Protein AF-A0A8S1N642-F1 (afdb_monomer_lite)

Organism: NCBI:txid65129

Foldseek 3Di:
DVPVVVVVVVVVVVVVVVVVVVVVVVVVVVVLVVVLVVLQVVLVVVLVVVVVVLCVVAQPPPAWDWDADPLRKIKTGHADPVRFGAQWIWIQDSQRKIKTGGDDRNFQAAFIKTAHPSSKIKGGGDDRNFQAQWIKTQDSQRKIKGAGDDRNAGAQWIKIARPVLRKIKGAGDDRNEGAQWIKIQGSLGKIKTAGDDRNFGAQWIKIQDNLRKIKTAGDDRNEGAQWIWIQDSQRKIKTGGDDRNFDAQWIKIAGPLRKIKTAGDDRNFGAAWIKIQDSQRKIKTGGDDRNFDAQWIWIAGPQGKIKTAGDDRNAGAQWIKIQDPQRKIKTAGDDRNDGAAWIWIADNVGFIDTDGDHPPDPPDDPPGDDDDDDDDDDDDDDDDDDDDDDDDDDDDDDDDDDDDDDDDDDDDDDDDDDDDDDDDDDDDDDDPVVVVVVVVVVVVVVVVVVVVVVVVPDDDDDCPVVVVVVVVVVVVVVVVVDPDPVVVVVVVVVVVVVVVVVPVVDDDDPVVVVVVVVVVVD

Radius of gyration: 41.99 Å; chains: 1; bounding box: 112×60×121 Å

InterPro domains:
  IPR003409 MORN repeat [PF02493] (84-98)
  IPR003409 MORN repeat [PF02493] (99-121)
  IPR003409 MORN repeat [PF02493] (122-144)
  IPR003409 MORN repeat [PF02493] (145-162)
  IPR003409 MORN repeat [PF02493] (169-187)
  IPR003409 MORN repeat [PF02493] (192-214)
  IPR003409 MORN repeat [PF02493] (215-236)
  IPR003409 MORN repeat [PF02493] (238-260)
  IPR003409 MORN repeat [PF02493] (261-282)
  IPR003409 MORN repeat [PF02493] (284-306)
  IPR003409 MORN repeat [PF02493] (307-328)
  IPR003409 MORN repeat [PF02493] (330-351)
  IPR003409 MORN repeat [SM00698] (97-118)
  IPR003409 MORN repeat [SM00698] (120-141)
  IPR003409 MORN repeat [SM00698] (143-164)
  IPR003409 MORN repeat [SM00698] (167-188)
  IPR003409 MORN repeat [SM00698] (190-211)
  IPR003409 MORN repeat [SM00698] (213-234)
  IPR003409 MORN repeat [SM00698] (236-257)
  IPR003409 MORN repeat [SM00698] (259-280)

Secondary structure (DSSP, 8-state):
-HHHHHHHHHHHHHHHHHHHHHHHHHHHHHHHHHHHHHHHHHHHHHHHHHHHHHHHHH--TTTPEEEE-TTS-EEEEEE-TTS-EEEEEEEE-TTS-EEEEEEETTEEEEEEEEE-TTS-EEEEEEETTEEEEEEEEE-TTS-EEEEEEETTEEEEEEEEEETTTTEEEEEEEETTEEEEEEEEE-TTS-EEEEEEETTEEEEEEEEE-TTS-EEEEEEETTEEEEEEEEE-TTS-EEEEEEETTEEEEEEEEE-TTS-EEEEEEETTEEEEEEEEE-TTS-EEEEEEETTEEEEEEEEE-TTS-EEEEEEETTEEEEEEEEE-TTS-EEEEEEETTEEEEEEEEE-TTS-EEEEEEETTEE-------------------------S-------------------------------------------THHHHHHHHHHHHHHHHHHHHHHHTT---S--HHHHHHHHHHHHHHHHTT--STHHHHHHHHHHHHHHHHHHHH----HHHHHHHHHHHH-

pLDDT: mean 73.4, std 28.85, range [20.52, 98.88]

Structure (mmCIF, N/CA/C/O backbone):
data_AF-A0A8S1N642-F1
#
_entry.id   AF-A0A8S1N642-F1
#
loop_
_atom_site.group_PDB
_atom_site.id
_atom_site.type_symbol
_atom_site.label_atom_id
_atom_site.label_alt_id
_atom_site.label_comp_id
_atom_site.label_asym_id
_atom_site.label_entity_id
_atom_site.label_seq_id
_atom_site.pdbx_PDB_ins_code
_atom_site.Cartn_x
_atom_site.Cartn_y
_atom_site.Cartn_z
_atom_site.occupancy
_atom_site.B_iso_or_equiv
_atom_site.auth_seq_id
_atom_site.auth_comp_id
_atom_site.auth_asym_id
_atom_site.auth_atom_id
_atom_site.pdbx_PDB_model_num
ATOM 1 N N . MET A 1 1 ? 51.069 19.720 12.796 1.00 43.00 1 MET A N 1
ATOM 2 C CA . MET A 1 1 ? 50.108 20.471 13.642 1.00 43.00 1 MET A CA 1
ATOM 3 C C . MET A 1 1 ? 48.700 20.606 13.035 1.00 43.00 1 MET A C 1
ATOM 5 O O . MET A 1 1 ? 47.765 20.709 13.813 1.00 43.00 1 MET A O 1
ATOM 9 N N . ASN A 1 2 ? 48.490 20.515 11.710 1.00 52.91 2 ASN A N 1
ATOM 10 C CA . ASN A 1 2 ? 47.153 20.692 11.097 1.00 52.91 2 ASN A CA 1
ATOM 11 C C . ASN A 1 2 ? 46.179 19.495 11.175 1.00 52.91 2 ASN A C 1
ATOM 13 O O . ASN A 1 2 ? 44.982 19.683 11.003 1.00 52.91 2 ASN A O 1
ATOM 17 N N . THR A 1 3 ? 46.633 18.277 11.472 1.00 45.97 3 THR A N 1
ATOM 18 C CA . THR A 1 3 ? 45.761 17.083 11.538 1.00 45.97 3 THR A CA 1
ATOM 19 C C . THR A 1 3 ? 44.972 16.969 12.847 1.00 45.97 3 THR A C 1
ATOM 21 O O . THR A 1 3 ? 43.819 16.549 12.836 1.00 45.97 3 THR A O 1
ATOM 24 N N . ILE A 1 4 ? 45.539 17.415 13.973 1.00 52.78 4 ILE A N 1
ATOM 25 C CA . ILE A 1 4 ? 44.882 17.372 15.294 1.00 52.78 4 ILE A CA 1
ATOM 26 C C . ILE A 1 4 ? 43.700 18.355 15.360 1.00 52.78 4 ILE A C 1
ATOM 28 O O . ILE A 1 4 ? 42.659 18.035 15.933 1.00 52.78 4 ILE A O 1
ATOM 32 N N . GLY A 1 5 ? 43.825 19.528 14.727 1.00 48.44 5 GLY A N 1
ATOM 33 C CA . GLY A 1 5 ? 42.748 20.523 14.658 1.00 48.44 5 GLY A CA 1
ATOM 34 C C . GLY A 1 5 ? 41.523 20.024 13.886 1.00 48.44 5 GLY A C 1
ATOM 35 O O . GLY A 1 5 ? 40.398 20.205 14.345 1.00 48.44 5 GLY A O 1
ATOM 36 N N . VAL A 1 6 ? 41.738 19.324 12.765 1.00 54.66 6 VAL A N 1
ATOM 37 C CA . VAL A 1 6 ? 40.661 18.751 11.936 1.00 54.66 6 VAL A CA 1
ATOM 38 C C . VAL A 1 6 ? 39.928 17.625 12.672 1.00 54.66 6 VAL A C 1
ATOM 40 O O . VAL A 1 6 ? 38.698 17.599 12.677 1.00 54.66 6 VAL A O 1
ATOM 43 N N . VAL A 1 7 ? 40.659 16.746 13.367 1.00 52.53 7 VAL A N 1
ATOM 44 C CA . VAL A 1 7 ? 40.064 15.668 14.179 1.00 52.53 7 VAL A CA 1
ATOM 45 C C . VAL A 1 7 ? 39.251 16.234 15.347 1.00 52.53 7 VAL A C 1
ATOM 47 O O . VAL A 1 7 ? 38.135 15.780 15.592 1.00 52.53 7 VAL A O 1
ATOM 50 N N . LYS A 1 8 ? 39.747 17.275 16.029 1.00 52.84 8 LYS A N 1
ATOM 51 C CA . LYS A 1 8 ? 39.020 17.942 17.122 1.00 52.84 8 LYS A CA 1
ATOM 52 C C . LYS A 1 8 ? 37.733 18.621 16.633 1.00 52.84 8 LYS A C 1
ATOM 54 O O . LYS A 1 8 ? 36.711 18.558 17.311 1.00 52.84 8 LYS A O 1
ATOM 59 N N . LEU A 1 9 ? 37.755 19.213 15.436 1.00 56.12 9 LEU A N 1
ATOM 60 C CA . LEU A 1 9 ? 36.568 19.806 14.813 1.00 56.12 9 LEU A CA 1
ATOM 61 C C . LEU A 1 9 ? 35.526 18.743 14.424 1.00 56.12 9 LEU A C 1
ATOM 63 O O . LEU A 1 9 ? 34.329 18.959 14.612 1.00 56.12 9 LEU A O 1
ATOM 67 N N . ALA A 1 10 ? 35.976 17.595 13.908 1.00 53.03 10 ALA A N 1
ATOM 68 C CA . ALA A 1 10 ? 35.110 16.469 13.560 1.00 53.03 10 ALA A CA 1
ATOM 69 C C . ALA A 1 10 ? 34.467 15.830 14.804 1.00 53.03 10 ALA A C 1
ATOM 71 O O . ALA A 1 10 ? 33.260 15.603 14.811 1.00 53.03 10 ALA A O 1
ATOM 72 N N . LEU A 1 11 ? 35.239 15.624 15.879 1.00 49.59 11 LEU A N 1
ATOM 73 C CA . LEU A 1 11 ? 34.739 15.118 17.164 1.00 49.59 11 LEU A CA 1
ATOM 74 C C . LEU A 1 11 ? 33.693 16.050 17.778 1.00 49.59 11 LEU A C 1
ATOM 76 O O . LEU A 1 11 ? 32.636 15.585 18.199 1.00 49.59 11 LEU A O 1
ATOM 80 N N . ASN A 1 12 ? 33.945 17.362 17.758 1.00 58.12 12 ASN A N 1
ATOM 81 C CA . ASN A 1 12 ? 32.969 18.341 18.226 1.00 58.12 12 ASN A CA 1
ATOM 82 C C . ASN A 1 12 ? 31.677 18.264 17.404 1.00 58.12 12 ASN A C 1
ATOM 84 O O . ASN A 1 12 ? 30.600 18.212 17.988 1.00 58.12 12 ASN A O 1
ATOM 88 N N . LYS A 1 13 ? 31.756 18.189 16.067 1.00 59.25 13 LYS A N 1
ATOM 89 C CA . LYS A 1 13 ? 30.560 18.051 15.217 1.00 59.25 13 LYS A CA 1
ATOM 90 C C . LYS A 1 13 ? 29.758 16.793 15.549 1.00 59.25 13 LYS A C 1
ATOM 92 O O . LYS A 1 13 ? 28.550 16.894 15.726 1.00 59.25 13 LYS A O 1
ATOM 97 N N . VAL A 1 14 ? 30.406 15.634 15.672 1.00 60.41 14 VAL A N 1
ATOM 98 C CA . VAL A 1 14 ? 29.729 14.368 16.017 1.00 60.41 14 VAL A CA 1
ATOM 99 C C . VAL A 1 14 ? 29.065 14.453 17.394 1.00 60.41 14 VAL A C 1
ATOM 101 O O . VAL A 1 14 ? 27.908 14.064 17.535 1.00 60.41 14 VAL A O 1
ATOM 104 N N . PHE A 1 15 ? 29.752 15.029 18.383 1.00 63.28 15 PHE A N 1
ATOM 105 C CA . PHE A 1 15 ? 29.207 15.239 19.723 1.00 63.28 15 PHE A CA 1
ATOM 106 C C . PHE A 1 15 ? 27.975 16.161 19.704 1.00 63.28 15 PHE A C 1
ATOM 108 O O . PHE A 1 15 ? 26.934 15.813 20.265 1.00 63.28 15 PHE A O 1
ATOM 115 N N . PHE A 1 16 ? 28.036 17.278 18.971 1.00 65.50 16 PHE A N 1
ATOM 116 C CA . PHE A 1 16 ? 26.890 18.174 18.782 1.00 65.50 16 PHE A CA 1
ATOM 117 C C . PHE A 1 16 ? 25.713 17.475 18.090 1.00 65.50 16 PHE A C 1
ATOM 119 O O . PHE A 1 16 ? 24.582 17.612 18.550 1.00 65.50 16 PHE A O 1
ATOM 126 N N . TYR A 1 17 ? 25.958 16.674 17.048 1.00 64.12 17 TYR A N 1
ATOM 127 C CA . TYR A 1 17 ? 24.898 15.900 16.394 1.00 64.12 17 TYR A CA 1
ATOM 128 C C . TYR A 1 17 ? 24.273 14.859 17.330 1.00 64.12 17 TYR A C 1
ATOM 130 O O . TYR A 1 17 ? 23.052 14.718 17.341 1.00 64.12 17 TYR A O 1
ATOM 138 N N . SER A 1 18 ? 25.069 14.171 18.156 1.00 55.38 18 SER A N 1
ATOM 139 C CA . SER A 1 18 ? 24.534 13.209 19.131 1.00 55.38 18 SER A CA 1
ATOM 140 C C . SER A 1 18 ? 23.690 13.870 20.223 1.00 55.38 18 SER A C 1
ATOM 142 O O . SER A 1 18 ? 22.646 13.334 20.598 1.00 55.38 18 SER A O 1
ATOM 144 N N . ILE A 1 19 ? 24.086 15.061 20.687 1.00 69.62 19 ILE A N 1
ATOM 145 C CA . ILE A 1 19 ? 23.302 15.845 21.647 1.00 69.62 19 ILE A CA 1
ATOM 146 C C . ILE A 1 19 ? 22.002 16.310 20.994 1.00 69.62 19 ILE A C 1
ATOM 148 O O . ILE A 1 19 ? 20.937 16.129 21.576 1.00 69.62 19 ILE A O 1
ATOM 152 N N . GLN A 1 20 ? 22.065 16.839 19.770 1.00 57.81 20 GLN A N 1
ATOM 153 C CA . GLN A 1 20 ? 20.881 17.302 19.050 1.00 57.81 20 GLN A CA 1
ATOM 154 C C . GLN A 1 20 ? 19.878 16.166 18.813 1.00 57.81 20 GLN A C 1
ATOM 156 O O . GLN A 1 20 ? 18.681 16.351 19.020 1.00 57.81 20 GLN A O 1
ATOM 161 N N . LEU A 1 21 ? 20.355 14.978 18.429 1.00 62.12 21 LEU A N 1
ATOM 162 C CA . LEU A 1 21 ? 19.510 13.799 18.248 1.00 62.12 21 LEU A CA 1
ATOM 163 C C . LEU A 1 21 ? 18.854 13.367 19.568 1.00 62.12 21 LEU A C 1
ATOM 165 O O . LEU A 1 21 ? 17.663 13.067 19.589 1.00 62.12 21 LEU A O 1
ATOM 169 N N . SER A 1 22 ? 19.607 13.391 20.670 1.00 64.19 22 SER A N 1
ATOM 170 C CA . SER A 1 22 ? 19.104 13.034 22.003 1.00 64.19 22 SER A CA 1
ATOM 171 C C . SER A 1 22 ? 18.058 14.030 22.511 1.00 64.19 22 SER A C 1
ATOM 173 O O . SER A 1 22 ? 17.034 13.620 23.052 1.00 64.19 22 SER A O 1
ATOM 175 N N . ILE A 1 23 ? 18.275 15.332 22.293 1.00 66.44 23 ILE A N 1
ATOM 176 C CA . ILE A 1 23 ? 17.308 16.387 22.624 1.00 66.44 23 ILE A CA 1
ATOM 177 C C . ILE A 1 23 ? 16.043 16.225 21.780 1.00 66.44 23 ILE A C 1
ATOM 179 O O . ILE A 1 23 ? 14.948 16.232 22.332 1.00 66.44 23 ILE A O 1
ATOM 183 N N . ASN A 1 24 ? 16.172 16.023 20.465 1.00 63.22 24 ASN A N 1
ATOM 184 C CA . ASN A 1 24 ? 15.020 15.803 19.588 1.00 63.22 24 ASN A CA 1
ATOM 185 C C . ASN A 1 24 ? 14.204 14.578 20.032 1.00 63.22 24 ASN A C 1
ATOM 187 O O . ASN A 1 24 ? 12.978 14.643 20.082 1.00 63.22 24 ASN A O 1
ATOM 191 N N . LEU A 1 25 ? 14.872 13.484 20.409 1.00 61.34 25 LEU A N 1
ATOM 192 C CA . LEU A 1 25 ? 14.210 12.278 20.900 1.00 61.34 25 LEU A CA 1
ATOM 193 C C . LEU A 1 25 ? 13.493 12.521 22.239 1.00 61.34 25 LEU A C 1
ATOM 195 O O . LEU A 1 25 ? 12.353 12.093 22.398 1.00 61.34 25 LEU A O 1
ATOM 199 N N . LEU A 1 26 ? 14.111 13.255 23.169 1.00 63.94 26 LEU A N 1
ATOM 200 C CA . LEU A 1 26 ? 13.493 13.647 24.442 1.00 63.94 26 LEU A CA 1
ATOM 201 C C . LEU A 1 26 ? 12.277 14.570 24.245 1.00 63.94 26 LEU A C 1
ATOM 203 O O . LEU A 1 26 ? 11.270 14.452 24.941 1.00 63.94 26 LEU A O 1
ATOM 207 N N . MET A 1 27 ? 12.341 15.481 23.274 1.00 52.56 27 MET A N 1
ATOM 208 C CA . MET A 1 27 ? 11.215 16.348 22.913 1.00 52.56 27 MET A CA 1
ATOM 209 C C . MET A 1 27 ? 10.053 15.539 22.310 1.00 52.56 27 MET A C 1
ATOM 211 O O . MET A 1 27 ? 8.894 15.802 22.619 1.00 52.56 27 MET A O 1
ATOM 215 N N . ILE A 1 28 ? 10.342 14.510 21.503 1.00 64.19 28 ILE A N 1
ATOM 216 C CA . ILE A 1 28 ? 9.316 13.608 20.952 1.00 64.19 28 ILE A CA 1
ATOM 217 C C . ILE A 1 28 ? 8.666 12.769 22.061 1.00 64.19 28 ILE A C 1
ATOM 219 O O . ILE A 1 28 ? 7.441 12.638 22.095 1.00 64.19 28 ILE A O 1
ATOM 223 N N . THR A 1 29 ? 9.451 12.214 22.991 1.00 59.78 29 THR A N 1
ATOM 224 C CA . THR A 1 29 ? 8.902 11.388 24.080 1.00 59.78 29 THR A CA 1
ATOM 225 C C . THR A 1 29 ? 8.048 12.204 25.045 1.00 59.78 29 THR A C 1
ATOM 227 O O . THR A 1 29 ? 6.959 11.765 25.410 1.00 59.78 29 THR A O 1
ATOM 230 N N . THR A 1 30 ? 8.482 13.412 25.405 1.00 58.00 30 THR A N 1
ATOM 231 C CA . THR A 1 30 ? 7.689 14.327 26.244 1.00 58.00 30 THR A CA 1
ATOM 232 C C . THR A 1 30 ? 6.398 14.768 25.549 1.00 58.00 30 THR A C 1
ATOM 234 O O . THR A 1 30 ? 5.337 14.751 26.172 1.00 58.00 30 THR A O 1
ATOM 237 N N . ALA A 1 31 ? 6.436 15.068 24.245 1.00 59.66 31 ALA A N 1
ATOM 238 C CA . ALA A 1 31 ? 5.228 15.356 23.469 1.00 59.66 31 ALA A CA 1
ATOM 239 C C . ALA A 1 31 ? 4.252 14.163 23.454 1.00 59.66 31 ALA A C 1
ATOM 241 O O . ALA A 1 31 ? 3.056 14.341 23.684 1.00 59.66 31 ALA A O 1
ATOM 242 N N . SER A 1 32 ? 4.755 12.939 23.265 1.00 66.06 32 SER A N 1
ATOM 243 C CA . SER A 1 32 ? 3.941 11.716 23.309 1.00 66.06 32 SER A CA 1
ATOM 244 C C . SER A 1 32 ? 3.306 11.478 24.685 1.00 66.06 32 SER A C 1
ATOM 246 O O . SER A 1 32 ? 2.154 11.045 24.765 1.00 66.06 32 SER A O 1
ATOM 248 N N . GLN A 1 33 ? 4.030 11.759 25.772 1.00 66.06 33 GLN A N 1
ATOM 249 C CA . GLN A 1 33 ? 3.505 11.640 27.135 1.00 66.06 33 GLN A CA 1
ATOM 250 C C . GLN A 1 33 ? 2.389 12.655 27.400 1.00 66.06 33 GLN A C 1
ATOM 252 O O . GLN A 1 33 ? 1.339 12.271 27.910 1.00 66.06 33 GLN A O 1
ATOM 257 N N . ASN A 1 34 ? 2.569 13.906 26.970 1.00 71.38 34 ASN A N 1
ATOM 258 C CA . ASN A 1 34 ? 1.553 14.954 27.105 1.00 71.38 34 ASN A CA 1
ATOM 259 C C . ASN A 1 34 ? 0.273 14.645 26.306 1.00 71.38 34 ASN A C 1
ATOM 261 O O . ASN A 1 34 ? -0.833 14.935 26.757 1.00 71.38 34 ASN A O 1
ATOM 265 N N . ILE A 1 35 ? 0.400 14.034 25.122 1.00 75.00 35 ILE A N 1
ATOM 266 C CA . ILE A 1 35 ? -0.763 13.579 24.342 1.00 75.00 35 ILE A CA 1
ATOM 267 C C . ILE A 1 35 ? -1.502 12.468 25.095 1.00 75.00 35 ILE A C 1
ATOM 269 O O . ILE A 1 35 ? -2.728 12.500 25.196 1.00 75.00 35 ILE A O 1
ATOM 273 N N . THR A 1 36 ? -0.763 11.510 25.657 1.00 74.44 36 THR A N 1
ATOM 274 C CA . THR A 1 36 ? -1.346 10.371 26.380 1.00 74.44 36 THR A CA 1
ATOM 275 C C . THR A 1 36 ? -2.098 10.827 27.633 1.00 74.44 36 THR A C 1
ATOM 277 O O . THR A 1 36 ? -3.226 10.387 27.854 1.00 74.44 36 THR A O 1
ATOM 280 N N . SER A 1 37 ? -1.531 11.753 28.417 1.00 77.38 37 SER A N 1
ATOM 281 C CA . SER A 1 37 ? -2.211 12.301 29.598 1.00 77.38 37 SER A CA 1
ATOM 282 C C . SER A 1 37 ? -3.488 13.059 29.226 1.00 77.38 37 SER A C 1
ATOM 284 O O . SER A 1 37 ? -4.524 12.849 29.852 1.00 77.38 37 SER A O 1
ATOM 286 N N . SER A 1 38 ? -3.460 13.853 28.150 1.00 85.69 38 SER A N 1
ATOM 287 C CA . SER A 1 38 ? -4.646 14.571 27.664 1.00 85.69 38 SER A CA 1
ATOM 288 C C . SER A 1 38 ? -5.768 13.635 27.190 1.00 85.69 38 SER A C 1
ATOM 290 O O . SER A 1 38 ? -6.945 13.910 27.427 1.00 85.69 38 SER A O 1
ATOM 292 N N . ILE A 1 39 ? -5.435 12.517 26.531 1.00 86.81 39 ILE A N 1
ATOM 293 C CA . ILE A 1 39 ? -6.428 11.505 26.128 1.00 86.81 39 ILE A CA 1
ATOM 294 C C . ILE A 1 39 ? -7.059 10.867 27.367 1.00 86.81 39 ILE A C 1
ATOM 296 O O . ILE A 1 39 ? -8.282 10.748 27.442 1.00 86.81 39 ILE A O 1
ATOM 300 N N . GLN A 1 40 ? -6.237 10.489 28.346 1.00 87.81 40 GLN A N 1
ATOM 301 C CA . GLN A 1 40 ? -6.709 9.843 29.564 1.00 87.81 40 GLN A CA 1
ATOM 302 C C . GLN A 1 40 ? -7.653 10.751 30.365 1.00 87.81 40 GLN A C 1
ATOM 304 O O . GLN A 1 40 ? -8.693 10.285 30.826 1.00 87.81 40 GLN A O 1
ATOM 309 N N . GLU A 1 41 ? -7.352 12.047 30.482 1.00 90.88 41 GLU A N 1
ATOM 310 C CA . GLU A 1 41 ? -8.247 13.022 31.121 1.00 90.88 41 GLU A CA 1
ATOM 311 C C . GLU A 1 41 ? -9.623 13.057 30.443 1.00 90.88 41 GLU A C 1
ATOM 313 O O . GLU A 1 41 ? -10.640 12.867 31.113 1.00 90.88 41 GLU A O 1
ATOM 318 N N . LYS A 1 42 ? -9.663 13.183 29.109 1.00 91.69 42 LYS A N 1
ATOM 319 C CA . LYS A 1 42 ? -10.918 13.195 28.335 1.00 91.69 42 LYS A CA 1
ATOM 320 C C . LYS A 1 42 ? -11.721 11.905 28.494 1.00 91.69 42 LYS A C 1
ATOM 322 O O . LYS A 1 42 ? -12.942 11.948 28.634 1.00 91.69 42 LYS A O 1
ATOM 327 N N . LEU A 1 43 ? -11.049 10.752 28.481 1.00 92.44 43 LEU A N 1
ATOM 328 C CA . LEU A 1 43 ? -11.694 9.455 28.691 1.00 92.44 43 LEU A CA 1
ATOM 329 C C . LEU A 1 43 ? -12.324 9.359 30.088 1.00 92.44 43 LEU A C 1
ATOM 331 O O . LEU A 1 43 ? -13.458 8.899 30.228 1.00 92.44 43 LEU A O 1
ATOM 335 N N . MET A 1 44 ? -11.625 9.840 31.119 1.00 93.94 44 MET A N 1
ATOM 336 C CA . MET A 1 44 ? -12.123 9.818 32.497 1.00 93.94 44 MET A CA 1
ATOM 337 C C . MET A 1 44 ? -13.254 10.824 32.742 1.00 93.94 44 MET A C 1
ATOM 339 O O . MET A 1 44 ? -14.163 10.538 33.527 1.00 93.94 44 MET A O 1
ATOM 343 N N . GLU A 1 45 ? -13.232 11.981 32.078 1.00 95.06 45 GLU A N 1
ATOM 344 C CA . GLU A 1 45 ? -14.346 12.935 32.079 1.00 95.06 45 GLU A CA 1
ATOM 345 C C . GLU A 1 45 ? -15.600 12.330 31.442 1.00 95.06 45 GLU A C 1
ATOM 347 O O . GLU A 1 45 ? -16.669 12.342 32.061 1.00 95.06 45 GLU A O 1
ATOM 352 N N . GLU A 1 46 ? -15.468 11.721 30.261 1.00 95.94 46 GLU A N 1
ATOM 353 C CA . GLU A 1 46 ? -16.600 11.094 29.575 1.00 95.94 46 GLU A CA 1
ATOM 354 C C . GLU A 1 46 ? -17.135 9.888 30.363 1.00 95.94 46 GLU A C 1
ATOM 356 O O . GLU A 1 46 ? -18.348 9.724 30.496 1.00 95.94 46 GLU A O 1
ATOM 361 N N . ARG A 1 47 ? -16.257 9.103 31.007 1.00 96.19 47 ARG A N 1
ATOM 362 C CA . ARG A 1 47 ? -16.659 8.039 31.944 1.00 96.19 47 ARG A CA 1
ATOM 363 C C . ARG A 1 47 ? -17.563 8.575 33.054 1.00 96.19 47 ARG A C 1
ATOM 365 O O . ARG A 1 47 ? -18.616 7.995 33.313 1.00 96.19 47 ARG A O 1
ATOM 372 N N . LYS A 1 48 ? -17.177 9.670 33.721 1.00 95.94 48 LYS A N 1
ATOM 373 C CA . LYS A 1 48 ? -18.004 10.290 34.777 1.00 95.94 48 LYS A CA 1
ATOM 374 C C . LYS A 1 48 ? -19.339 10.767 34.213 1.00 95.94 48 LYS A C 1
ATOM 376 O O . LYS A 1 48 ? -20.378 10.508 34.813 1.00 95.94 48 LYS A O 1
ATOM 381 N N . ARG A 1 49 ? -19.313 11.423 33.052 1.00 96.88 49 ARG A N 1
ATOM 382 C CA . ARG A 1 49 ? -20.506 11.950 32.384 1.00 96.88 49 ARG A CA 1
ATOM 383 C C . ARG A 1 49 ? -21.520 10.854 32.054 1.00 96.88 49 ARG A C 1
ATOM 385 O O . ARG A 1 49 ? -22.699 11.022 32.360 1.00 96.88 49 ARG A O 1
ATOM 392 N N . LEU A 1 50 ? -21.070 9.744 31.467 1.00 96.62 50 LEU A N 1
ATOM 393 C CA . LEU A 1 50 ? -21.927 8.616 31.091 1.00 96.62 50 LEU A CA 1
ATOM 394 C C . LEU A 1 50 ? -22.570 7.957 32.316 1.00 96.62 50 LEU A C 1
ATOM 396 O O . LEU A 1 50 ? -23.769 7.687 32.298 1.00 96.62 50 LEU A O 1
ATOM 400 N N . ILE A 1 51 ? -21.805 7.767 33.398 1.00 95.44 51 ILE A N 1
ATOM 401 C CA . ILE A 1 51 ? -22.333 7.233 34.663 1.00 95.44 51 ILE A CA 1
ATOM 402 C C . ILE A 1 51 ? -23.421 8.158 35.207 1.00 95.44 51 ILE A C 1
ATOM 404 O O . ILE A 1 51 ? -24.548 7.710 35.400 1.00 95.44 51 ILE A O 1
ATOM 408 N N . THR A 1 52 ? -23.118 9.446 35.391 1.00 94.94 52 THR A N 1
ATOM 409 C CA . THR A 1 52 ? -24.075 10.415 35.943 1.00 94.94 52 THR A CA 1
ATOM 410 C C . THR A 1 52 ? -25.338 10.512 35.086 1.00 94.94 52 THR A C 1
ATOM 412 O O . THR A 1 52 ? -26.448 10.503 35.615 1.00 94.94 52 THR A O 1
ATOM 415 N N . SER A 1 53 ? -25.189 10.559 33.757 1.00 94.75 53 SER A N 1
ATOM 416 C CA . SER A 1 53 ? -26.320 10.617 32.825 1.00 94.75 53 SER A CA 1
ATOM 417 C C . SER A 1 53 ? -27.211 9.379 32.916 1.00 94.75 53 SER A C 1
ATOM 419 O O . SER A 1 53 ? -28.435 9.500 32.859 1.00 94.75 53 SER A O 1
ATOM 421 N N . PHE A 1 54 ? -26.618 8.195 33.063 1.00 94.50 54 PHE A N 1
ATOM 422 C CA . PHE A 1 54 ? -27.368 6.956 33.208 1.00 94.50 54 PHE A CA 1
ATOM 423 C C . PHE A 1 54 ? -28.117 6.896 34.540 1.00 94.50 54 PHE A C 1
ATOM 425 O O . PHE A 1 54 ? -29.303 6.570 34.555 1.00 94.50 54 PHE A O 1
ATOM 432 N N . GLU A 1 55 ? -27.456 7.249 35.644 1.00 91.88 55 GLU A N 1
ATOM 433 C CA . GLU A 1 55 ? -28.069 7.259 36.977 1.00 91.88 55 GLU A CA 1
ATOM 434 C C . GLU A 1 55 ? -29.277 8.196 37.029 1.00 91.88 55 GLU A C 1
ATOM 436 O O . GLU A 1 55 ? -30.352 7.779 37.456 1.00 91.88 55 GLU A O 1
ATOM 441 N N . GLN A 1 56 ? -29.136 9.417 36.501 1.00 90.38 56 GLN A N 1
ATOM 442 C CA . GLN A 1 56 ? -30.228 10.392 36.415 1.00 90.38 56 GLN A CA 1
ATOM 443 C C . GLN A 1 56 ? -31.409 9.893 35.576 1.00 90.38 56 GLN A C 1
ATOM 445 O O . GLN A 1 56 ? -32.556 10.222 35.869 1.00 90.38 56 GLN A O 1
ATOM 450 N N . LYS A 1 57 ? -31.138 9.122 34.518 1.00 90.38 57 LYS A N 1
ATOM 451 C CA . LYS A 1 57 ? -32.167 8.657 33.584 1.00 90.38 57 LYS A CA 1
ATOM 452 C C . LYS A 1 57 ? -32.905 7.409 34.068 1.00 90.38 57 LYS A C 1
ATOM 454 O O . LYS A 1 57 ? -34.092 7.276 33.788 1.00 90.38 57 LYS A O 1
ATOM 459 N N . PHE A 1 58 ? -32.212 6.480 34.727 1.00 86.19 58 PHE A N 1
ATOM 460 C CA . PHE A 1 58 ? -32.731 5.126 34.955 1.00 86.19 58 PHE A CA 1
ATOM 461 C C . PHE A 1 58 ? -32.808 4.700 36.421 1.00 86.19 58 PHE A C 1
ATOM 463 O O . PHE A 1 58 ? -33.538 3.759 36.718 1.00 86.19 58 PHE A O 1
ATOM 470 N N . LEU A 1 59 ? -32.082 5.349 37.334 1.00 80.12 59 LEU A N 1
ATOM 471 C CA . LEU A 1 59 ? -31.977 4.915 38.734 1.00 80.12 59 LEU A CA 1
ATOM 472 C C . LEU A 1 59 ? -32.684 5.873 39.708 1.00 80.12 59 LEU A C 1
ATOM 474 O O . LEU A 1 59 ? -32.227 6.059 40.833 1.00 80.12 59 LEU A O 1
ATOM 478 N N . GLY A 1 60 ? -33.807 6.463 39.285 1.00 67.19 60 GLY A N 1
ATOM 479 C CA . GLY A 1 60 ? -34.717 7.182 40.184 1.00 67.19 60 GLY A CA 1
ATOM 480 C C . GLY A 1 60 ? -35.261 6.276 41.301 1.00 67.19 60 GLY A C 1
ATOM 481 O O . GLY A 1 60 ? -35.415 5.069 41.109 1.00 67.19 60 GLY A O 1
ATOM 482 N N . GLU A 1 61 ? -35.537 6.867 42.467 1.00 58.25 61 GLU A N 1
ATOM 483 C CA . GLU A 1 61 ? -35.640 6.193 43.778 1.00 58.25 61 GLU A CA 1
ATOM 484 C C . GLU A 1 61 ? -36.663 5.038 43.889 1.00 58.25 61 GLU A C 1
ATOM 486 O O . GLU A 1 61 ? -36.516 4.194 44.768 1.00 58.25 61 GLU A O 1
ATOM 491 N N . GLU A 1 62 ? -37.674 4.936 43.018 1.00 59.34 62 GLU A N 1
ATOM 492 C CA . GLU A 1 62 ? -38.810 4.018 43.233 1.00 59.34 62 GLU A CA 1
ATOM 493 C C . GLU A 1 62 ? -38.646 2.579 42.699 1.00 59.34 62 GLU A C 1
ATOM 495 O O . GLU A 1 62 ? -39.410 1.704 43.104 1.00 59.34 62 GLU A O 1
ATOM 500 N N . GLN A 1 63 ? -37.687 2.281 41.808 1.00 59.09 63 GLN A N 1
ATOM 501 C CA . GLN A 1 63 ? -37.604 0.949 41.161 1.00 59.09 63 GLN A CA 1
ATOM 502 C C . GLN A 1 63 ? -36.235 0.260 41.225 1.00 59.09 63 GLN A C 1
ATOM 504 O O . GLN A 1 63 ? -36.120 -0.913 40.856 1.00 59.09 63 GLN A O 1
ATOM 509 N N . ALA A 1 64 ? -35.195 0.954 41.685 1.00 72.12 64 ALA A N 1
ATOM 510 C CA . ALA A 1 64 ? -33.840 0.421 41.704 1.00 72.12 64 ALA A CA 1
ATOM 511 C C . ALA A 1 64 ? -33.507 -0.204 43.068 1.00 72.12 64 ALA A C 1
ATOM 513 O O . ALA A 1 64 ? -33.647 0.427 44.114 1.00 72.12 64 ALA A O 1
ATOM 514 N N . ARG A 1 65 ? -33.057 -1.463 43.067 1.00 83.06 65 ARG A N 1
ATOM 515 C CA . ARG A 1 65 ? -32.546 -2.139 44.264 1.00 83.06 65 ARG A CA 1
ATOM 516 C C . ARG A 1 65 ? -31.041 -1.962 44.346 1.00 83.06 65 ARG A C 1
ATOM 518 O O . ARG A 1 65 ? -30.341 -2.153 43.353 1.00 83.06 65 ARG A O 1
ATOM 525 N N . GLN A 1 66 ? -30.554 -1.675 45.548 1.00 85.50 66 GLN A N 1
ATOM 526 C CA . GLN A 1 66 ? -29.128 -1.623 45.841 1.00 85.50 66 GLN A CA 1
ATOM 527 C C . GLN A 1 66 ? -28.676 -2.925 46.502 1.00 85.50 66 GLN A C 1
ATOM 529 O O . GLN A 1 66 ? -29.301 -3.400 47.449 1.00 85.50 66 GLN A O 1
ATOM 534 N N . ALA A 1 67 ? -27.583 -3.495 46.006 1.00 86.25 67 ALA A N 1
ATOM 535 C CA . ALA A 1 67 ? -26.906 -4.631 46.613 1.00 86.25 67 ALA A CA 1
ATOM 536 C C . ALA A 1 67 ? -25.413 -4.328 46.739 1.00 86.25 67 ALA A C 1
ATOM 538 O O . ALA A 1 67 ? -24.798 -3.800 45.812 1.00 86.25 67 ALA A O 1
ATOM 539 N N . GLN A 1 68 ? -24.839 -4.686 47.882 1.00 89.12 68 GLN A N 1
ATOM 540 C CA . GLN A 1 68 ? -23.412 -4.587 48.152 1.00 89.12 68 GLN A CA 1
ATOM 541 C C . GLN A 1 68 ? -22.879 -5.981 48.464 1.00 89.12 68 GLN A C 1
ATOM 543 O O . GLN A 1 68 ? -23.458 -6.710 49.270 1.00 89.12 68 GLN A O 1
ATOM 548 N N . TYR A 1 69 ? -21.788 -6.348 47.805 1.00 88.25 69 TYR A N 1
ATOM 549 C CA . TYR A 1 69 ? -21.195 -7.674 47.896 1.00 88.25 69 TYR A CA 1
ATOM 550 C C . TYR A 1 69 ? -19.939 -7.646 48.777 1.00 88.25 69 TYR A C 1
ATOM 552 O O . TYR A 1 69 ? -19.350 -6.592 49.032 1.00 88.25 69 TYR A O 1
ATOM 560 N N . ALA A 1 70 ? -19.531 -8.817 49.273 1.00 86.00 70 ALA A N 1
ATOM 561 C CA . ALA A 1 70 ? -18.390 -8.952 50.184 1.00 86.00 70 ALA A CA 1
ATOM 562 C C . ALA A 1 70 ? -17.054 -8.503 49.560 1.00 86.00 70 ALA A C 1
ATOM 564 O O . ALA A 1 70 ? -16.145 -8.089 50.273 1.00 86.00 70 ALA A O 1
ATOM 565 N N . ASP A 1 71 ? -16.953 -8.553 48.234 1.00 88.00 71 ASP A N 1
ATOM 566 C CA . ASP A 1 71 ? -15.811 -8.096 47.441 1.00 88.00 71 ASP A CA 1
ATOM 567 C C . ASP A 1 71 ? -15.830 -6.581 47.164 1.00 88.00 71 ASP A C 1
ATOM 569 O O . ASP A 1 71 ? -15.028 -6.098 46.373 1.00 88.00 71 ASP A O 1
ATOM 573 N N . GLN A 1 72 ? -16.719 -5.828 47.823 1.00 91.12 72 GLN A N 1
ATOM 574 C CA . GLN A 1 72 ? -16.952 -4.393 47.623 1.00 91.12 72 GLN A CA 1
ATOM 575 C C . GLN A 1 72 ? -17.616 -4.030 46.290 1.00 91.12 72 GLN A C 1
ATOM 577 O O . GLN A 1 72 ? -17.830 -2.842 46.032 1.00 91.12 72 GLN A O 1
ATOM 582 N N . ALA A 1 73 ? -18.002 -5.010 45.465 1.00 94.31 73 ALA A N 1
ATOM 583 C CA . ALA A 1 73 ? -18.821 -4.723 44.301 1.00 94.31 73 ALA A CA 1
ATOM 584 C C . ALA A 1 73 ? -20.174 -4.151 44.741 1.00 94.31 73 ALA A C 1
ATOM 586 O O . ALA A 1 73 ? -20.720 -4.513 45.791 1.00 94.31 73 ALA A O 1
ATOM 587 N N . THR A 1 74 ? -20.743 -3.271 43.922 1.00 95.44 74 THR A N 1
ATOM 588 C CA . THR A 1 74 ? -22.090 -2.747 44.159 1.00 95.44 74 THR A CA 1
ATOM 589 C C . THR A 1 74 ? -22.937 -2.863 42.909 1.00 95.44 74 THR A C 1
ATOM 591 O O . THR A 1 74 ? -22.461 -2.693 41.789 1.00 95.44 74 THR A O 1
ATOM 594 N N . TYR A 1 75 ? -24.213 -3.169 43.102 1.00 94.69 75 TYR A N 1
ATOM 595 C CA . TYR A 1 75 ? -25.220 -3.158 42.056 1.00 94.69 75 TYR A CA 1
ATOM 596 C C . TYR A 1 75 ? -26.335 -2.199 42.443 1.00 94.69 75 TYR A C 1
ATOM 598 O O . TYR A 1 75 ? -26.796 -2.220 43.580 1.00 94.69 75 TYR A O 1
ATOM 606 N N . ASN A 1 76 ? -26.781 -1.392 41.489 1.00 94.00 76 ASN A N 1
ATOM 607 C CA . ASN A 1 76 ? -27.960 -0.553 41.616 1.00 94.00 76 ASN A CA 1
ATOM 608 C C . ASN A 1 76 ? -28.818 -0.716 40.356 1.00 94.00 76 ASN A C 1
ATOM 610 O O . ASN A 1 76 ? -28.402 -0.299 39.273 1.00 94.00 76 ASN A O 1
ATOM 614 N N . GLY A 1 77 ? -29.984 -1.350 40.470 1.00 94.00 77 GLY A N 1
ATOM 615 C CA . GLY A 1 77 ? -30.846 -1.596 39.316 1.00 94.00 77 GLY A CA 1
ATOM 616 C C . GLY A 1 77 ? -32.006 -2.548 39.571 1.00 94.00 77 GLY A C 1
ATOM 617 O O . GLY A 1 77 ? -32.331 -2.892 40.709 1.00 94.00 77 GLY A O 1
ATOM 618 N N . GLN A 1 78 ? -32.653 -2.953 38.486 1.00 93.19 78 GLN A N 1
ATOM 619 C CA . GLN A 1 78 ? -33.812 -3.836 38.506 1.00 93.19 78 GLN A CA 1
ATOM 620 C C . GLN A 1 78 ? -33.413 -5.301 38.797 1.00 93.19 78 GLN A C 1
ATOM 622 O O . GLN A 1 78 ? -32.374 -5.808 38.376 1.00 93.19 78 GLN A O 1
ATOM 627 N N . MET A 1 79 ? -34.255 -6.018 39.541 1.00 91.81 79 MET A N 1
ATOM 628 C CA . MET A 1 79 ? -34.071 -7.445 39.830 1.00 91.81 79 MET A CA 1
ATOM 629 C C . MET A 1 79 ? -35.383 -8.191 39.630 1.00 91.81 79 MET A C 1
ATOM 631 O O . MET A 1 79 ? -36.458 -7.634 39.856 1.00 91.81 79 MET A O 1
ATOM 635 N N . ASN A 1 80 ? -35.300 -9.465 39.253 1.00 90.62 80 ASN A N 1
ATOM 636 C CA . ASN A 1 80 ? -36.473 -10.330 39.183 1.00 90.62 80 ASN A CA 1
ATOM 637 C C . ASN A 1 80 ? -36.882 -10.858 40.578 1.00 90.62 80 ASN A C 1
ATOM 639 O O . ASN A 1 80 ? -36.235 -10.590 41.594 1.00 90.62 80 ASN A O 1
ATOM 643 N N . GLU A 1 81 ? -37.968 -11.634 40.633 1.00 89.69 81 GLU A N 1
ATOM 644 C CA . GLU A 1 81 ? -38.492 -12.234 41.874 1.00 89.69 81 GLU A CA 1
ATOM 645 C C . GLU A 1 81 ? -37.480 -13.142 42.588 1.00 89.69 81 GLU A C 1
ATOM 647 O O . GLU A 1 81 ? -37.495 -13.245 43.812 1.00 89.69 81 GLU A O 1
ATOM 652 N N . LYS A 1 82 ? -36.561 -13.755 41.833 1.00 90.81 82 LYS A N 1
ATOM 653 C CA . LYS A 1 82 ? -35.488 -14.617 42.347 1.00 90.81 82 LYS A CA 1
ATOM 654 C C . LYS A 1 82 ? -34.251 -13.836 42.804 1.00 90.81 82 LYS A C 1
ATOM 656 O O . LYS A 1 82 ? -33.264 -14.457 43.168 1.00 90.81 82 LYS A O 1
ATOM 661 N N . GLN A 1 83 ? -34.315 -12.501 42.800 1.00 88.06 83 GLN A N 1
ATOM 662 C CA . GLN A 1 83 ? -33.208 -11.589 43.112 1.00 88.06 83 GLN A CA 1
ATOM 663 C C . GLN A 1 83 ? -32.043 -11.619 42.108 1.00 88.06 83 GLN A C 1
ATOM 665 O O . GLN A 1 83 ? -30.986 -11.060 42.387 1.00 88.06 83 GLN A O 1
ATOM 670 N N . ASN A 1 84 ? -32.246 -12.183 40.914 1.00 92.12 84 ASN A N 1
ATOM 671 C CA . ASN A 1 84 ? -31.267 -12.077 39.834 1.00 92.12 84 ASN A CA 1
ATOM 672 C C . ASN A 1 84 ? -31.383 -10.697 39.176 1.00 92.12 84 ASN A C 1
ATOM 674 O O . ASN A 1 84 ? -32.491 -10.177 38.989 1.00 92.12 84 ASN A O 1
ATOM 678 N N . LYS A 1 85 ? -30.251 -10.126 38.759 1.00 94.06 85 LYS A N 1
ATOM 679 C CA . LYS A 1 85 ? -30.183 -8.857 38.020 1.00 94.06 85 LYS A CA 1
ATOM 680 C C . LYS A 1 85 ? -30.911 -9.004 36.682 1.00 94.06 85 LYS A C 1
ATOM 682 O O . LYS A 1 85 ? -30.647 -9.939 35.921 1.00 94.06 85 LYS A O 1
ATOM 687 N N . GLN A 1 86 ? -31.841 -8.093 36.409 1.00 94.69 86 GLN A N 1
ATOM 688 C CA . GLN A 1 86 ? -32.763 -8.166 35.273 1.00 94.69 86 GLN A CA 1
ATOM 689 C C . GLN A 1 86 ? -33.173 -6.756 34.851 1.00 94.69 86 GLN A C 1
ATOM 691 O O . GLN A 1 86 ? -33.391 -5.923 35.713 1.00 94.69 86 GLN A O 1
ATOM 696 N N . GLY A 1 87 ? -33.361 -6.487 33.560 1.00 93.69 87 GLY A N 1
ATOM 697 C CA . GLY A 1 87 ? -33.788 -5.160 33.109 1.00 93.69 87 GLY A CA 1
ATOM 698 C C . GLY A 1 87 ? -32.606 -4.199 33.062 1.00 93.69 87 GLY A C 1
ATOM 699 O O . GLY A 1 87 ? -31.614 -4.528 32.433 1.00 93.69 87 GLY A O 1
ATOM 700 N N . VAL A 1 88 ? -32.677 -3.022 33.677 1.00 94.88 88 VAL A N 1
ATOM 701 C CA . VAL A 1 88 ? -31.608 -2.007 33.590 1.00 94.88 88 VAL A CA 1
ATOM 702 C C . VAL A 1 88 ? -30.903 -1.825 34.936 1.00 94.88 88 VAL A C 1
ATOM 704 O O . VAL A 1 88 ? -31.550 -1.787 35.983 1.00 94.88 88 VAL A O 1
ATOM 707 N N . GLY A 1 89 ? -29.572 -1.698 34.926 1.00 95.62 89 GLY A N 1
ATOM 708 C CA . GLY A 1 89 ? -28.809 -1.460 36.151 1.00 95.62 89 GLY A CA 1
ATOM 709 C C . GLY A 1 89 ? -27.353 -1.051 35.949 1.00 95.62 89 GLY A C 1
ATOM 710 O O . GLY A 1 89 ? -26.762 -1.277 34.891 1.00 95.62 89 GLY A O 1
ATOM 711 N N . LYS A 1 90 ? -26.784 -0.475 37.010 1.00 96.56 90 LYS A N 1
ATOM 712 C CA . LYS A 1 90 ? -25.374 -0.119 37.173 1.00 96.56 90 LYS A CA 1
ATOM 713 C C . LYS A 1 90 ? -24.680 -1.141 38.073 1.00 96.56 90 LYS A C 1
ATOM 715 O O . LYS A 1 90 ? -25.190 -1.461 39.143 1.00 96.56 90 LYS A O 1
ATOM 720 N N . TYR A 1 91 ? -23.500 -1.603 37.680 1.00 96.62 91 TYR A N 1
ATOM 721 C CA . TYR A 1 91 ? -22.639 -2.466 38.485 1.00 96.62 91 TYR A CA 1
ATOM 722 C C . TYR A 1 91 ? -21.238 -1.870 38.574 1.00 96.62 91 TYR A C 1
ATOM 724 O O . TYR A 1 91 ? -20.617 -1.617 37.546 1.00 96.62 91 TYR A O 1
ATOM 732 N N . LEU A 1 92 ? -20.755 -1.637 39.791 1.00 97.06 92 LEU A N 1
ATOM 733 C CA . LEU A 1 92 ? -19.380 -1.250 40.088 1.00 97.06 92 LEU A CA 1
ATOM 734 C C . LEU A 1 92 ? -18.613 -2.503 40.501 1.00 97.06 92 LEU A C 1
ATOM 736 O O . LEU A 1 92 ? -18.967 -3.158 41.481 1.00 97.06 92 LEU A O 1
ATOM 740 N N . PHE A 1 93 ? -17.567 -2.819 39.753 1.00 96.44 93 PHE A N 1
ATOM 741 C CA . PHE A 1 93 ? -16.694 -3.947 40.030 1.00 96.44 93 PHE A CA 1
ATOM 742 C C . PHE A 1 93 ? -15.621 -3.584 41.071 1.00 96.44 93 PHE A C 1
ATOM 744 O O . PHE A 1 93 ? -15.238 -2.415 41.175 1.00 96.44 93 PHE A O 1
ATOM 751 N N . PRO A 1 94 ? -15.048 -4.577 41.781 1.00 96.31 94 PRO A N 1
ATOM 752 C CA . PRO A 1 94 ? -13.978 -4.341 42.757 1.00 96.31 94 PRO A CA 1
ATOM 753 C C . PRO A 1 94 ? -12.711 -3.714 42.154 1.00 96.31 94 PRO A C 1
ATOM 755 O O . PRO A 1 94 ? -11.979 -3.001 42.832 1.00 96.31 94 PRO A O 1
ATOM 758 N N . ASN A 1 95 ? -12.448 -3.952 40.865 1.00 95.12 95 ASN A N 1
ATOM 759 C CA . ASN A 1 95 ? -11.312 -3.374 40.137 1.00 95.12 95 ASN A CA 1
ATOM 760 C C . ASN A 1 95 ? -11.540 -1.910 39.695 1.00 95.12 95 ASN A C 1
ATOM 762 O O . ASN A 1 95 ? -10.646 -1.307 39.096 1.00 95.12 95 ASN A O 1
ATOM 766 N N . GLY A 1 96 ? -12.717 -1.342 39.982 1.00 95.75 96 GLY A N 1
ATOM 767 C CA . GLY A 1 96 ? -13.118 0.010 39.594 1.00 95.75 96 GLY A CA 1
ATOM 768 C C . GLY A 1 96 ? -13.806 0.108 38.229 1.00 95.75 96 GLY A C 1
ATOM 769 O O . GLY A 1 96 ? -14.237 1.203 37.853 1.00 95.75 96 GLY A O 1
ATOM 770 N N . ASP A 1 97 ? -13.943 -0.993 37.488 1.00 97.69 97 ASP A N 1
ATOM 771 C CA . ASP A 1 97 ? -14.740 -1.008 36.262 1.00 97.69 97 ASP A CA 1
ATOM 772 C C . ASP A 1 97 ? -16.213 -0.760 36.597 1.00 97.69 97 ASP A C 1
ATOM 774 O O . ASP A 1 97 ? -16.688 -1.027 37.705 1.00 97.69 97 ASP A O 1
ATOM 778 N N . VAL A 1 98 ? -16.960 -0.229 35.637 1.00 97.94 98 VAL A N 1
ATOM 779 C CA . VAL A 1 98 ? -18.390 0.029 35.779 1.00 97.94 98 VAL A CA 1
ATOM 780 C C . VAL A 1 98 ? -19.113 -0.481 34.547 1.00 97.94 98 VAL A C 1
ATOM 782 O O . VAL A 1 98 ? -18.758 -0.137 33.428 1.00 97.94 98 VAL A O 1
ATOM 785 N N . TYR A 1 99 ? -20.175 -1.248 34.748 1.00 98.00 99 TYR A N 1
ATOM 786 C CA . TYR A 1 99 ? -21.137 -1.558 33.698 1.00 98.00 99 TYR A CA 1
ATOM 787 C C . TYR A 1 99 ? -22.436 -0.794 33.943 1.00 98.00 99 TYR A C 1
ATOM 789 O O . TYR A 1 99 ? -22.943 -0.785 35.064 1.00 98.00 99 TYR A O 1
ATOM 797 N N . ILE A 1 100 ? -22.988 -0.183 32.899 1.00 97.69 100 ILE A N 1
ATOM 798 C CA . ILE A 1 100 ? -24.324 0.419 32.898 1.00 97.69 100 ILE A CA 1
ATOM 799 C C . ILE A 1 100 ? -25.090 -0.108 31.686 1.00 97.69 100 ILE A C 1
ATOM 801 O O . ILE A 1 100 ? -24.615 0.000 30.561 1.00 97.69 100 ILE A O 1
ATOM 805 N N . GLY A 1 101 ? -26.265 -0.701 31.878 1.00 97.06 101 GLY A N 1
ATOM 806 C CA . GLY A 1 101 ? -27.011 -1.236 30.739 1.00 97.06 101 GLY A CA 1
ATOM 807 C C . GLY A 1 101 ? -28.018 -2.309 31.093 1.00 97.06 101 GLY A C 1
ATOM 808 O O . GLY A 1 101 ? -28.502 -2.376 32.227 1.00 97.06 101 GLY A O 1
ATOM 809 N N . GLN A 1 102 ? -28.348 -3.110 30.083 1.00 97.25 102 GLN A N 1
ATOM 810 C CA . GLN A 1 102 ? -29.347 -4.164 30.143 1.00 97.25 102 GLN A CA 1
ATOM 811 C C . GLN A 1 102 ? -28.801 -5.482 30.720 1.00 97.25 102 GLN A C 1
ATOM 813 O O . GLN A 1 102 ? -27.687 -5.928 30.445 1.00 97.25 102 GLN A O 1
ATOM 818 N N . TRP A 1 103 ? -29.633 -6.128 31.529 1.00 96.81 103 TRP A N 1
ATOM 819 C CA . TRP A 1 103 ? -29.362 -7.357 32.253 1.00 96.81 103 TRP A CA 1
ATOM 820 C C . TRP A 1 103 ? -30.433 -8.397 31.956 1.00 96.81 103 TRP A C 1
ATOM 822 O O . TRP A 1 103 ? -31.633 -8.106 31.958 1.00 96.81 103 TRP A O 1
ATOM 832 N N . SER A 1 104 ? -30.004 -9.645 31.812 1.00 96.50 104 SER A N 1
ATOM 833 C CA . SER A 1 104 ? -30.897 -10.797 31.833 1.00 96.50 104 SER A CA 1
ATOM 834 C C . SER A 1 104 ? -30.262 -11.920 32.633 1.00 96.50 104 SER A C 1
ATOM 836 O O . SER A 1 104 ? -29.184 -12.391 32.277 1.00 96.50 104 SER A O 1
ATOM 838 N N . ASN A 1 105 ? -30.936 -12.347 33.704 1.00 94.50 105 ASN A N 1
ATOM 839 C CA . ASN A 1 105 ? -30.486 -13.430 34.585 1.00 94.50 105 ASN A CA 1
ATOM 840 C C . ASN A 1 105 ? -29.000 -13.310 34.980 1.00 94.50 105 ASN A C 1
ATOM 842 O O . ASN A 1 105 ? -28.211 -14.212 34.711 1.00 94.50 105 ASN A O 1
ATOM 846 N N . ASP A 1 106 ? -28.627 -12.179 35.586 1.00 95.19 106 ASP A N 1
ATOM 847 C CA . ASP A 1 106 ? -27.262 -11.875 36.054 1.00 95.19 106 ASP A CA 1
ATOM 848 C C . ASP A 1 106 ? -26.184 -11.694 34.977 1.00 95.19 106 ASP A C 1
ATOM 850 O O . ASP A 1 106 ? -25.029 -11.432 35.316 1.00 95.19 106 ASP A O 1
ATOM 854 N N . LEU A 1 107 ? -26.547 -11.746 33.695 1.00 95.62 107 LEU A N 1
ATOM 855 C CA . LEU A 1 107 ? -25.636 -11.520 32.576 1.00 95.62 107 LEU A CA 1
ATOM 856 C C . LEU A 1 107 ? -25.904 -10.173 31.903 1.00 95.62 107 LEU A C 1
ATOM 858 O O . LEU A 1 107 ? -27.059 -9.768 31.752 1.00 95.62 107 LEU A O 1
ATOM 862 N N . PHE A 1 108 ? -24.838 -9.519 31.428 1.00 96.81 108 PHE A N 1
ATOM 863 C CA . PHE A 1 108 ? -24.964 -8.388 30.505 1.00 96.81 108 PHE A CA 1
ATOM 864 C C . PHE A 1 108 ? -25.580 -8.893 29.203 1.00 96.81 108 PHE A C 1
ATOM 866 O O . PHE A 1 108 ? -25.008 -9.772 28.544 1.00 96.81 108 PHE A O 1
ATOM 873 N N . ASN A 1 109 ? -26.766 -8.393 28.869 1.00 97.00 109 ASN A N 1
ATOM 874 C CA . ASN A 1 109 ? -27.522 -8.880 27.726 1.00 97.00 109 ASN A CA 1
ATOM 875 C C . ASN A 1 109 ? -28.408 -7.765 27.164 1.00 97.00 109 ASN A C 1
ATOM 877 O O . ASN A 1 109 ? -29.288 -7.273 27.871 1.00 97.00 109 ASN A O 1
ATOM 881 N N . GLY A 1 110 ? -28.158 -7.385 25.913 1.00 96.38 110 GLY A N 1
ATOM 882 C CA . GLY A 1 110 ? -28.741 -6.222 25.257 1.00 96.38 110 GLY A CA 1
ATOM 883 C C . GLY A 1 110 ? -27.798 -5.015 25.239 1.00 96.38 110 GLY A C 1
ATOM 884 O O . GLY A 1 110 ? -26.580 -5.158 25.322 1.00 96.38 110 GLY A O 1
ATOM 885 N N . GLU A 1 111 ? -28.354 -3.814 25.115 1.00 97.94 111 GLU A N 1
ATOM 886 C CA . GLU A 1 111 ? -27.583 -2.569 25.021 1.00 97.94 111 GLU A CA 1
ATOM 887 C C . GLU A 1 111 ? -26.928 -2.194 26.357 1.00 97.94 111 GLU A C 1
ATOM 889 O O . GLU A 1 111 ? -27.568 -2.197 27.417 1.00 97.94 111 GLU A O 1
ATOM 894 N N . GLY A 1 112 ? -25.653 -1.810 26.317 1.00 97.56 112 GLY A N 1
ATOM 895 C CA . GLY A 1 112 ? -24.941 -1.344 27.497 1.00 97.56 112 GLY A CA 1
ATOM 896 C C . GLY A 1 112 ? -23.617 -0.655 27.204 1.00 97.56 112 GLY A C 1
ATOM 897 O O . GLY A 1 112 ? -23.087 -0.675 26.095 1.00 97.56 112 GLY A O 1
ATOM 898 N N . VAL A 1 113 ? -23.076 -0.043 28.251 1.00 98.25 113 VAL A N 1
ATOM 899 C CA . VAL A 1 113 ? -21.762 0.583 28.252 1.00 98.25 113 VAL A CA 1
ATOM 900 C C . VAL A 1 113 ? -20.906 -0.070 29.327 1.00 98.25 113 VAL A C 1
ATOM 902 O O . VAL A 1 113 ? -21.245 -0.048 30.513 1.00 98.25 113 VAL A O 1
ATOM 905 N N . TYR A 1 114 ? -19.785 -0.647 28.906 1.00 98.06 114 TYR A N 1
ATOM 906 C CA . TYR A 1 114 ? -18.745 -1.140 29.798 1.00 98.06 114 TYR A CA 1
ATOM 907 C C . TYR A 1 114 ? -17.644 -0.084 29.892 1.00 98.06 114 TYR A C 1
ATOM 909 O O . TYR A 1 114 ? -17.007 0.239 28.893 1.00 98.06 114 TYR A O 1
ATOM 917 N N . LEU A 1 115 ? -17.440 0.466 31.084 1.00 98.06 115 LEU A N 1
ATOM 918 C CA . LEU A 1 115 ? -16.511 1.548 31.391 1.00 98.06 115 LEU A CA 1
ATOM 919 C C . LEU A 1 115 ? -15.357 0.991 32.223 1.00 98.06 115 LEU A C 1
ATOM 921 O O . LEU A 1 115 ? -15.521 0.698 33.408 1.00 98.06 115 LEU A O 1
ATOM 925 N N . PHE A 1 116 ? -14.180 0.880 31.627 1.00 96.81 116 PHE A N 1
ATOM 926 C CA . PHE A 1 116 ? -13.000 0.384 32.318 1.00 96.81 116 PHE A CA 1
ATOM 927 C C . PHE A 1 116 ? -12.419 1.454 33.253 1.00 96.81 116 PHE A C 1
ATOM 929 O O . PHE A 1 116 ? -12.539 2.662 33.020 1.00 96.81 116 PHE A O 1
ATOM 936 N N . ASN A 1 117 ? -11.757 1.025 34.325 1.00 95.31 117 ASN A N 1
ATOM 937 C CA . ASN A 1 117 ? -11.129 1.910 35.304 1.00 95.31 117 ASN A CA 1
ATOM 938 C C . ASN A 1 117 ? -9.972 2.733 34.703 1.00 95.31 117 ASN A C 1
ATOM 940 O O . ASN A 1 117 ? -9.668 3.826 35.173 1.00 95.31 117 ASN A O 1
ATOM 944 N N . ASN A 1 118 ? -9.351 2.232 33.632 1.00 90.69 118 ASN A N 1
ATOM 945 C CA . ASN A 1 118 ? -8.316 2.939 32.873 1.00 90.69 118 ASN A CA 1
ATOM 946 C C . ASN A 1 118 ? -8.878 3.989 31.885 1.00 90.69 118 ASN A C 1
ATOM 948 O O . ASN A 1 118 ? -8.095 4.654 31.211 1.00 90.69 118 ASN A O 1
ATOM 952 N N . GLY A 1 119 ? -10.205 4.134 31.790 1.00 91.62 119 GLY A N 1
ATOM 953 C CA . GLY A 1 119 ? -10.882 5.073 30.894 1.00 91.62 119 GLY A CA 1
ATOM 954 C C . GLY A 1 119 ? -11.288 4.490 29.538 1.00 91.62 119 GLY A C 1
ATOM 955 O O . GLY A 1 119 ? -12.029 5.147 28.805 1.00 91.62 119 GLY A O 1
ATOM 956 N N . GLU A 1 120 ? -10.869 3.268 29.194 1.00 96.94 120 GLU A N 1
ATOM 957 C CA . GLU A 1 120 ? -11.417 2.584 28.019 1.00 96.94 120 GLU A CA 1
ATOM 958 C C . GLU A 1 120 ? -12.921 2.397 28.162 1.00 96.94 120 GLU A C 1
ATOM 960 O O . GLU A 1 120 ? -13.461 2.325 29.273 1.00 96.94 120 GLU A O 1
ATOM 965 N N . ARG A 1 121 ? -13.616 2.272 27.032 1.00 97.69 121 ARG A N 1
ATOM 966 C CA . ARG A 1 121 ? -15.023 1.889 27.079 1.00 97.69 121 ARG A CA 1
ATOM 967 C C . ARG A 1 121 ? -15.501 1.177 25.835 1.00 97.69 121 ARG A C 1
ATOM 969 O O . ARG A 1 121 ? -15.032 1.437 24.730 1.00 97.69 121 ARG A O 1
ATOM 976 N N . TYR A 1 122 ? -16.489 0.325 26.047 1.00 98.50 122 TYR A N 1
ATOM 977 C CA . TYR A 1 122 ? -17.310 -0.268 25.008 1.00 98.50 122 TYR A CA 1
ATOM 978 C C . TYR A 1 122 ? -18.738 0.246 25.142 1.00 98.50 122 TYR A C 1
ATOM 980 O O . TYR A 1 122 ? -19.292 0.197 26.234 1.00 98.50 122 TYR A O 1
ATOM 988 N N . GLU A 1 123 ? -19.327 0.691 24.042 1.00 98.38 123 GLU A N 1
ATOM 989 C CA . GLU A 1 123 ? -20.723 1.103 23.926 1.00 98.38 123 GLU A CA 1
ATOM 990 C C . GLU A 1 123 ? -21.392 0.246 22.852 1.00 98.38 123 GLU A C 1
ATOM 992 O O . GLU A 1 123 ? -20.978 0.286 21.694 1.00 98.38 123 GLU A O 1
ATOM 997 N N . GLY A 1 124 ? -22.412 -0.530 23.201 1.00 98.12 124 GLY A N 1
ATOM 998 C CA . GLY A 1 124 ? -23.172 -1.294 22.216 1.00 98.12 124 GLY A CA 1
ATOM 999 C C . GLY A 1 124 ? -23.833 -2.524 22.804 1.00 98.12 124 GLY A C 1
ATOM 1000 O O . GLY A 1 124 ? -24.080 -2.609 24.008 1.00 98.12 124 GLY A O 1
ATOM 1001 N N . HIS A 1 125 ? -24.097 -3.495 21.941 1.00 98.19 125 HIS A N 1
ATOM 1002 C CA . HIS A 1 125 ? -24.823 -4.692 22.322 1.00 98.19 125 HIS A CA 1
ATOM 1003 C C . HIS A 1 125 ? -23.905 -5.741 22.990 1.00 98.19 125 HIS A C 1
ATOM 1005 O O . HIS A 1 125 ? -22.790 -6.037 22.555 1.00 98.19 125 HIS A O 1
ATOM 1011 N N . LEU A 1 126 ? -24.371 -6.328 24.091 1.00 98.00 126 LEU A N 1
ATOM 1012 C CA . LEU A 1 126 ? -23.721 -7.437 24.781 1.00 98.00 126 LEU A CA 1
ATOM 1013 C C . LEU A 1 126 ? -24.616 -8.670 24.738 1.00 98.00 126 LEU A C 1
ATOM 1015 O O . LEU A 1 126 ? -25.834 -8.580 24.849 1.00 98.00 126 LEU A O 1
ATOM 1019 N N . LEU A 1 127 ? -24.005 -9.844 24.623 1.00 97.62 127 LEU A N 1
ATOM 1020 C CA . LEU A 1 127 ? -24.689 -11.127 24.720 1.00 97.62 127 LEU A CA 1
ATOM 1021 C C . LEU A 1 127 ? -23.924 -12.022 25.691 1.00 97.62 127 LEU A C 1
ATOM 1023 O O . LEU A 1 127 ? -22.757 -12.345 25.463 1.00 97.62 127 LEU A O 1
ATOM 1027 N N . ASN A 1 128 ? -24.586 -12.434 26.773 1.00 95.38 128 ASN A N 1
ATOM 1028 C CA . ASN A 1 128 ? -24.006 -13.280 27.822 1.00 95.38 128 ASN A CA 1
ATOM 1029 C C . ASN A 1 128 ? -22.676 -12.735 28.372 1.00 95.38 128 ASN A C 1
ATOM 1031 O O . ASN A 1 128 ? -21.713 -13.481 28.555 1.00 95.38 128 ASN A O 1
ATOM 1035 N N . GLY A 1 129 ? -22.605 -11.424 28.599 1.00 93.56 129 GLY A N 1
ATOM 1036 C CA . GLY A 1 129 ? -21.408 -10.771 29.129 1.00 93.56 129 GLY A CA 1
ATOM 1037 C C . GLY A 1 129 ? -20.351 -10.381 28.094 1.00 93.56 129 GLY A C 1
ATOM 1038 O O . GLY A 1 129 ? -19.394 -9.709 28.466 1.00 93.56 129 GLY A O 1
ATOM 1039 N N . LYS A 1 130 ? -20.507 -10.767 26.821 1.00 96.81 130 LYS A N 1
ATOM 1040 C CA . LYS A 1 130 ? -19.518 -10.524 25.759 1.00 96.81 130 LYS A CA 1
ATOM 1041 C C . LYS A 1 130 ? -20.004 -9.483 24.762 1.00 96.81 130 LYS A C 1
ATOM 1043 O O . LYS A 1 130 ? -21.192 -9.455 24.445 1.00 96.81 130 LYS A O 1
ATOM 1048 N N . LYS A 1 131 ? -19.091 -8.687 24.201 1.00 98.19 131 LYS A N 1
ATOM 1049 C CA . LYS A 1 131 ? -19.392 -7.748 23.106 1.00 98.19 131 LYS A CA 1
ATOM 1050 C C . LYS A 1 131 ? -19.917 -8.531 21.901 1.00 98.19 131 LYS A C 1
ATOM 1052 O O . LYS A 1 131 ? -19.272 -9.492 21.462 1.00 98.19 131 LYS A O 1
ATOM 1057 N N . HIS A 1 132 ? -21.086 -8.155 21.391 1.00 98.19 132 HIS A N 1
ATOM 1058 C CA . HIS A 1 132 ? -21.769 -8.895 20.332 1.00 98.19 132 HIS A CA 1
ATOM 1059 C C . HIS A 1 132 ? -22.719 -7.989 19.548 1.00 98.19 132 HIS A C 1
ATOM 1061 O O . HIS A 1 132 ? -23.470 -7.244 20.154 1.00 98.19 132 HIS A O 1
ATOM 1067 N N . GLY A 1 133 ? -22.781 -8.104 18.223 1.00 98.00 133 GLY A N 1
ATOM 1068 C CA . GLY A 1 133 ? -23.574 -7.191 17.396 1.00 98.00 133 GLY A CA 1
ATOM 1069 C C . GLY A 1 133 ? -22.844 -5.867 17.181 1.00 98.00 133 GLY A C 1
ATOM 1070 O O . GLY A 1 133 ? -21.618 -5.840 17.139 1.00 98.00 133 GLY A O 1
ATOM 1071 N N . VAL A 1 134 ? -23.567 -4.765 17.005 1.00 98.44 134 VAL A N 1
ATOM 1072 C CA . VAL A 1 134 ? -22.949 -3.465 16.702 1.00 98.44 134 VAL A CA 1
ATOM 1073 C C . VAL A 1 134 ? -22.472 -2.787 17.986 1.00 98.44 134 VAL A C 1
ATOM 1075 O O . VAL A 1 134 ? -23.176 -2.780 18.995 1.00 98.44 134 VAL A O 1
ATOM 1078 N N . GLY A 1 135 ? -21.275 -2.202 17.950 1.00 98.38 135 GLY A N 1
ATOM 1079 C CA . GLY A 1 135 ? -20.772 -1.395 19.054 1.00 98.38 135 GLY A CA 1
ATOM 1080 C C . GLY A 1 135 ? -19.490 -0.636 18.739 1.00 98.38 135 GLY A C 1
ATOM 1081 O O . GLY A 1 135 ? -18.767 -0.926 17.779 1.00 98.38 135 GLY A O 1
ATOM 1082 N N . ILE A 1 136 ? -19.191 0.330 19.597 1.00 98.69 136 ILE A N 1
ATOM 1083 C CA . ILE A 1 136 ? -18.029 1.203 19.515 1.00 98.69 136 ILE A CA 1
ATOM 1084 C C . ILE A 1 136 ? -17.117 0.925 20.705 1.00 98.69 136 ILE A C 1
ATOM 1086 O O . ILE A 1 136 ? -17.555 0.913 21.851 1.00 98.69 136 ILE A O 1
ATOM 1090 N N . TYR A 1 137 ? -15.833 0.709 20.442 1.00 98.50 137 TYR A N 1
ATOM 1091 C CA . TYR A 1 137 ? -14.804 0.589 21.468 1.00 98.50 137 TYR A CA 1
ATOM 1092 C C . TYR A 1 137 ? -13.828 1.751 21.366 1.00 98.50 137 TYR A C 1
ATOM 1094 O O . TYR A 1 137 ? -13.263 1.997 20.298 1.00 98.50 137 TYR A O 1
ATOM 1102 N N . TYR A 1 138 ? -13.600 2.416 22.492 1.00 97.38 138 TYR A N 1
ATOM 1103 C CA . TYR A 1 138 ? -12.641 3.499 22.662 1.00 97.38 138 TYR A CA 1
ATOM 1104 C C . TYR A 1 138 ? -11.478 2.989 23.513 1.00 97.38 138 TYR A C 1
ATOM 1106 O O . TYR A 1 138 ? -11.668 2.589 24.663 1.00 97.38 138 TYR A O 1
ATOM 1114 N N . TYR A 1 139 ? -10.284 2.981 22.926 1.00 96.00 139 TYR A N 1
ATOM 1115 C CA . TYR A 1 139 ? -9.064 2.463 23.541 1.00 96.00 139 TYR A CA 1
ATOM 1116 C C . TYR A 1 139 ? -8.323 3.561 24.315 1.00 96.00 139 TYR A C 1
ATOM 1118 O O . TYR A 1 139 ? -8.439 4.747 23.999 1.00 96.00 139 TYR A O 1
ATOM 1126 N N . ALA A 1 140 ? -7.492 3.171 25.286 1.00 92.44 140 ALA A N 1
ATOM 1127 C CA . ALA A 1 140 ? -6.756 4.111 26.135 1.00 92.44 140 ALA A CA 1
ATOM 1128 C C . ALA A 1 140 ? -5.719 4.921 25.342 1.00 92.44 140 ALA A C 1
ATOM 1130 O O . ALA A 1 140 ? -5.373 6.040 25.709 1.00 92.44 140 ALA A O 1
ATOM 1131 N N . ASN A 1 141 ? -5.250 4.370 24.220 1.00 89.81 141 ASN A N 1
ATOM 1132 C CA . ASN A 1 141 ? -4.342 5.042 23.291 1.00 89.81 141 ASN A CA 1
ATOM 1133 C C . ASN A 1 141 ? -5.052 6.022 22.331 1.00 89.81 141 ASN A C 1
ATOM 1135 O O . ASN A 1 141 ? -4.415 6.556 21.425 1.00 89.81 141 ASN A O 1
ATOM 1139 N N . GLY A 1 142 ? -6.361 6.236 22.498 1.00 91.94 142 GLY A N 1
ATOM 1140 C CA . GLY A 1 142 ? -7.183 7.113 21.665 1.00 91.94 142 GLY A CA 1
ATOM 1141 C C . GLY A 1 142 ? -7.745 6.450 20.409 1.00 91.94 142 GLY A C 1
ATOM 1142 O O . GLY A 1 142 ? -8.618 7.033 19.766 1.00 91.94 142 GLY A O 1
ATOM 1143 N N . ASN A 1 143 ? -7.299 5.239 20.055 1.00 96.25 143 ASN A N 1
ATOM 1144 C CA . ASN A 1 143 ? -7.872 4.519 18.924 1.00 96.25 143 ASN A CA 1
ATOM 1145 C C . ASN A 1 143 ? -9.363 4.256 19.153 1.00 96.25 143 ASN A C 1
ATOM 1147 O O . ASN A 1 143 ? -9.844 4.176 20.287 1.00 96.25 143 ASN A O 1
ATOM 1151 N N . MET A 1 144 ? -10.093 4.055 18.062 1.00 97.50 144 MET A N 1
ATOM 1152 C CA . MET A 1 144 ? -11.517 3.748 18.119 1.00 97.50 144 MET A CA 1
ATOM 1153 C C . MET A 1 144 ? -11.876 2.699 17.077 1.00 97.50 144 MET A C 1
ATOM 1155 O O . MET A 1 144 ? -11.513 2.843 15.912 1.00 97.50 144 MET A O 1
ATOM 1159 N N . TYR A 1 145 ? -12.642 1.688 17.474 1.00 98.69 145 TYR A N 1
ATOM 1160 C CA . TYR A 1 145 ? -13.304 0.772 16.548 1.00 98.69 145 TYR A CA 1
ATOM 1161 C C . TYR A 1 145 ? -14.811 0.974 16.616 1.00 98.69 145 TYR A C 1
ATOM 1163 O O . TYR A 1 145 ? -15.371 0.890 17.699 1.00 98.69 145 TYR A O 1
ATOM 1171 N N . ASN A 1 146 ? -15.458 1.193 15.479 1.00 98.69 146 ASN A N 1
ATOM 1172 C CA . ASN A 1 146 ? -16.909 1.239 15.345 1.00 98.69 146 ASN A CA 1
ATOM 1173 C C . ASN A 1 146 ? -17.331 0.171 14.334 1.00 98.69 146 ASN A C 1
ATOM 1175 O O . ASN A 1 146 ? -16.999 0.297 13.155 1.00 98.69 146 ASN A O 1
ATOM 1179 N N . GLY A 1 147 ? -18.013 -0.879 14.778 1.00 98.56 147 GLY A N 1
ATOM 1180 C CA . GLY A 1 147 ? -18.386 -1.973 13.889 1.00 98.56 147 GLY A CA 1
ATOM 1181 C C . GLY A 1 147 ? -19.072 -3.131 14.590 1.00 98.56 147 GLY A C 1
ATOM 1182 O O . GLY A 1 147 ? -19.557 -3.005 15.716 1.00 98.56 147 GLY A O 1
ATOM 1183 N N . GLU A 1 148 ? -19.118 -4.261 13.898 1.00 98.75 148 GLU A N 1
ATOM 1184 C CA . GLU A 1 148 ? -19.720 -5.488 14.398 1.00 98.75 148 GLU A CA 1
ATOM 1185 C C . GLU A 1 148 ? -18.748 -6.288 15.286 1.00 98.75 148 GLU A C 1
ATOM 1187 O O . GLU A 1 148 ? -17.524 -6.280 15.137 1.00 98.75 148 GLU A O 1
ATOM 1192 N N . TRP A 1 149 ? -19.314 -7.005 16.249 1.00 98.69 149 TRP A N 1
ATOM 1193 C CA . TRP A 1 149 ? -18.605 -7.800 17.240 1.00 98.69 149 TRP A CA 1
ATOM 1194 C C . TRP A 1 149 ? -19.219 -9.192 17.326 1.00 98.69 149 TRP A C 1
ATOM 1196 O O . TRP A 1 149 ? -20.438 -9.357 17.270 1.00 98.69 149 TRP A O 1
ATOM 1206 N N . ILE A 1 150 ? -18.382 -10.202 17.538 1.00 98.31 150 ILE A N 1
ATOM 1207 C CA . ILE A 1 150 ? -18.815 -11.549 17.894 1.00 98.31 150 ILE A CA 1
ATOM 1208 C C . ILE A 1 150 ? -17.932 -12.074 19.022 1.00 98.31 150 ILE A C 1
ATOM 1210 O O . ILE A 1 150 ? -16.727 -12.247 18.856 1.00 98.31 150 ILE A O 1
ATOM 1214 N N . ASN A 1 151 ? -18.531 -12.331 20.186 1.00 96.94 151 ASN A N 1
ATOM 1215 C CA . ASN A 1 151 ? -17.843 -12.917 21.340 1.00 96.94 151 ASN A CA 1
ATOM 1216 C C . ASN A 1 151 ? -16.528 -12.190 21.683 1.00 96.94 151 ASN A C 1
ATOM 1218 O O . ASN A 1 151 ? -15.475 -12.820 21.755 1.00 96.94 151 ASN A O 1
ATOM 1222 N N . ASP A 1 152 ? -16.601 -10.867 21.860 1.00 97.81 152 ASP A N 1
ATOM 1223 C CA . ASP A 1 152 ? -15.473 -9.967 22.158 1.00 97.81 152 ASP A CA 1
ATOM 1224 C C . ASP A 1 152 ? -14.477 -9.692 21.023 1.00 97.81 152 ASP A C 1
ATOM 1226 O O . ASP A 1 152 ? -13.585 -8.854 21.190 1.00 97.81 152 ASP A O 1
ATOM 1230 N N . LEU A 1 153 ? -14.657 -10.306 19.852 1.00 98.19 153 LEU A N 1
ATOM 1231 C CA . LEU A 1 153 ? -13.813 -10.095 18.678 1.00 98.19 153 LEU A CA 1
ATOM 1232 C C . LEU A 1 153 ? -14.497 -9.184 17.660 1.00 98.19 153 LEU A C 1
ATOM 1234 O O . LEU A 1 153 ? -15.684 -9.336 17.384 1.00 98.19 153 LEU A O 1
ATOM 1238 N N . LYS A 1 154 ? -13.724 -8.279 17.050 1.00 98.56 154 LYS A N 1
ATOM 1239 C CA . LYS A 1 154 ? -14.168 -7.500 15.882 1.00 98.56 154 LYS A CA 1
ATOM 1240 C C . LYS A 1 154 ? -14.529 -8.459 14.747 1.00 98.56 154 LYS A C 1
ATOM 1242 O O . LYS A 1 154 ? -13.769 -9.394 14.462 1.00 98.56 154 LYS A O 1
ATOM 1247 N N . HIS A 1 155 ? -15.665 -8.233 14.112 1.00 98.50 155 HIS A N 1
ATOM 1248 C CA . HIS A 1 155 ? -16.195 -9.087 13.055 1.00 98.50 155 HIS A CA 1
ATOM 1249 C C . HIS A 1 155 ? -17.011 -8.260 12.061 1.00 98.50 155 HIS A C 1
ATOM 1251 O O . HIS A 1 155 ? -17.220 -7.076 12.298 1.00 98.50 155 HIS A O 1
ATOM 1257 N N . GLY A 1 156 ? -17.459 -8.864 10.960 1.00 98.50 156 GLY A N 1
ATOM 1258 C CA . GLY A 1 156 ? -18.366 -8.214 10.012 1.00 98.50 156 GLY A CA 1
ATOM 1259 C C . GLY A 1 156 ? -17.789 -6.906 9.478 1.00 98.50 156 GLY A C 1
ATOM 1260 O O . GLY A 1 156 ? -16.601 -6.832 9.175 1.00 98.50 156 GLY A O 1
ATOM 1261 N N . LYS A 1 157 ? -18.606 -5.863 9.356 1.00 98.75 157 LYS A N 1
ATOM 1262 C CA . LYS A 1 157 ? -18.148 -4.544 8.906 1.00 98.75 157 LYS A CA 1
ATOM 1263 C C . LYS A 1 157 ? -17.730 -3.673 10.081 1.00 98.75 157 LYS A C 1
ATOM 1265 O O . LYS A 1 157 ? -18.380 -3.646 11.125 1.00 98.75 157 LYS A O 1
ATOM 1270 N N . GLY A 1 158 ? -16.668 -2.897 9.896 1.00 98.62 158 GLY A N 1
ATOM 1271 C CA . GLY A 1 158 ? -16.262 -1.923 10.895 1.00 98.62 158 GLY A CA 1
ATOM 1272 C C . GLY A 1 158 ? -15.171 -0.973 10.439 1.00 98.62 158 GLY A C 1
ATOM 1273 O O . GLY A 1 158 ? -14.339 -1.287 9.584 1.00 98.62 158 GLY A O 1
ATOM 1274 N N . LYS A 1 159 ? -15.146 0.183 11.093 1.00 98.75 159 LYS A N 1
ATOM 1275 C CA . LYS A 1 159 ? -14.155 1.228 10.905 1.00 98.75 159 LYS A CA 1
ATOM 1276 C C . LYS A 1 159 ? -13.256 1.346 12.128 1.00 98.75 159 LYS A C 1
ATOM 1278 O O . LYS A 1 159 ? -13.732 1.579 13.238 1.00 98.75 159 LYS A O 1
ATOM 1283 N N . TYR A 1 160 ? -11.952 1.219 11.921 1.00 98.56 160 TYR A N 1
ATOM 1284 C CA . TYR A 1 160 ? -10.926 1.442 12.933 1.00 98.56 160 TYR A CA 1
ATOM 1285 C C . TYR A 1 160 ? -10.188 2.747 12.639 1.00 98.56 160 TYR A C 1
ATOM 1287 O O . TYR A 1 160 ? -9.710 2.952 11.527 1.00 98.56 160 TYR A O 1
ATOM 1295 N N . ASN A 1 161 ? -10.086 3.616 13.638 1.00 97.88 161 ASN A N 1
ATOM 1296 C CA . ASN A 1 161 ? -9.368 4.882 13.569 1.00 97.88 161 ASN A CA 1
ATOM 1297 C C . ASN A 1 161 ? -8.155 4.794 14.498 1.00 97.88 161 ASN A C 1
ATOM 1299 O O . ASN A 1 161 ? -8.305 4.557 15.700 1.00 97.88 161 ASN A O 1
ATOM 1303 N N . TYR A 1 162 ? -6.967 4.970 13.932 1.00 95.56 162 TYR A N 1
ATOM 1304 C CA . TYR A 1 162 ? -5.693 4.994 14.639 1.00 95.56 162 TYR A CA 1
ATOM 1305 C C . TYR A 1 162 ? -5.365 6.447 14.984 1.00 95.56 162 TYR A C 1
ATOM 1307 O O . TYR A 1 162 ? -4.922 7.212 14.130 1.00 95.56 162 TYR A O 1
ATOM 1315 N N . TYR A 1 163 ? -5.628 6.851 16.226 1.00 88.88 163 TYR A N 1
ATOM 1316 C CA . TYR A 1 163 ? -5.661 8.267 16.603 1.00 88.88 163 TYR A CA 1
ATOM 1317 C C . TYR A 1 163 ? -4.298 8.955 16.482 1.00 88.88 163 TYR A C 1
ATOM 1319 O O . TYR A 1 163 ? -4.214 10.053 15.941 1.00 88.88 163 TYR A O 1
ATOM 1327 N N . LEU A 1 164 ? -3.227 8.302 16.944 1.00 84.88 164 LEU A N 1
ATOM 1328 C CA . LEU A 1 164 ? -1.884 8.892 16.939 1.00 84.88 164 LEU A CA 1
ATOM 1329 C C . LEU A 1 164 ? -1.321 9.070 15.525 1.00 84.88 164 LEU A C 1
ATOM 1331 O O . LEU A 1 164 ? -0.626 10.047 15.265 1.00 84.88 164 LEU A O 1
ATOM 1335 N N . GLN A 1 165 ? -1.605 8.127 14.626 1.00 86.81 165 GLN A N 1
ATOM 1336 C CA . GLN A 1 165 ? -1.110 8.146 13.249 1.00 86.81 165 GLN A CA 1
ATOM 1337 C C . GLN A 1 165 ? -2.069 8.860 12.282 1.00 86.81 165 GLN A C 1
ATOM 1339 O O . GLN A 1 165 ? -1.671 9.194 11.172 1.00 86.81 165 GLN A O 1
ATOM 1344 N N . GLY A 1 166 ? -3.329 9.081 12.672 1.00 90.94 166 GLY A N 1
ATOM 1345 C CA . GLY A 1 166 ? -4.371 9.577 11.768 1.00 90.94 166 GLY A CA 1
ATOM 1346 C C . GLY A 1 166 ? -4.775 8.564 10.691 1.00 90.94 166 GLY A C 1
ATOM 1347 O O . GLY A 1 166 ? -5.349 8.944 9.674 1.00 90.94 166 GLY A O 1
ATOM 1348 N N . GLU A 1 167 ? -4.471 7.281 10.893 1.00 97.19 167 GLU A N 1
ATOM 1349 C CA . GLU A 1 167 ? -4.778 6.221 9.930 1.00 97.19 167 GLU A CA 1
ATOM 1350 C C . GLU A 1 167 ? -6.198 5.712 10.123 1.00 97.19 167 GLU A C 1
ATOM 1352 O O . GLU A 1 167 ? -6.739 5.714 11.233 1.00 97.19 167 GLU A O 1
ATOM 1357 N N . THR A 1 168 ? -6.810 5.227 9.047 1.00 98.25 168 THR A N 1
ATOM 1358 C CA . THR A 1 168 ? -8.130 4.601 9.137 1.00 98.25 168 THR A CA 1
ATOM 1359 C C . THR A 1 168 ? -8.186 3.328 8.321 1.00 98.25 168 THR A C 1
ATOM 1361 O O . THR A 1 168 ? -7.648 3.263 7.222 1.00 98.25 168 THR A O 1
ATOM 1364 N N . TYR A 1 169 ? -8.864 2.320 8.857 1.00 98.62 169 TYR A N 1
ATOM 1365 C CA . TYR A 1 169 ? -9.315 1.164 8.098 1.00 98.62 169 TYR A CA 1
ATOM 1366 C C . TYR A 1 169 ? -10.834 1.129 8.120 1.00 98.62 169 TYR A C 1
ATOM 1368 O O . TYR A 1 169 ? -11.421 1.192 9.196 1.00 98.62 169 TYR A O 1
ATOM 1376 N N . ASP A 1 170 ? -11.456 1.000 6.960 1.00 98.75 170 ASP A N 1
ATOM 1377 C CA . ASP A 1 170 ? -12.901 0.885 6.793 1.00 98.75 170 ASP A CA 1
ATOM 1378 C C . ASP A 1 170 ? -13.183 -0.326 5.903 1.00 98.75 170 ASP A C 1
ATOM 1380 O O . ASP A 1 170 ? -12.844 -0.326 4.716 1.00 98.75 170 ASP A O 1
ATOM 1384 N N . GLY A 1 171 ? -13.699 -1.406 6.487 1.00 98.56 171 GLY A N 1
ATOM 1385 C CA . GLY A 1 171 ? -13.823 -2.668 5.772 1.00 98.56 171 GLY A CA 1
ATOM 1386 C C . GLY A 1 171 ? -14.326 -3.826 6.615 1.00 98.56 171 GLY A C 1
ATOM 1387 O O . GLY A 1 171 ? -14.923 -3.649 7.680 1.00 98.56 171 GLY A O 1
ATOM 1388 N N . GLU A 1 172 ? -14.098 -5.024 6.097 1.00 98.81 172 GLU A N 1
ATOM 1389 C CA . GLU A 1 172 ? -14.496 -6.275 6.723 1.00 98.81 172 GLU A CA 1
ATOM 1390 C C . GLU A 1 172 ? -13.469 -6.763 7.766 1.00 98.81 172 GLU A C 1
ATOM 1392 O O . GLU A 1 172 ? -12.260 -6.529 7.698 1.00 98.81 172 GLU A O 1
ATOM 1397 N N . TRP A 1 173 ? -13.969 -7.450 8.787 1.00 98.69 173 TRP A N 1
ATOM 1398 C CA . TRP A 1 173 ? -13.204 -7.971 9.908 1.00 98.69 173 TRP A CA 1
ATOM 1399 C C . TRP A 1 173 ? -13.572 -9.427 10.150 1.00 98.69 173 TRP A C 1
ATOM 1401 O O . TRP A 1 173 ? -14.742 -9.809 10.132 1.00 98.69 173 TRP A O 1
ATOM 1411 N N . GLN A 1 174 ? -12.571 -10.243 10.455 1.00 98.56 174 GLN A N 1
ATOM 1412 C CA . GLN A 1 174 ? -12.766 -11.631 10.837 1.00 98.56 174 GLN A CA 1
ATOM 1413 C C . GLN A 1 174 ? -11.862 -11.960 12.026 1.00 98.56 174 GLN A C 1
ATOM 1415 O O . GLN A 1 174 ? -10.652 -11.771 11.970 1.00 98.56 174 GLN A O 1
ATOM 1420 N N . PHE A 1 175 ? -12.469 -12.421 13.123 1.00 96.81 175 PHE A N 1
ATOM 1421 C CA . PHE A 1 175 ? -11.791 -12.811 14.366 1.00 96.81 175 PHE A CA 1
ATOM 1422 C C . PHE A 1 175 ? -10.755 -11.794 14.879 1.00 96.81 175 PHE A C 1
ATOM 1424 O O . PHE A 1 175 ? -9.693 -12.166 15.366 1.00 96.81 175 PHE A O 1
ATOM 1431 N N . GLY A 1 176 ? -11.073 -10.498 14.801 1.00 97.12 176 GLY A N 1
ATOM 1432 C CA . GLY A 1 176 ? -10.193 -9.426 15.276 1.00 97.12 176 GLY A CA 1
ATOM 1433 C C . GLY A 1 176 ? -9.219 -8.863 14.235 1.00 97.12 176 GLY A C 1
ATOM 1434 O O . GLY A 1 176 ? -8.637 -7.802 14.488 1.00 97.12 176 GLY A O 1
ATOM 1435 N N . GLU A 1 177 ? -9.089 -9.500 13.072 1.00 98.00 177 GLU A N 1
ATOM 1436 C CA . GLU A 1 177 ? -8.173 -9.118 11.994 1.00 98.00 177 GLU A CA 1
ATOM 1437 C C . GLU A 1 177 ? -8.917 -8.511 10.800 1.00 98.00 177 GLU A C 1
ATOM 1439 O O . GLU A 1 177 ? -10.089 -8.809 10.566 1.00 98.00 177 GLU A O 1
ATOM 1444 N N . ARG A 1 178 ? -8.229 -7.660 10.028 1.00 98.38 178 ARG A N 1
ATOM 1445 C CA . ARG A 1 178 ? -8.753 -7.156 8.748 1.00 98.38 178 ARG A CA 1
ATOM 1446 C C . ARG A 1 178 ? -8.898 -8.328 7.782 1.00 98.38 178 ARG A C 1
ATOM 1448 O O . ARG A 1 178 ? -7.967 -9.128 7.643 1.00 98.38 178 ARG A O 1
ATOM 1455 N N . HIS A 1 179 ? -10.039 -8.418 7.121 1.00 98.31 179 HIS A N 1
ATOM 1456 C CA . HIS A 1 179 ? -10.360 -9.499 6.196 1.00 98.31 179 HIS A CA 1
ATOM 1457 C C . HIS A 1 179 ? -11.268 -8.967 5.082 1.00 98.31 179 HIS A C 1
ATOM 1459 O O . HIS A 1 179 ? -11.746 -7.845 5.182 1.00 98.31 179 HIS A O 1
ATOM 1465 N N . GLY A 1 180 ? -11.507 -9.737 4.021 1.00 98.19 180 GLY A N 1
ATOM 1466 C CA . GLY A 1 180 ? -12.478 -9.374 2.985 1.00 98.19 180 GLY A CA 1
ATOM 1467 C C . GLY A 1 180 ? -12.118 -8.072 2.269 1.00 98.19 180 GLY A C 1
ATOM 1468 O O . GLY A 1 180 ? -10.943 -7.795 2.029 1.00 98.19 180 GLY A O 1
ATOM 1469 N N . ARG A 1 181 ? -13.112 -7.264 1.884 1.00 98.44 181 ARG A N 1
ATOM 1470 C CA . ARG A 1 181 ? -12.862 -5.977 1.220 1.00 98.44 181 ARG A CA 1
ATOM 1471 C C . ARG A 1 181 ? -12.702 -4.847 2.238 1.00 98.44 181 ARG A C 1
ATOM 1473 O O . ARG A 1 181 ? -13.464 -4.749 3.197 1.00 98.44 181 ARG A O 1
ATOM 1480 N N . GLY A 1 182 ? -11.750 -3.946 2.001 1.00 98.44 182 GLY A N 1
ATOM 1481 C CA . GLY A 1 182 ? -11.590 -2.763 2.842 1.00 98.44 182 GLY A CA 1
ATOM 1482 C C . GLY A 1 182 ? -10.661 -1.704 2.270 1.00 98.44 182 GLY A C 1
ATOM 1483 O O . GLY A 1 182 ? -9.760 -1.997 1.481 1.00 98.44 182 GLY A O 1
ATOM 1484 N N . THR A 1 183 ? -10.870 -0.471 2.721 1.00 98.75 183 THR A N 1
ATOM 1485 C CA . THR A 1 183 ? -10.020 0.682 2.428 1.00 98.75 183 THR A CA 1
ATOM 1486 C C . THR A 1 183 ? -9.147 1.014 3.635 1.00 98.75 183 THR A C 1
ATOM 1488 O O . THR A 1 183 ? -9.646 1.102 4.754 1.00 98.75 183 THR A O 1
ATOM 1491 N N . TYR A 1 184 ? -7.852 1.229 3.417 1.00 98.56 184 TYR A N 1
ATOM 1492 C CA . TYR A 1 184 ? -6.914 1.731 4.417 1.00 98.56 184 TYR A CA 1
ATOM 1493 C C . TYR A 1 184 ? -6.338 3.071 3.969 1.00 98.56 184 TYR A C 1
ATOM 1495 O O . TYR A 1 184 ? -5.770 3.158 2.883 1.00 98.56 184 TYR A O 1
ATOM 1503 N N . LEU A 1 185 ? -6.467 4.095 4.806 1.00 98.25 185 LEU A N 1
ATOM 1504 C CA . LEU A 1 185 ? -5.819 5.394 4.651 1.00 98.25 185 LEU A CA 1
ATOM 1505 C C . LEU A 1 185 ? -4.623 5.456 5.604 1.00 98.25 185 LEU A C 1
ATOM 1507 O O . LEU A 1 185 ? -4.800 5.366 6.820 1.00 98.25 185 LEU A O 1
ATOM 1511 N N . TYR A 1 186 ? -3.426 5.591 5.044 1.00 96.62 186 TYR A N 1
ATOM 1512 C CA . TYR A 1 186 ? -2.163 5.666 5.770 1.00 96.62 186 TYR A CA 1
ATOM 1513 C C . TYR A 1 186 ? -1.842 7.102 6.200 1.00 96.62 186 TYR A C 1
ATOM 1515 O O . TYR A 1 186 ? -2.332 8.074 5.626 1.00 96.62 186 TYR A O 1
ATOM 1523 N N . SER A 1 187 ? -0.960 7.231 7.190 1.00 93.12 187 SER A N 1
ATOM 1524 C CA . SER A 1 187 ? -0.624 8.494 7.860 1.00 93.12 187 SER A CA 1
ATOM 1525 C C . SER A 1 187 ? 0.001 9.528 6.926 1.00 93.12 187 SER A C 1
ATOM 1527 O O . SER A 1 187 ? -0.182 10.730 7.105 1.00 93.12 187 SER A O 1
ATOM 1529 N N . LEU A 1 188 ? 0.714 9.061 5.901 1.00 90.75 188 LEU A N 1
ATOM 1530 C CA . LEU A 1 188 ? 1.354 9.907 4.894 1.00 90.75 188 LEU A CA 1
ATOM 1531 C C . LEU A 1 188 ? 0.435 10.258 3.714 1.00 90.75 188 LEU A C 1
ATOM 1533 O O . LEU A 1 188 ? 0.871 10.966 2.814 1.00 90.75 188 LEU A O 1
ATOM 1537 N N . GLY A 1 189 ? -0.820 9.798 3.717 1.00 93.38 189 GLY A N 1
ATOM 1538 C CA . GLY A 1 189 ? -1.810 10.067 2.670 1.00 93.38 189 GLY A CA 1
ATOM 1539 C C . GLY A 1 189 ? -1.938 8.972 1.611 1.00 93.38 189 GLY A C 1
ATOM 1540 O O . GLY A 1 189 ? -2.848 9.050 0.787 1.00 93.38 189 GLY A O 1
ATOM 1541 N N . ASP A 1 190 ? -1.081 7.944 1.643 1.00 97.62 190 ASP A N 1
ATOM 1542 C CA . ASP A 1 190 ? -1.275 6.754 0.813 1.00 97.62 190 ASP A CA 1
ATOM 1543 C C . ASP A 1 190 ? -2.625 6.108 1.151 1.00 97.62 190 ASP A C 1
ATOM 1545 O O . ASP A 1 190 ? -3.071 6.102 2.302 1.00 97.62 190 ASP A O 1
ATOM 1549 N N . LYS A 1 191 ? -3.273 5.514 0.156 1.00 98.44 191 LYS A N 1
ATOM 1550 C CA . LYS A 1 191 ? -4.550 4.824 0.313 1.00 98.44 191 LYS A CA 1
ATOM 1551 C C . LYS A 1 191 ? -4.508 3.488 -0.407 1.00 98.44 191 LYS A C 1
ATOM 1553 O O . LYS A 1 191 ? -4.068 3.416 -1.546 1.00 98.44 191 LYS A O 1
ATOM 1558 N N . TYR A 1 192 ? -4.998 2.439 0.242 1.00 98.69 192 TYR A N 1
ATOM 1559 C CA . TYR A 1 192 ? -5.238 1.135 -0.372 1.00 98.69 192 TYR A CA 1
ATOM 1560 C C . TYR A 1 192 ? -6.728 0.810 -0.343 1.00 98.69 192 TYR A C 1
ATOM 1562 O O . TYR A 1 192 ? -7.323 0.862 0.726 1.00 98.69 192 TYR A O 1
ATOM 1570 N N . ASP A 1 193 ? -7.315 0.429 -1.473 1.00 98.69 193 ASP A N 1
ATOM 1571 C CA . ASP A 1 193 ? -8.658 -0.155 -1.575 1.00 98.69 193 ASP A CA 1
ATOM 1572 C C . ASP A 1 193 ? -8.538 -1.525 -2.248 1.00 98.69 193 ASP A C 1
ATOM 1574 O O . ASP A 1 193 ? -8.118 -1.624 -3.402 1.00 98.69 193 ASP A O 1
ATOM 1578 N N . GLY A 1 194 ? -8.858 -2.597 -1.527 1.00 98.38 194 GLY A N 1
ATOM 1579 C CA . GLY A 1 194 ? -8.716 -3.943 -2.066 1.00 98.38 194 GLY A CA 1
ATOM 1580 C C . GLY A 1 194 ? -9.083 -5.044 -1.086 1.00 98.38 194 GLY A C 1
ATOM 1581 O O . GLY A 1 194 ? -9.774 -4.819 -0.087 1.00 98.38 194 GLY A O 1
ATOM 1582 N N . LEU A 1 195 ? -8.631 -6.256 -1.404 1.00 98.38 195 LEU A N 1
ATOM 1583 C CA . LEU A 1 195 ? -8.855 -7.438 -0.578 1.00 98.38 195 LEU A CA 1
ATOM 1584 C C . LEU A 1 195 ? -7.794 -7.568 0.525 1.00 98.38 195 LEU A C 1
ATOM 1586 O O . LEU A 1 195 ? -6.634 -7.172 0.365 1.00 98.38 195 LEU A O 1
ATOM 1590 N N . TRP A 1 196 ? -8.225 -8.138 1.645 1.00 98.44 196 TRP A N 1
ATOM 1591 C CA . TRP A 1 196 ? -7.453 -8.374 2.854 1.00 98.44 196 TRP A CA 1
ATOM 1592 C C . TRP A 1 196 ? -7.638 -9.816 3.320 1.00 98.44 196 TRP A C 1
ATOM 1594 O O . TRP A 1 196 ? -8.750 -10.341 3.328 1.00 98.44 196 TRP A O 1
ATOM 1604 N N . GLU A 1 197 ? -6.562 -10.436 3.785 1.00 97.94 197 GLU A N 1
ATOM 1605 C CA . GLU A 1 197 ? -6.607 -11.720 4.474 1.00 97.94 197 GLU A CA 1
ATOM 1606 C C . GLU A 1 197 ? -5.633 -11.690 5.649 1.00 97.94 197 GLU A C 1
ATOM 1608 O O . GLU A 1 197 ? -4.449 -11.398 5.482 1.00 97.94 197 GLU A O 1
ATOM 1613 N N . ARG A 1 198 ? -6.146 -11.975 6.852 1.00 96.50 198 ARG A N 1
ATOM 1614 C CA . ARG A 1 198 ? -5.369 -12.017 8.104 1.00 96.50 198 ARG A CA 1
ATOM 1615 C C . ARG A 1 198 ? -4.496 -10.780 8.305 1.00 96.50 198 ARG A C 1
ATOM 1617 O O . ARG A 1 198 ? -3.308 -10.852 8.608 1.00 96.50 198 ARG A O 1
ATOM 1624 N N . GLY A 1 199 ? -5.086 -9.613 8.057 1.00 96.94 199 GLY A N 1
ATOM 1625 C CA . GLY A 1 199 ? -4.392 -8.343 8.205 1.00 96.94 199 GLY A CA 1
ATOM 1626 C C . GLY A 1 199 ? -3.471 -7.938 7.053 1.00 96.94 199 GLY A C 1
ATOM 1627 O O . GLY A 1 199 ? -2.966 -6.822 7.129 1.00 96.94 199 GLY A O 1
ATOM 1628 N N . LEU A 1 200 ? -3.279 -8.748 6.010 1.00 97.88 200 LEU A N 1
ATOM 1629 C CA . LEU A 1 200 ? -2.384 -8.455 4.880 1.00 97.88 200 LEU A CA 1
ATOM 1630 C C . LEU A 1 200 ? -3.179 -8.191 3.598 1.00 97.88 200 LEU A C 1
ATOM 1632 O O . LEU A 1 200 ? -4.243 -8.780 3.400 1.00 97.88 200 LEU A O 1
ATOM 1636 N N . LYS A 1 201 ? -2.659 -7.351 2.698 1.00 98.19 201 LYS A N 1
ATOM 1637 C CA . LYS A 1 201 ? -3.226 -7.178 1.353 1.00 98.19 201 LYS A CA 1
ATOM 1638 C C . LYS A 1 201 ? -3.103 -8.484 0.575 1.00 98.19 201 LYS A C 1
ATOM 1640 O O . LYS A 1 201 ? -2.042 -9.116 0.554 1.00 98.19 201 LYS A O 1
ATOM 1645 N N . LEU A 1 202 ? -4.181 -8.847 -0.101 1.00 97.44 202 LEU A N 1
ATOM 1646 C CA . LEU A 1 202 ? -4.286 -10.036 -0.935 1.00 97.44 202 LEU A CA 1
ATOM 1647 C C . LEU A 1 202 ? -5.064 -9.683 -2.203 1.00 97.44 202 LEU A C 1
ATOM 1649 O O . LEU A 1 202 ? -5.836 -8.732 -2.207 1.00 97.44 202 LEU A O 1
ATOM 1653 N N . GLY A 1 203 ? -4.917 -10.468 -3.266 1.00 97.31 203 GLY A N 1
ATOM 1654 C CA . GLY A 1 203 ? -5.807 -10.407 -4.421 1.00 97.31 203 GLY A CA 1
ATOM 1655 C C . GLY A 1 203 ? -5.717 -9.066 -5.140 1.00 97.31 203 GLY A C 1
ATOM 1656 O O . GLY A 1 203 ? -4.663 -8.450 -5.167 1.00 97.31 203 GLY A O 1
ATOM 1657 N N . ARG A 1 204 ? -6.796 -8.617 -5.781 1.00 97.25 204 ARG A N 1
ATOM 1658 C CA . ARG A 1 204 ? -6.776 -7.335 -6.498 1.00 97.25 204 ARG A CA 1
ATOM 1659 C C . ARG A 1 204 ? -6.952 -6.158 -5.540 1.00 97.25 204 ARG A C 1
ATOM 1661 O O . ARG A 1 204 ? -7.811 -6.206 -4.658 1.00 97.25 204 ARG A O 1
ATOM 1668 N N . GLY A 1 205 ? -6.193 -5.095 -5.778 1.00 98.31 205 GLY A N 1
ATOM 1669 C CA . GLY A 1 205 ? -6.320 -3.837 -5.057 1.00 98.31 205 GLY A CA 1
ATOM 167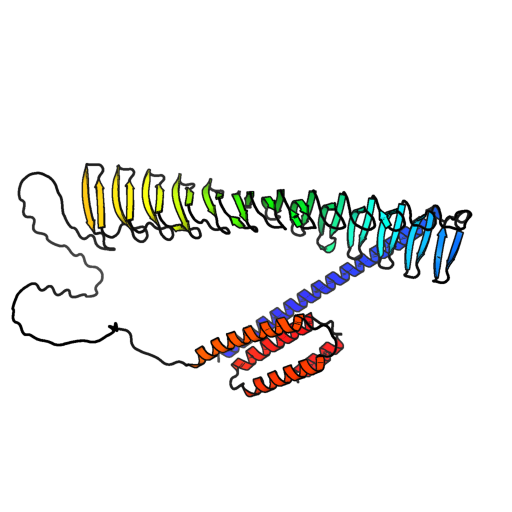0 C C . GLY A 1 205 ? -5.756 -2.649 -5.831 1.00 98.31 205 GLY A C 1
ATOM 1671 O O . GLY A 1 205 ? -4.999 -2.807 -6.790 1.00 98.31 205 GLY A O 1
ATOM 1672 N N . LEU A 1 206 ? -6.140 -1.462 -5.378 1.00 98.69 206 LEU A N 1
ATOM 1673 C CA . LEU A 1 206 ? -5.690 -0.164 -5.854 1.00 98.69 206 LEU A CA 1
ATOM 1674 C C . LEU A 1 206 ? -4.921 0.528 -4.729 1.00 98.69 206 LEU A C 1
ATOM 1676 O O . LEU A 1 206 ? -5.451 0.704 -3.633 1.00 98.69 206 LEU A O 1
ATOM 1680 N N . VAL A 1 207 ? -3.689 0.942 -5.007 1.00 98.62 207 VAL A N 1
ATOM 1681 C CA . VAL A 1 207 ? -2.918 1.861 -4.169 1.00 98.62 207 VAL A CA 1
ATOM 1682 C C . VAL A 1 207 ? -2.882 3.221 -4.850 1.00 98.62 207 VAL A C 1
ATOM 1684 O O . VAL A 1 207 ? -2.400 3.343 -5.974 1.00 98.62 207 VAL A O 1
ATOM 1687 N N . GLU A 1 208 ? -3.353 4.246 -4.154 1.00 98.56 208 GLU A N 1
ATOM 1688 C CA . GLU A 1 208 ? -3.145 5.648 -4.502 1.00 98.56 208 GLU A CA 1
ATOM 1689 C C . GLU A 1 208 ? -2.061 6.185 -3.567 1.00 98.56 208 GLU A C 1
ATOM 1691 O O . GLU A 1 208 ? -2.261 6.246 -2.356 1.00 98.56 208 GLU A O 1
ATOM 1696 N N . PHE A 1 209 ? -0.894 6.521 -4.106 1.00 97.88 209 PHE A N 1
ATOM 1697 C CA . PHE A 1 209 ? 0.201 7.059 -3.308 1.00 97.88 209 PHE A CA 1
ATOM 1698 C C . PHE A 1 209 ? -0.009 8.557 -3.075 1.00 97.88 209 PHE A C 1
ATOM 1700 O O . PHE A 1 209 ? -0.470 9.274 -3.966 1.00 97.88 209 PHE A O 1
ATOM 1707 N N . ALA A 1 210 ? 0.416 9.062 -1.921 1.00 96.69 210 ALA A N 1
ATOM 1708 C CA . ALA A 1 210 ? 0.403 10.483 -1.583 1.00 96.69 210 ALA A CA 1
ATOM 1709 C C . ALA A 1 210 ? 1.210 11.335 -2.575 1.00 96.69 210 ALA A C 1
ATOM 1711 O O . ALA A 1 210 ? 0.933 12.516 -2.766 1.00 96.69 210 ALA A O 1
ATOM 1712 N N . SER A 1 211 ? 2.193 10.722 -3.243 1.00 96.38 211 SER A N 1
ATOM 1713 C CA . SER A 1 211 ? 2.962 11.336 -4.328 1.00 96.38 211 SER A CA 1
ATOM 1714 C C . SER A 1 211 ? 2.136 11.622 -5.590 1.00 96.38 211 SER A C 1
ATOM 1716 O O . SER A 1 211 ? 2.583 12.386 -6.441 1.00 96.38 211 SER A O 1
ATOM 1718 N N . GLY A 1 212 ? 0.955 11.012 -5.732 1.00 96.12 212 GLY A N 1
ATOM 1719 C CA . GLY A 1 212 ? 0.109 11.053 -6.926 1.00 96.12 212 GLY A CA 1
ATOM 1720 C C . GLY A 1 212 ? 0.267 9.840 -7.849 1.00 96.12 212 GLY A C 1
ATOM 1721 O O . GLY A 1 212 ? -0.548 9.665 -8.756 1.00 96.12 212 GLY A O 1
ATOM 1722 N N . ALA A 1 213 ? 1.268 8.982 -7.614 1.00 98.25 213 ALA A N 1
ATOM 1723 C CA . ALA A 1 213 ? 1.400 7.711 -8.323 1.00 98.25 213 ALA A CA 1
ATOM 1724 C C . ALA A 1 213 ? 0.244 6.760 -7.972 1.00 98.25 213 ALA A C 1
ATOM 1726 O O . ALA A 1 213 ? -0.403 6.896 -6.929 1.00 98.25 213 ALA A O 1
ATOM 1727 N N . ARG A 1 214 ? -0.011 5.767 -8.827 1.00 98.56 214 ARG A N 1
ATOM 1728 C CA . ARG A 1 214 ? -1.086 4.785 -8.633 1.00 98.56 214 ARG A CA 1
ATOM 1729 C C . ARG A 1 214 ? -0.650 3.402 -9.075 1.00 98.56 214 ARG A C 1
ATOM 1731 O O . ARG A 1 214 ? -0.090 3.263 -10.156 1.00 98.56 214 ARG A O 1
ATOM 1738 N N . TYR A 1 215 ? -0.965 2.389 -8.279 1.00 98.75 215 TYR A N 1
ATOM 1739 C CA . TYR A 1 215 ? -0.803 0.988 -8.653 1.00 98.75 215 TYR A CA 1
ATOM 1740 C C . TYR A 1 215 ? -2.145 0.267 -8.589 1.00 98.75 215 TYR A C 1
ATOM 1742 O O . TYR A 1 215 ? -2.798 0.283 -7.551 1.00 98.75 215 TYR A O 1
ATOM 1750 N N . GLU A 1 216 ? -2.529 -0.413 -9.661 1.00 98.75 216 GLU A N 1
ATOM 1751 C CA . GLU A 1 216 ? -3.693 -1.295 -9.704 1.00 98.75 216 GLU A CA 1
ATOM 1752 C C . GLU A 1 216 ? -3.248 -2.687 -10.144 1.00 98.75 216 GLU A C 1
ATOM 1754 O O . GLU A 1 216 ? -2.725 -2.862 -11.243 1.00 98.75 216 GLU A O 1
ATOM 1759 N N . GLY A 1 217 ? -3.437 -3.698 -9.300 1.00 98.44 217 GLY A N 1
ATOM 1760 C CA . GLY A 1 217 ? -2.947 -5.035 -9.619 1.00 98.44 217 GLY A CA 1
ATOM 1761 C C . GLY A 1 217 ? -3.163 -6.050 -8.514 1.00 98.44 217 GLY A C 1
ATOM 1762 O O . GLY A 1 217 ? -3.985 -5.849 -7.617 1.00 98.44 217 GLY A O 1
ATOM 1763 N N . GLN A 1 218 ? -2.464 -7.178 -8.620 1.00 98.56 218 GLN A N 1
ATOM 1764 C CA . GLN A 1 218 ? -2.567 -8.266 -7.654 1.00 98.56 218 GLN A CA 1
ATOM 1765 C C . GLN A 1 218 ? -1.567 -8.091 -6.499 1.00 98.56 218 GLN A C 1
ATOM 1767 O O . GLN A 1 218 ? -0.449 -7.616 -6.676 1.00 98.56 218 GLN A O 1
ATOM 1772 N N . PHE A 1 219 ? -1.969 -8.525 -5.309 1.00 98.62 219 PHE A N 1
ATOM 1773 C CA . PHE A 1 219 ? -1.189 -8.525 -4.083 1.00 98.62 219 PHE A CA 1
ATOM 1774 C C . PHE A 1 219 ? -1.117 -9.934 -3.495 1.00 98.62 219 PHE A C 1
ATOM 1776 O O . PHE A 1 219 ? -2.097 -10.683 -3.501 1.00 98.62 219 PHE A O 1
ATOM 1783 N N . ALA A 1 220 ? 0.037 -10.271 -2.934 1.00 97.88 220 ALA A N 1
ATOM 1784 C CA . ALA A 1 220 ? 0.212 -11.415 -2.054 1.00 97.88 220 ALA A CA 1
ATOM 1785 C C . ALA A 1 220 ? 1.035 -10.967 -0.848 1.00 97.88 220 ALA A C 1
ATOM 1787 O O . ALA A 1 220 ? 2.156 -10.485 -1.007 1.00 97.88 220 ALA A O 1
ATOM 1788 N N . SER A 1 221 ? 0.462 -11.104 0.350 1.00 95.50 221 SER A N 1
ATOM 1789 C CA . SER A 1 221 ? 1.122 -10.756 1.614 1.00 95.50 221 SER A CA 1
ATOM 1790 C C . SER A 1 221 ? 1.747 -9.352 1.590 1.00 95.50 221 SER A C 1
ATOM 1792 O O . SER A 1 221 ? 2.950 -9.200 1.787 1.00 95.50 221 SER A O 1
ATOM 1794 N N . ASP A 1 222 ? 0.927 -8.333 1.307 1.00 97.19 222 ASP A N 1
ATOM 1795 C CA . ASP A 1 222 ? 1.314 -6.912 1.198 1.00 97.19 222 ASP A CA 1
ATOM 1796 C C . ASP A 1 222 ? 2.181 -6.507 -0.004 1.00 97.19 222 ASP A C 1
ATOM 1798 O O . ASP A 1 222 ? 2.386 -5.310 -0.224 1.00 97.19 222 ASP A O 1
ATOM 1802 N N . LYS A 1 223 ? 2.629 -7.451 -0.837 1.00 97.94 223 LYS A N 1
ATOM 1803 C CA . LYS A 1 223 ? 3.498 -7.163 -1.985 1.00 97.94 223 LYS A CA 1
ATOM 1804 C C . LYS A 1 223 ? 2.762 -7.267 -3.311 1.00 97.94 223 LYS A C 1
ATOM 1806 O O . LYS A 1 223 ? 1.983 -8.196 -3.513 1.00 97.94 223 LYS A O 1
ATOM 1811 N N . ALA A 1 224 ? 3.062 -6.349 -4.231 1.00 98.31 224 ALA A N 1
ATOM 1812 C CA . ALA A 1 224 ? 2.602 -6.447 -5.612 1.00 98.31 224 ALA A CA 1
ATOM 1813 C C . ALA A 1 224 ? 3.142 -7.732 -6.261 1.00 98.31 224 ALA A C 1
ATOM 1815 O O . ALA A 1 224 ? 4.327 -8.059 -6.151 1.00 98.31 224 ALA A O 1
ATOM 1816 N N . THR A 1 225 ? 2.261 -8.467 -6.925 1.00 98.56 225 THR A N 1
ATOM 1817 C CA . THR A 1 225 ? 2.549 -9.746 -7.577 1.00 98.56 225 THR A CA 1
ATOM 1818 C C . THR A 1 225 ? 1.679 -9.895 -8.823 1.00 98.56 225 THR A C 1
ATOM 1820 O O . THR A 1 225 ? 0.752 -9.116 -9.027 1.00 98.56 225 THR A O 1
ATOM 1823 N N . GLY A 1 226 ? 1.953 -10.896 -9.658 1.00 98.25 226 GLY A N 1
ATOM 1824 C CA . GLY A 1 226 ? 1.124 -11.214 -10.817 1.00 98.25 226 GLY A CA 1
ATOM 1825 C C . GLY A 1 226 ? 0.999 -10.034 -11.781 1.00 98.25 226 GLY A C 1
ATOM 1826 O O . GLY A 1 226 ? 1.979 -9.354 -12.044 1.00 98.25 226 GLY A O 1
ATOM 1827 N N . GLN A 1 227 ? -0.182 -9.794 -12.344 1.00 98.50 227 GLN A N 1
ATOM 1828 C CA . GLN A 1 227 ? -0.403 -8.689 -13.284 1.00 98.50 227 GLN A CA 1
ATOM 1829 C C . GLN A 1 227 ? -0.766 -7.392 -12.552 1.00 98.50 227 GLN A C 1
ATOM 1831 O O . GLN A 1 227 ? -1.595 -7.399 -11.636 1.00 98.50 227 GLN A O 1
ATOM 1836 N N . GLY A 1 228 ? -0.201 -6.270 -13.001 1.00 98.62 228 GLY A N 1
ATOM 1837 C CA . GLY A 1 228 ? -0.539 -4.953 -12.472 1.00 98.62 228 GLY A CA 1
ATOM 1838 C C . GLY A 1 228 ? -0.066 -3.792 -13.340 1.00 98.62 228 GLY A C 1
ATOM 1839 O O . GLY A 1 228 ? 0.850 -3.923 -14.155 1.00 98.62 228 GLY A O 1
ATOM 1840 N N . ILE A 1 229 ? -0.691 -2.641 -13.119 1.00 98.88 229 ILE A N 1
ATOM 1841 C CA . ILE A 1 229 ? -0.434 -1.376 -13.795 1.00 98.88 229 ILE A CA 1
ATOM 1842 C C . ILE A 1 229 ? 0.063 -0.372 -12.757 1.00 98.88 229 ILE A C 1
ATOM 1844 O O . ILE A 1 229 ? -0.629 -0.100 -11.781 1.00 98.88 229 ILE A O 1
ATOM 1848 N N . MET A 1 230 ? 1.240 0.205 -12.983 1.00 98.75 230 MET A N 1
ATOM 1849 C CA . MET A 1 230 ? 1.758 1.346 -12.229 1.00 98.75 230 MET A CA 1
ATOM 1850 C C . MET A 1 230 ? 1.728 2.586 -13.117 1.00 98.75 230 MET A C 1
ATOM 1852 O O . MET A 1 230 ? 2.275 2.567 -14.216 1.00 98.75 230 MET A O 1
ATOM 1856 N N . ILE A 1 231 ? 1.128 3.664 -12.625 1.00 98.62 231 ILE A N 1
ATOM 1857 C CA . ILE A 1 231 ? 1.176 5.005 -13.207 1.00 98.62 231 ILE A CA 1
ATOM 1858 C C . ILE A 1 231 ? 2.011 5.866 -12.264 1.00 98.62 231 ILE A C 1
ATOM 1860 O O . ILE A 1 231 ? 1.657 6.056 -11.100 1.00 98.62 231 ILE A O 1
ATOM 1864 N N . TYR A 1 232 ? 3.135 6.366 -12.754 1.00 98.31 232 TYR A N 1
ATOM 1865 C CA . TYR A 1 232 ? 4.070 7.175 -11.985 1.00 98.31 232 TYR A CA 1
ATOM 1866 C C . TYR A 1 232 ? 3.682 8.661 -12.025 1.00 98.31 232 TYR A C 1
ATOM 1868 O O . TYR A 1 232 ? 2.933 9.111 -12.889 1.00 98.31 232 TYR A O 1
ATOM 1876 N N . VAL A 1 233 ? 4.233 9.452 -11.100 1.00 97.88 233 VAL A N 1
ATOM 1877 C CA . VAL A 1 233 ? 3.962 10.903 -10.991 1.00 97.88 233 VAL A CA 1
ATOM 1878 C C . VAL A 1 233 ? 4.372 11.671 -12.250 1.00 97.88 233 VAL A C 1
ATOM 1880 O O . VAL A 1 233 ? 3.760 12.674 -12.601 1.00 97.88 233 VAL A O 1
ATOM 1883 N N . ASN A 1 234 ? 5.403 11.196 -12.951 1.00 97.44 234 ASN A N 1
ATOM 1884 C CA . ASN A 1 234 ? 5.858 11.775 -14.213 1.00 97.44 234 ASN A CA 1
ATOM 1885 C C . ASN A 1 234 ? 4.988 11.369 -15.419 1.00 97.44 234 ASN A C 1
ATOM 1887 O O . ASN A 1 234 ? 5.334 11.742 -16.532 1.00 97.44 234 ASN A O 1
ATOM 1891 N N . ASN A 1 235 ? 3.874 10.658 -15.207 1.00 96.62 235 ASN A N 1
ATOM 1892 C CA . ASN A 1 235 ? 3.010 10.041 -16.221 1.00 96.62 235 ASN A CA 1
ATOM 1893 C C . ASN A 1 235 ? 3.630 8.866 -16.987 1.00 96.62 235 ASN A C 1
ATOM 1895 O O . ASN A 1 235 ? 3.015 8.381 -17.939 1.00 96.62 235 ASN A O 1
ATOM 1899 N N . ASP A 1 236 ? 4.790 8.358 -16.565 1.00 98.50 236 ASP A N 1
ATOM 1900 C CA . ASP A 1 236 ? 5.231 7.056 -17.048 1.00 98.50 236 ASP A CA 1
ATOM 1901 C C . ASP A 1 236 ? 4.235 5.982 -16.592 1.00 98.50 236 ASP A C 1
ATOM 1903 O O . ASP A 1 236 ? 3.594 6.088 -15.540 1.00 98.50 236 ASP A O 1
ATOM 1907 N N . LYS A 1 237 ? 4.126 4.911 -17.371 1.00 98.75 237 LYS A N 1
ATOM 1908 C CA . LYS A 1 237 ? 3.241 3.785 -17.094 1.00 98.75 237 LYS A CA 1
ATOM 1909 C C . LYS A 1 237 ? 3.990 2.476 -17.286 1.00 98.75 237 LYS A C 1
ATOM 1911 O O . LYS A 1 237 ? 4.546 2.242 -18.352 1.00 98.75 237 LYS A O 1
ATOM 1916 N N . TYR A 1 238 ? 3.934 1.591 -16.299 1.00 98.81 238 TYR A N 1
ATOM 1917 C CA . TYR A 1 238 ? 4.294 0.184 -16.458 1.00 98.81 238 TYR A CA 1
ATOM 1918 C C . TYR A 1 238 ? 3.039 -0.683 -16.415 1.00 98.81 238 TYR A C 1
ATOM 1920 O O . TYR A 1 238 ? 2.205 -0.517 -15.531 1.00 98.81 238 TYR A O 1
ATOM 1928 N N . GLU A 1 239 ? 2.919 -1.624 -17.341 1.00 98.81 239 GLU A N 1
ATOM 1929 C CA . GLU A 1 239 ? 1.860 -2.627 -17.391 1.00 98.81 239 GLU A CA 1
ATOM 1930 C C . GLU A 1 239 ? 2.492 -3.988 -17.658 1.00 98.81 239 GLU A C 1
ATOM 1932 O O . GLU A 1 239 ? 3.109 -4.200 -18.701 1.00 98.81 239 GLU A O 1
ATOM 1937 N N . GLY A 1 240 ? 2.375 -4.911 -16.709 1.00 98.62 240 GLY A N 1
ATOM 1938 C CA . GLY A 1 240 ? 2.973 -6.228 -16.859 1.00 98.62 240 GLY A CA 1
ATOM 1939 C C . GLY A 1 240 ? 3.030 -7.011 -15.565 1.00 98.62 240 GLY A C 1
ATOM 1940 O O . GLY A 1 240 ? 2.285 -6.754 -14.614 1.00 98.62 240 GLY A O 1
ATOM 1941 N N . GLN A 1 241 ? 3.936 -7.983 -15.549 1.00 98.81 241 GLN A N 1
ATOM 1942 C CA . GLN A 1 241 ? 4.113 -8.876 -14.418 1.00 98.81 241 GLN A CA 1
ATOM 1943 C C . GLN A 1 241 ? 4.922 -8.221 -13.282 1.00 98.81 241 GLN A C 1
ATOM 1945 O O . GLN A 1 241 ? 5.808 -7.388 -13.497 1.00 98.81 241 GLN A O 1
ATOM 1950 N N . TRP A 1 242 ? 4.593 -8.605 -12.054 1.00 98.75 242 TRP A N 1
ATOM 1951 C CA . TRP A 1 242 ? 5.200 -8.169 -10.805 1.00 98.75 242 TRP A CA 1
ATOM 1952 C C . TRP A 1 242 ? 5.565 -9.392 -9.972 1.00 98.75 242 TRP A C 1
ATOM 1954 O O . TRP A 1 242 ? 4.823 -10.376 -9.926 1.00 98.75 242 TRP A O 1
ATOM 1964 N N . ASN A 1 243 ? 6.686 -9.318 -9.270 1.00 98.50 243 ASN A N 1
ATOM 1965 C CA . ASN A 1 243 ? 7.072 -10.304 -8.277 1.00 98.50 243 ASN A CA 1
ATOM 1966 C C . ASN A 1 243 ? 7.708 -9.599 -7.081 1.00 98.50 243 ASN A C 1
ATOM 1968 O O . ASN A 1 243 ? 8.653 -8.832 -7.247 1.00 98.50 243 ASN A O 1
ATOM 1972 N N . ASP A 1 244 ? 7.183 -9.854 -5.883 1.00 97.44 244 ASP A N 1
ATOM 1973 C CA . ASP A 1 244 ? 7.681 -9.276 -4.631 1.00 97.44 244 ASP A CA 1
ATOM 1974 C C . ASP A 1 244 ? 7.835 -7.738 -4.645 1.00 97.44 244 ASP A C 1
ATOM 1976 O O . ASP A 1 244 ? 8.734 -7.182 -4.016 1.00 97.44 244 ASP A O 1
ATOM 1980 N N . GLY A 1 245 ? 6.938 -7.029 -5.336 1.00 97.75 245 GLY A N 1
ATOM 1981 C CA . GLY A 1 245 ? 6.993 -5.568 -5.447 1.00 97.75 245 GLY A CA 1
ATOM 1982 C C . GLY A 1 245 ? 7.851 -5.026 -6.593 1.00 97.75 245 GLY A C 1
ATOM 1983 O O . GLY A 1 245 ? 7.868 -3.814 -6.784 1.00 97.75 245 GLY A O 1
ATOM 1984 N N . LEU A 1 246 ? 8.514 -5.888 -7.367 1.00 98.44 246 LEU A N 1
ATOM 1985 C CA . LEU A 1 246 ? 9.398 -5.507 -8.473 1.00 98.44 246 LEU A CA 1
ATOM 1986 C C . LEU A 1 246 ? 8.786 -5.911 -9.819 1.00 98.44 246 LEU A C 1
ATOM 1988 O O . LEU A 1 246 ? 8.121 -6.947 -9.916 1.00 98.44 246 LEU A O 1
ATOM 1992 N N .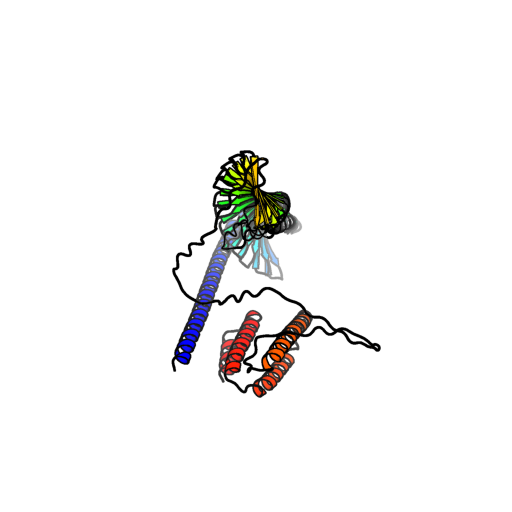 LYS A 1 247 ? 9.050 -5.143 -10.879 1.00 98.62 247 LYS A N 1
ATOM 1993 C CA . LYS A 1 247 ? 8.715 -5.529 -12.257 1.00 98.62 247 LYS A CA 1
ATOM 1994 C C . LYS A 1 247 ? 9.447 -6.823 -12.602 1.00 98.62 247 LYS A C 1
ATOM 1996 O O . LYS A 1 247 ? 10.648 -6.965 -12.352 1.00 98.62 247 LYS A O 1
ATOM 2001 N N . HIS A 1 248 ? 8.723 -7.772 -13.171 1.00 98.62 248 HIS A N 1
ATOM 2002 C CA . HIS A 1 248 ? 9.231 -9.101 -13.483 1.00 98.62 248 HIS A CA 1
ATOM 2003 C C . HIS A 1 248 ? 8.548 -9.635 -14.741 1.00 98.62 248 HIS A C 1
ATOM 2005 O O . HIS A 1 248 ? 7.496 -9.133 -15.108 1.00 98.62 248 HIS A O 1
ATOM 2011 N N . GLY A 1 249 ? 9.119 -10.651 -15.389 1.00 98.44 249 GLY A N 1
ATOM 2012 C CA . GLY A 1 249 ? 8.513 -11.322 -16.539 1.00 98.44 249 GLY A CA 1
ATOM 2013 C C . GLY A 1 249 ? 8.224 -10.379 -17.709 1.00 98.44 249 GLY A C 1
ATOM 2014 O O . GLY A 1 249 ? 8.966 -9.435 -17.942 1.00 98.44 249 GLY A O 1
ATOM 2015 N N . PHE A 1 250 ? 7.170 -10.631 -18.482 1.00 98.62 250 PHE A N 1
ATOM 2016 C CA . PHE A 1 250 ? 6.850 -9.777 -19.632 1.00 98.62 250 PHE A CA 1
ATOM 2017 C C . PHE A 1 250 ? 6.068 -8.524 -19.209 1.00 98.62 250 PHE A C 1
ATOM 2019 O O . PHE A 1 250 ? 5.106 -8.618 -18.438 1.00 98.62 250 PHE A O 1
ATOM 2026 N N . GLY A 1 251 ? 6.443 -7.362 -19.749 1.00 98.62 251 GLY A N 1
ATOM 2027 C CA . GLY A 1 251 ? 5.765 -6.098 -19.473 1.00 98.62 251 GLY A CA 1
ATOM 2028 C C . GLY A 1 251 ? 6.123 -4.966 -20.434 1.00 98.62 251 GLY A C 1
ATOM 2029 O O . GLY A 1 251 ? 7.165 -4.971 -21.094 1.00 98.62 251 GLY A O 1
ATOM 2030 N N . MET A 1 252 ? 5.250 -3.962 -20.471 1.00 98.81 252 MET A N 1
ATOM 2031 C CA . MET A 1 252 ? 5.374 -2.750 -21.270 1.00 98.81 252 MET A CA 1
ATOM 2032 C C . MET A 1 252 ? 5.580 -1.534 -20.363 1.00 98.81 252 MET A C 1
ATOM 2034 O O . MET A 1 252 ? 4.804 -1.294 -19.442 1.00 98.81 252 MET A O 1
ATOM 2038 N N . TYR A 1 253 ? 6.606 -0.738 -20.646 1.00 98.81 253 TYR A N 1
ATOM 2039 C CA . TYR A 1 253 ? 6.872 0.543 -19.998 1.00 98.81 253 TYR A CA 1
ATOM 2040 C C . TYR A 1 253 ? 6.722 1.663 -21.023 1.00 98.81 253 TYR A C 1
ATOM 2042 O O . TYR A 1 253 ? 7.480 1.720 -21.988 1.00 98.81 253 TYR A O 1
ATOM 2050 N N . THR A 1 254 ? 5.755 2.547 -20.818 1.00 98.75 254 THR A N 1
ATOM 2051 C CA . THR A 1 254 ? 5.512 3.738 -21.638 1.00 98.75 254 THR A CA 1
ATOM 2052 C C . THR A 1 254 ? 6.000 4.960 -20.879 1.00 98.75 254 THR A C 1
ATOM 2054 O O . THR A 1 254 ? 5.584 5.191 -19.748 1.00 98.75 254 THR A O 1
ATOM 2057 N N . MET A 1 255 ? 6.891 5.726 -21.490 1.00 98.56 255 MET A N 1
ATOM 2058 C CA . MET A 1 255 ? 7.388 6.989 -20.964 1.00 98.56 255 MET A CA 1
ATOM 2059 C C . MET A 1 255 ? 6.444 8.131 -21.346 1.00 98.56 255 MET A C 1
ATOM 2061 O O . MET A 1 255 ? 5.738 8.060 -22.355 1.00 98.56 255 MET A O 1
ATOM 2065 N N . ALA A 1 256 ? 6.457 9.212 -20.572 1.00 97.88 256 ALA A N 1
ATOM 2066 C CA . ALA A 1 256 ? 5.631 10.390 -20.836 1.00 97.88 256 ALA A CA 1
ATOM 2067 C C . ALA A 1 256 ? 5.935 11.091 -22.177 1.00 97.88 256 ALA A C 1
ATOM 2069 O O . ALA A 1 256 ? 5.069 11.773 -22.722 1.00 97.88 256 ALA A O 1
ATOM 2070 N N . ASP A 1 257 ? 7.142 10.916 -22.726 1.00 97.56 257 ASP A N 1
ATOM 2071 C CA . ASP A 1 257 ? 7.534 11.419 -24.051 1.00 97.56 257 ASP A CA 1
ATOM 2072 C C . ASP A 1 257 ? 6.966 10.577 -25.217 1.00 97.56 257 ASP A C 1
ATOM 2074 O O . ASP A 1 257 ? 7.132 10.944 -26.379 1.00 97.56 257 ASP A O 1
ATOM 2078 N N . GLY A 1 258 ? 6.293 9.457 -24.922 1.00 96.50 258 GLY A N 1
ATOM 2079 C CA . GLY A 1 258 ? 5.764 8.506 -25.900 1.00 96.50 258 GLY A CA 1
ATOM 2080 C C . GLY A 1 258 ? 6.728 7.374 -26.273 1.00 96.50 258 GLY A C 1
ATOM 2081 O O . GLY A 1 258 ? 6.320 6.445 -26.979 1.00 96.50 258 GLY A O 1
ATOM 2082 N N . SER A 1 259 ? 7.974 7.401 -25.787 1.00 98.38 259 SER A N 1
ATOM 2083 C CA . SER A 1 259 ? 8.893 6.269 -25.898 1.00 98.38 259 SER A CA 1
ATOM 2084 C C . SER A 1 259 ? 8.308 5.056 -25.168 1.00 98.38 259 SER A C 1
ATOM 2086 O O . SER A 1 259 ? 7.687 5.182 -24.113 1.00 98.38 259 SER A O 1
ATOM 2088 N N . ARG A 1 260 ? 8.498 3.850 -25.706 1.00 98.44 260 ARG A N 1
ATOM 2089 C CA . ARG A 1 260 ? 7.989 2.618 -25.093 1.00 98.44 260 ARG A CA 1
ATOM 2090 C C . ARG A 1 260 ? 8.984 1.475 -25.171 1.00 98.44 260 ARG A C 1
ATOM 2092 O O . ARG A 1 260 ? 9.590 1.240 -26.211 1.00 98.44 260 ARG A O 1
ATOM 2099 N N . TYR A 1 261 ? 9.089 0.731 -24.082 1.00 98.69 261 TYR A N 1
ATOM 2100 C CA . TYR A 1 261 ? 9.740 -0.568 -24.025 1.00 98.69 261 TYR A CA 1
ATOM 2101 C C . TYR A 1 261 ? 8.688 -1.659 -23.851 1.00 98.69 261 TYR A C 1
ATOM 2103 O O . TYR A 1 261 ? 7.793 -1.512 -23.028 1.00 98.69 261 TYR A O 1
ATOM 2111 N N . GLU A 1 262 ? 8.828 -2.764 -24.564 1.00 98.75 262 GLU A N 1
ATOM 2112 C CA . GLU A 1 262 ? 8.013 -3.965 -24.418 1.00 98.75 262 GLU A CA 1
ATOM 2113 C C . GLU A 1 262 ? 8.943 -5.177 -24.436 1.00 98.75 262 GLU A C 1
ATOM 2115 O O . GLU A 1 262 ? 9.689 -5.380 -25.394 1.00 98.75 262 GLU A O 1
ATOM 2120 N N . GLY A 1 263 ? 8.952 -5.970 -23.370 1.00 98.50 263 GLY A N 1
ATOM 2121 C CA . GLY A 1 263 ? 9.874 -7.093 -23.274 1.00 98.50 263 GLY A CA 1
ATOM 2122 C C . GLY A 1 263 ? 9.950 -7.701 -21.887 1.00 98.50 263 GLY A C 1
ATOM 2123 O O . GLY A 1 263 ? 9.066 -7.516 -21.051 1.00 98.50 263 GLY A O 1
ATOM 2124 N N . ASN A 1 264 ? 11.016 -8.461 -21.671 1.00 98.62 264 ASN A N 1
ATOM 2125 C CA . ASN A 1 264 ? 11.250 -9.185 -20.433 1.00 98.62 264 ASN A CA 1
ATOM 2126 C C . ASN A 1 264 ? 11.936 -8.299 -19.370 1.00 98.62 264 ASN A C 1
ATOM 2128 O O . ASN A 1 264 ? 12.850 -7.519 -19.644 1.00 98.62 264 ASN A O 1
ATOM 2132 N N . TRP A 1 265 ? 11.481 -8.451 -18.132 1.00 98.75 265 TRP A N 1
ATOM 2133 C CA . TRP A 1 265 ? 11.936 -7.759 -16.938 1.00 98.75 265 TRP A CA 1
ATOM 2134 C C . TRP A 1 265 ? 12.390 -8.770 -15.891 1.00 98.75 265 TRP A C 1
ATOM 2136 O O . TRP A 1 265 ? 11.785 -9.827 -15.703 1.00 98.75 265 TRP A O 1
ATOM 2146 N N . MET A 1 266 ? 13.425 -8.418 -15.145 1.00 98.56 266 MET A N 1
ATOM 2147 C CA . MET A 1 266 ? 13.876 -9.159 -13.982 1.00 98.56 266 MET A CA 1
ATOM 2148 C C . MET A 1 266 ? 14.273 -8.174 -12.889 1.00 98.56 266 MET A C 1
ATOM 2150 O O . MET A 1 266 ? 15.274 -7.480 -13.010 1.00 98.56 266 MET A O 1
ATOM 2154 N N . ASN A 1 267 ? 13.483 -8.130 -11.813 1.00 97.75 267 ASN A N 1
ATOM 2155 C CA . ASN A 1 267 ? 13.753 -7.320 -10.622 1.00 97.75 267 ASN A CA 1
ATOM 2156 C C . ASN A 1 267 ? 13.976 -5.836 -10.959 1.00 97.75 267 ASN A C 1
ATOM 2158 O O . ASN A 1 267 ? 15.008 -5.267 -10.623 1.00 97.75 267 ASN A O 1
ATOM 2162 N N . ASP A 1 268 ? 13.004 -5.232 -11.649 1.00 98.25 268 ASP A N 1
ATOM 2163 C CA . ASP A 1 268 ? 13.037 -3.849 -12.151 1.00 98.25 268 ASP A CA 1
ATOM 2164 C C . ASP A 1 268 ? 14.030 -3.542 -13.280 1.00 98.25 268 ASP A C 1
ATOM 2166 O O . ASP A 1 268 ? 14.020 -2.419 -13.795 1.00 98.25 268 ASP A O 1
ATOM 2170 N N . GLU A 1 269 ? 14.809 -4.521 -13.740 1.00 98.50 269 GLU A N 1
ATOM 2171 C CA . GLU A 1 269 ? 15.751 -4.365 -14.849 1.00 98.50 269 GLU A CA 1
ATOM 2172 C C . GLU A 1 269 ? 15.228 -5.016 -16.135 1.00 98.50 269 GLU A C 1
ATOM 2174 O O . GLU A 1 269 ? 14.636 -6.093 -16.102 1.00 98.50 269 GLU A O 1
ATOM 2179 N N . ARG A 1 270 ? 15.460 -4.387 -17.293 1.00 98.38 270 ARG A N 1
ATOM 2180 C CA . ARG A 1 270 ? 15.226 -5.020 -18.602 1.00 98.38 270 ARG A CA 1
ATOM 2181 C C . ARG A 1 270 ? 16.250 -6.131 -18.808 1.00 98.38 270 ARG A C 1
ATOM 2183 O O . ARG A 1 270 ? 17.452 -5.864 -18.728 1.00 98.38 270 ARG A O 1
ATOM 2190 N N . GLU A 1 271 ? 15.781 -7.330 -19.129 1.00 98.25 271 GLU A N 1
ATOM 2191 C CA . GLU A 1 271 ? 16.602 -8.540 -19.235 1.00 98.25 271 GLU A CA 1
ATOM 2192 C C . GLU A 1 271 ? 16.041 -9.452 -20.329 1.00 98.25 271 GLU A C 1
ATOM 2194 O O . GLU A 1 271 ? 14.840 -9.663 -20.380 1.00 98.25 271 GLU A O 1
ATOM 2199 N N . GLY A 1 272 ? 16.872 -10.036 -21.190 1.00 98.19 272 GLY A N 1
ATOM 2200 C CA . GLY A 1 272 ? 16.409 -10.912 -22.271 1.00 98.19 272 GLY A CA 1
ATOM 2201 C C . GLY A 1 272 ? 15.861 -10.154 -23.487 1.00 98.19 272 GLY A C 1
ATOM 2202 O O . GLY A 1 272 ? 16.273 -9.034 -23.773 1.00 98.19 272 GLY A O 1
ATOM 2203 N N . GLN A 1 273 ? 14.967 -10.782 -24.256 1.00 98.44 273 GLN A N 1
ATOM 2204 C CA . GLN A 1 273 ? 14.412 -10.188 -25.482 1.00 98.44 273 GLN A CA 1
ATOM 2205 C C . GLN A 1 273 ? 13.464 -9.022 -25.169 1.00 98.44 273 GLN A C 1
ATOM 2207 O O . GLN A 1 273 ? 12.602 -9.144 -24.291 1.00 98.44 273 GLN A O 1
ATOM 2212 N N . GLY A 1 274 ? 13.584 -7.930 -25.927 1.00 98.50 274 GLY A N 1
ATOM 2213 C CA . GLY A 1 274 ? 12.663 -6.799 -25.870 1.00 98.50 274 GLY A CA 1
ATOM 2214 C C . GLY A 1 274 ? 12.761 -5.857 -27.071 1.00 98.50 274 GLY A C 1
ATOM 2215 O O . GLY A 1 274 ? 13.723 -5.878 -27.838 1.00 98.50 274 GLY A O 1
ATOM 2216 N N . SER A 1 275 ? 11.748 -5.010 -27.209 1.00 98.69 275 SER A N 1
ATOM 2217 C CA . SER A 1 275 ? 11.616 -3.971 -28.224 1.00 98.69 275 SER A CA 1
ATOM 2218 C C . SER A 1 275 ? 11.512 -2.606 -27.551 1.00 98.69 275 SER A C 1
ATOM 2220 O O . SER A 1 275 ? 10.727 -2.422 -26.625 1.00 98.69 275 SER A O 1
ATOM 2222 N N . PHE A 1 276 ? 12.275 -1.628 -28.024 1.00 98.69 276 PHE A N 1
ATOM 2223 C CA . PHE A 1 276 ? 12.194 -0.236 -27.602 1.00 98.69 276 PHE A CA 1
ATOM 2224 C C . PHE A 1 276 ? 11.873 0.640 -28.809 1.00 98.69 276 PHE A C 1
ATOM 2226 O O . PHE A 1 276 ? 12.644 0.670 -29.765 1.00 98.69 276 PHE A O 1
ATOM 2233 N N . LEU A 1 277 ? 10.761 1.369 -28.764 1.00 98.62 277 LEU A N 1
ATOM 2234 C CA . LEU A 1 277 ? 10.452 2.443 -29.702 1.00 98.62 277 LEU A CA 1
ATOM 2235 C C . LEU A 1 277 ? 10.720 3.779 -29.012 1.00 98.62 277 LEU A C 1
ATOM 2237 O O . LEU A 1 277 ? 10.139 4.067 -27.970 1.00 98.62 277 LEU A O 1
ATOM 2241 N N . TYR A 1 278 ? 11.579 4.591 -29.606 1.00 98.25 278 TYR A N 1
ATOM 2242 C CA . TYR A 1 278 ? 11.895 5.929 -29.129 1.00 98.25 278 TYR A CA 1
ATOM 2243 C C . TYR A 1 278 ? 10.866 6.938 -29.648 1.00 98.25 278 TYR A C 1
ATOM 2245 O O . TYR A 1 278 ? 10.321 6.773 -30.740 1.00 98.25 278 TYR A O 1
ATOM 2253 N N . ALA A 1 279 ? 10.652 8.030 -28.913 1.00 97.75 279 ALA A N 1
ATOM 2254 C CA . ALA A 1 279 ? 9.813 9.145 -29.358 1.00 97.75 279 ALA A CA 1
ATOM 2255 C C . ALA A 1 279 ? 10.287 9.767 -30.690 1.00 97.75 279 ALA A C 1
ATOM 2257 O O . ALA A 1 279 ? 9.480 10.312 -31.439 1.00 97.75 279 ALA A O 1
ATOM 2258 N N . SER A 1 280 ? 11.580 9.638 -31.024 1.00 97.06 280 SER A N 1
ATOM 2259 C CA . SER A 1 280 ? 12.150 10.027 -32.325 1.00 97.06 280 SER A CA 1
ATOM 2260 C C . SER A 1 280 ? 11.634 9.191 -33.505 1.00 97.06 280 SER A C 1
ATOM 2262 O O . SER A 1 280 ? 11.814 9.586 -34.654 1.00 97.06 280 SER A O 1
ATOM 2264 N N . GLY A 1 281 ? 11.021 8.033 -33.243 1.00 96.50 281 GLY A N 1
ATOM 2265 C CA . GLY A 1 281 ? 10.677 7.025 -34.245 1.00 96.50 281 GLY A CA 1
ATOM 2266 C C . GLY A 1 281 ? 11.766 5.971 -34.458 1.00 96.50 281 GLY A C 1
ATOM 2267 O O . GLY A 1 281 ? 11.518 4.992 -35.161 1.00 96.50 281 GLY A O 1
ATOM 2268 N N . ASP A 1 282 ? 12.940 6.124 -33.834 1.00 98.19 282 ASP A N 1
ATOM 2269 C CA . ASP A 1 282 ? 13.949 5.065 -33.819 1.00 98.19 282 ASP A CA 1
ATOM 2270 C C . ASP A 1 282 ? 13.395 3.828 -33.094 1.00 98.19 282 ASP A C 1
ATOM 2272 O O . ASP A 1 282 ? 12.569 3.931 -32.182 1.00 98.19 282 ASP A O 1
ATOM 2276 N N . LYS A 1 283 ? 13.871 2.640 -33.458 1.00 98.50 283 LYS A N 1
ATOM 2277 C CA . LYS A 1 283 ? 13.440 1.371 -32.872 1.00 98.50 283 LYS A CA 1
ATOM 2278 C C . LYS A 1 283 ? 14.629 0.451 -32.637 1.00 98.50 283 LYS A C 1
ATOM 2280 O O . LYS A 1 283 ? 15.501 0.334 -33.488 1.00 98.50 283 LYS A O 1
ATOM 2285 N N . TYR A 1 284 ? 14.649 -0.239 -31.506 1.00 98.62 284 TYR A N 1
ATOM 2286 C CA . TYR A 1 284 ? 15.555 -1.350 -31.234 1.00 98.62 284 TYR A CA 1
ATOM 2287 C C . TYR A 1 284 ? 14.749 -2.605 -30.913 1.00 98.62 284 TYR A C 1
ATOM 2289 O O . TYR A 1 284 ? 13.820 -2.530 -30.122 1.00 98.62 284 TYR A O 1
ATOM 2297 N N . GLU A 1 285 ? 15.123 -3.750 -31.467 1.00 98.69 285 GLU A N 1
ATOM 2298 C CA . GLU A 1 285 ? 14.581 -5.066 -31.123 1.00 98.69 285 GLU A CA 1
ATOM 2299 C C . GLU A 1 285 ? 15.741 -6.031 -30.908 1.00 98.69 285 GLU A C 1
ATOM 2301 O O . GLU A 1 285 ? 16.516 -6.283 -31.830 1.00 98.69 285 GLU A O 1
ATOM 2306 N N . GLY A 1 286 ? 15.891 -6.573 -29.706 1.00 98.38 286 GLY A N 1
ATOM 2307 C CA . GLY A 1 286 ? 16.983 -7.494 -29.423 1.00 98.38 286 GLY A CA 1
ATOM 2308 C C . GLY A 1 286 ? 17.158 -7.795 -27.948 1.00 98.38 286 GLY A C 1
ATOM 2309 O O . GLY A 1 286 ? 16.272 -7.560 -27.125 1.00 98.38 286 GLY A O 1
ATOM 2310 N N . MET A 1 287 ? 18.331 -8.327 -27.622 1.00 98.56 287 MET A N 1
ATOM 2311 C CA . MET A 1 287 ? 18.664 -8.711 -26.257 1.00 98.56 287 MET A CA 1
ATOM 2312 C C . MET A 1 287 ? 19.005 -7.490 -25.389 1.00 98.56 287 MET A C 1
ATOM 2314 O O . MET A 1 287 ? 19.600 -6.503 -25.837 1.00 98.56 287 MET A O 1
ATOM 2318 N N . TYR A 1 288 ? 18.605 -7.583 -24.127 1.00 98.62 288 TYR A N 1
ATOM 2319 C CA . TYR A 1 288 ? 18.948 -6.692 -23.032 1.00 98.62 288 TYR A CA 1
ATOM 2320 C C . TYR A 1 288 ? 19.608 -7.498 -21.918 1.00 98.62 288 TYR A C 1
ATOM 2322 O O . TYR A 1 288 ? 19.273 -8.660 -21.693 1.00 98.62 288 TYR A O 1
ATOM 2330 N N . S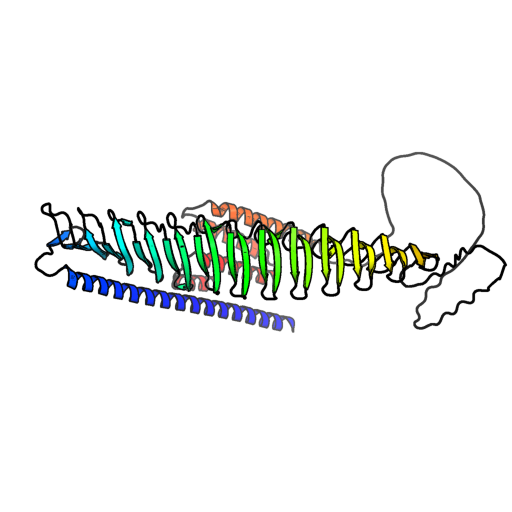ER A 1 289 ? 20.536 -6.876 -21.202 1.00 98.19 289 SER A N 1
ATOM 2331 C CA . SER A 1 289 ? 21.005 -7.382 -19.914 1.00 98.19 289 SER A CA 1
ATOM 2332 C C . SER A 1 289 ? 21.219 -6.213 -18.970 1.00 98.19 289 SER A C 1
ATOM 2334 O O . SER A 1 289 ? 21.878 -5.248 -19.357 1.00 98.19 289 SER A O 1
ATOM 2336 N N . LYS A 1 290 ? 20.644 -6.257 -17.765 1.00 97.12 290 LYS A N 1
ATOM 2337 C CA . LYS A 1 290 ? 20.743 -5.176 -16.764 1.00 97.12 290 LYS A CA 1
ATOM 2338 C C . LYS A 1 290 ? 20.486 -3.782 -17.343 1.00 97.12 290 LYS A C 1
ATOM 2340 O O . LYS A 1 290 ? 21.293 -2.863 -17.202 1.00 97.12 290 LYS A O 1
ATOM 2345 N N . ASN A 1 291 ? 19.359 -3.630 -18.034 1.00 97.81 291 ASN A N 1
ATOM 2346 C CA . ASN A 1 291 ? 18.924 -2.393 -18.689 1.00 97.81 291 ASN A CA 1
ATOM 2347 C C . ASN A 1 291 ? 19.700 -1.938 -19.934 1.00 97.81 291 ASN A C 1
ATOM 2349 O O . ASN A 1 291 ? 19.216 -1.003 -20.575 1.00 97.81 291 ASN A O 1
ATOM 2353 N N . VAL A 1 292 ? 20.808 -2.567 -20.329 1.00 97.94 292 VAL A N 1
ATOM 2354 C CA . VAL A 1 292 ? 21.576 -2.168 -21.526 1.00 97.94 292 VAL A CA 1
ATOM 2355 C C . VAL A 1 292 ? 21.368 -3.144 -22.681 1.00 97.94 292 VAL A C 1
ATOM 2357 O O . VAL A 1 292 ? 21.149 -4.336 -22.457 1.00 97.94 292 VAL A O 1
ATOM 2360 N N . LYS A 1 293 ? 21.446 -2.661 -23.926 1.00 98.31 293 LYS A N 1
ATOM 2361 C CA . LYS A 1 293 ? 21.431 -3.518 -25.122 1.00 98.31 293 LYS A CA 1
ATOM 2362 C C . LYS A 1 293 ? 22.644 -4.443 -25.090 1.00 98.31 293 LYS A C 1
ATOM 2364 O O . LYS A 1 293 ? 23.776 -4.000 -24.860 1.00 98.31 293 LYS A O 1
ATOM 2369 N N . SER A 1 294 ? 22.404 -5.718 -25.342 1.00 98.25 294 SER A N 1
ATOM 2370 C CA . SER A 1 294 ? 23.409 -6.776 -25.344 1.00 98.25 294 SER A CA 1
ATOM 2371 C C . SER A 1 294 ? 23.092 -7.787 -26.445 1.00 98.25 294 SER A C 1
ATOM 2373 O O . SER A 1 294 ? 22.036 -7.706 -27.066 1.00 98.25 294 SER A O 1
ATOM 2375 N N . GLY A 1 295 ? 23.992 -8.737 -26.704 1.00 97.94 295 GLY A N 1
ATOM 2376 C CA . GLY A 1 295 ? 23.736 -9.852 -27.620 1.00 97.94 295 GLY A CA 1
ATOM 2377 C C . GLY A 1 295 ? 23.363 -9.403 -29.035 1.00 97.94 295 GLY A C 1
ATOM 2378 O O . GLY A 1 295 ? 23.817 -8.369 -29.505 1.00 97.94 295 GLY A O 1
ATOM 2379 N N . TYR A 1 296 ? 22.558 -10.192 -29.742 1.00 98.44 296 TYR A N 1
ATOM 2380 C CA . TYR A 1 296 ? 22.110 -9.839 -31.089 1.00 98.44 296 TYR A CA 1
ATOM 2381 C C . TYR A 1 296 ? 20.876 -8.927 -31.048 1.00 98.44 296 TYR A C 1
ATOM 2383 O O . TYR A 1 296 ? 19.947 -9.168 -30.270 1.00 98.44 296 TYR A O 1
ATOM 2391 N N . GLY A 1 297 ? 20.843 -7.914 -31.916 1.00 98.38 297 GLY A N 1
ATOM 2392 C CA . GLY A 1 297 ? 19.716 -6.994 -32.026 1.00 98.38 297 GLY A CA 1
ATOM 2393 C C . GLY A 1 297 ? 19.682 -6.203 -33.331 1.00 98.38 297 GLY A C 1
ATOM 2394 O O . GLY A 1 297 ? 20.703 -5.984 -33.990 1.00 98.38 297 GLY A O 1
ATOM 2395 N N . THR A 1 298 ? 18.484 -5.743 -33.674 1.00 98.75 298 THR A N 1
ATOM 2396 C CA . THR A 1 298 ? 18.181 -4.892 -34.823 1.00 98.75 298 THR A CA 1
ATOM 2397 C C . THR A 1 298 ? 17.875 -3.478 -34.346 1.00 98.75 298 THR A C 1
ATOM 2399 O O . THR A 1 298 ? 17.046 -3.286 -33.464 1.00 98.75 298 THR A O 1
ATOM 2402 N N . TYR A 1 299 ? 18.517 -2.475 -34.933 1.00 98.56 299 TYR A N 1
ATOM 2403 C CA . TYR A 1 299 ? 18.216 -1.064 -34.717 1.00 98.56 299 TYR A CA 1
ATOM 2404 C C . TYR A 1 299 ? 17.769 -0.432 -36.027 1.00 98.56 299 TYR A C 1
ATOM 2406 O O . TYR A 1 299 ? 18.491 -0.518 -37.015 1.00 98.56 299 TYR A O 1
ATOM 2414 N N . ILE A 1 300 ? 16.606 0.205 -36.032 1.00 98.38 300 ILE A N 1
ATOM 2415 C CA . ILE A 1 300 ? 16.049 0.940 -37.165 1.00 98.38 300 ILE A CA 1
ATOM 2416 C C . ILE A 1 300 ? 16.020 2.408 -36.761 1.00 98.38 300 ILE A C 1
ATOM 2418 O O . ILE A 1 300 ? 15.311 2.784 -35.832 1.00 98.38 300 ILE A O 1
ATOM 2422 N N . ALA A 1 301 ? 16.805 3.233 -37.435 1.00 97.62 301 ALA A N 1
ATOM 2423 C CA . ALA A 1 301 ? 16.759 4.672 -37.274 1.00 97.62 301 ALA A CA 1
ATOM 2424 C C . ALA A 1 301 ? 15.549 5.253 -38.019 1.00 97.62 301 ALA A C 1
ATOM 2426 O O . ALA A 1 301 ? 15.109 4.741 -39.048 1.00 97.62 301 ALA A O 1
ATOM 2427 N N . SER A 1 302 ? 15.048 6.373 -37.521 1.00 96.94 302 SER A N 1
ATOM 2428 C CA . SER A 1 302 ? 13.961 7.172 -38.094 1.00 96.94 302 SER A CA 1
ATOM 2429 C C . SER A 1 302 ? 14.240 7.648 -39.524 1.00 96.94 302 SER A C 1
ATOM 2431 O O . SER A 1 302 ? 13.305 7.850 -40.296 1.00 96.94 302 SER A O 1
ATOM 2433 N N . ASN A 1 303 ? 15.515 7.775 -39.912 1.00 95.19 303 ASN A N 1
ATOM 2434 C CA . ASN A 1 303 ? 15.927 8.075 -41.287 1.00 95.19 303 ASN A CA 1
ATOM 2435 C C . ASN A 1 303 ? 15.841 6.862 -42.244 1.00 95.19 303 ASN A C 1
ATOM 2437 O O . ASN A 1 303 ? 16.045 7.035 -43.443 1.00 95.19 303 ASN A O 1
ATOM 2441 N N . GLY A 1 304 ? 15.553 5.657 -41.736 1.00 95.06 304 GLY A N 1
ATOM 2442 C CA . GLY A 1 304 ? 15.482 4.407 -42.496 1.00 95.06 304 GLY A CA 1
ATOM 2443 C C . GLY A 1 304 ? 16.743 3.536 -42.442 1.00 95.06 304 GLY A C 1
ATOM 2444 O O . GLY A 1 304 ? 16.699 2.400 -42.919 1.00 95.06 304 GLY A O 1
ATOM 2445 N N . ASP A 1 305 ? 17.847 4.010 -41.850 1.00 97.56 305 ASP A N 1
ATOM 2446 C CA . ASP A 1 305 ? 19.041 3.183 -41.651 1.00 97.56 305 ASP A CA 1
ATOM 2447 C C . ASP A 1 305 ? 18.722 2.018 -40.707 1.00 97.56 305 ASP A C 1
ATOM 2449 O O . ASP A 1 305 ? 18.057 2.182 -39.684 1.00 97.56 305 ASP A O 1
ATOM 2453 N N . ARG A 1 306 ? 19.231 0.826 -41.014 1.00 98.38 306 ARG A N 1
ATOM 2454 C CA . ARG A 1 306 ? 19.002 -0.383 -40.223 1.00 98.38 306 ARG A CA 1
ATOM 2455 C C . ARG A 1 306 ? 20.307 -1.092 -39.912 1.00 98.38 306 ARG A C 1
ATOM 2457 O O . ARG A 1 306 ? 21.034 -1.474 -40.819 1.00 98.38 306 ARG A O 1
ATOM 2464 N N . TYR A 1 307 ? 20.596 -1.319 -38.641 1.00 98.38 307 TYR A N 1
ATOM 2465 C CA . TYR A 1 307 ? 21.702 -2.156 -38.189 1.00 98.38 307 TYR A CA 1
ATOM 2466 C C . TYR A 1 307 ? 21.179 -3.482 -37.642 1.00 98.38 307 TYR A C 1
ATOM 2468 O O . TYR A 1 307 ? 20.275 -3.480 -36.820 1.00 98.38 307 TYR A O 1
ATOM 2476 N N . GLU A 1 308 ? 21.784 -4.591 -38.045 1.00 98.56 308 GLU A N 1
ATOM 2477 C CA . GLU A 1 308 ? 21.521 -5.944 -37.553 1.00 98.56 308 GLU A CA 1
ATOM 2478 C C . GLU A 1 308 ? 22.855 -6.557 -37.116 1.00 98.56 308 GLU A C 1
ATOM 2480 O O . GLU A 1 308 ? 23.745 -6.747 -37.949 1.00 98.56 308 GLU A O 1
ATOM 2485 N N . GLY A 1 309 ? 23.040 -6.859 -35.833 1.00 98.12 309 GLY A N 1
ATOM 2486 C CA . GLY A 1 309 ? 24.315 -7.405 -35.367 1.00 98.12 309 GLY A CA 1
ATOM 2487 C C . GLY A 1 309 ? 24.437 -7.505 -33.858 1.00 98.12 309 GLY A C 1
ATOM 2488 O O . GLY A 1 309 ? 23.453 -7.370 -33.130 1.00 98.12 309 GLY A O 1
ATOM 2489 N N . GLU A 1 310 ? 25.660 -7.742 -33.393 1.00 98.25 310 GLU A N 1
ATOM 2490 C CA . GLU A 1 310 ? 25.961 -7.836 -31.966 1.00 98.25 310 GLU A CA 1
ATOM 2491 C C . GLU A 1 310 ? 26.010 -6.447 -31.286 1.00 98.25 310 GLU A C 1
ATOM 2493 O O . GLU A 1 310 ? 26.363 -5.423 -31.888 1.00 98.25 310 GLU A O 1
ATOM 2498 N N . TRP A 1 311 ? 25.636 -6.430 -30.007 1.00 98.38 311 TRP A N 1
ATOM 2499 C CA . TRP A 1 311 ? 25.578 -5.287 -29.105 1.00 98.38 311 TRP A CA 1
ATOM 2500 C C . TRP A 1 311 ? 26.241 -5.634 -27.772 1.00 98.38 311 TRP A C 1
ATOM 2502 O O . TRP A 1 311 ? 26.099 -6.739 -27.245 1.00 98.38 311 TRP A O 1
ATOM 2512 N N . ALA A 1 312 ? 26.932 -4.661 -27.189 1.00 97.88 312 ALA A N 1
ATOM 2513 C CA . ALA A 1 312 ? 27.454 -4.731 -25.834 1.00 97.88 312 ALA A CA 1
ATOM 2514 C C . ALA A 1 312 ? 27.420 -3.335 -25.204 1.00 97.88 312 ALA A C 1
ATOM 2516 O O . ALA A 1 312 ? 27.963 -2.389 -25.773 1.00 97.88 312 ALA A O 1
ATOM 2517 N N . ASN A 1 313 ? 26.806 -3.211 -24.022 1.00 96.69 313 ASN A N 1
ATOM 2518 C CA . ASN A 1 313 ? 26.714 -1.954 -23.269 1.00 96.69 313 ASN A CA 1
ATOM 2519 C C . ASN A 1 313 ? 26.191 -0.789 -24.128 1.00 96.69 313 ASN A C 1
ATOM 2521 O O . ASN A 1 313 ? 26.839 0.252 -24.231 1.00 96.69 313 ASN A O 1
ATOM 2525 N N . ASP A 1 314 ? 25.054 -1.004 -24.800 1.00 97.75 314 ASP A N 1
ATOM 2526 C CA . ASP A 1 314 ? 24.405 -0.030 -25.696 1.00 97.75 314 ASP A CA 1
ATOM 2527 C C . ASP A 1 314 ? 25.188 0.352 -26.962 1.00 97.75 314 ASP A C 1
ATOM 2529 O O . ASP A 1 314 ? 24.738 1.202 -27.734 1.00 97.75 314 ASP A O 1
ATOM 2533 N N . LYS A 1 315 ? 26.318 -0.308 -27.241 1.00 97.88 315 LYS A N 1
ATOM 2534 C CA . LYS A 1 315 ? 27.137 -0.068 -28.433 1.00 97.88 315 LYS A CA 1
ATOM 2535 C C . LYS A 1 315 ? 27.125 -1.264 -29.377 1.00 97.88 315 LYS A C 1
ATOM 2537 O O . LYS A 1 315 ? 27.148 -2.410 -28.937 1.00 97.88 315 LYS A O 1
ATOM 2542 N N . ARG A 1 316 ? 27.167 -0.987 -30.684 1.00 97.56 316 ARG A N 1
ATOM 2543 C CA . ARG A 1 316 ? 27.422 -2.006 -31.716 1.00 97.56 316 ARG A CA 1
ATOM 2544 C C . ARG A 1 316 ? 28.797 -2.632 -31.486 1.00 97.56 316 ARG A C 1
ATOM 2546 O O . ARG A 1 316 ? 29.774 -1.905 -31.290 1.00 97.56 316 ARG A O 1
ATOM 2553 N N . GLN A 1 317 ? 28.858 -3.952 -31.533 1.00 97.19 317 GLN A N 1
ATOM 2554 C CA . GLN A 1 317 ? 30.043 -4.753 -31.250 1.00 97.19 317 GLN A CA 1
ATOM 2555 C C . GLN A 1 317 ? 30.059 -5.964 -32.194 1.00 97.19 317 GLN A C 1
ATOM 2557 O O . GLN A 1 317 ? 29.050 -6.244 -32.830 1.00 97.19 317 GLN A O 1
ATOM 2562 N N . GLY A 1 318 ? 31.181 -6.676 -32.295 1.00 95.56 318 GLY A N 1
ATOM 2563 C CA . GLY A 1 318 ? 31.244 -7.970 -32.980 1.00 95.56 318 GLY A CA 1
ATOM 2564 C C . GLY A 1 318 ? 30.899 -7.862 -34.462 1.00 95.56 318 GLY A C 1
ATOM 2565 O O . GLY A 1 318 ? 31.240 -6.875 -35.105 1.00 95.56 318 GLY A O 1
ATOM 2566 N N . ASN A 1 319 ? 30.239 -8.869 -35.025 1.00 95.75 319 ASN A N 1
ATOM 2567 C CA . ASN A 1 319 ? 29.840 -8.827 -36.431 1.00 95.75 319 ASN A CA 1
ATOM 2568 C C . ASN A 1 319 ? 28.461 -8.182 -36.605 1.00 95.75 319 ASN A C 1
ATOM 2570 O O . ASN A 1 319 ? 27.521 -8.466 -35.859 1.00 95.75 319 ASN A O 1
ATOM 2574 N N . GLY A 1 320 ? 28.321 -7.349 -37.637 1.00 97.25 320 GLY A N 1
ATOM 2575 C CA . GLY A 1 320 ? 27.054 -6.689 -37.927 1.00 97.25 320 GLY A CA 1
ATOM 2576 C C . GLY A 1 320 ? 26.933 -6.161 -39.350 1.00 97.25 320 GLY A C 1
ATOM 2577 O O . GLY A 1 320 ? 27.920 -5.880 -40.035 1.00 97.25 320 GLY A O 1
ATOM 2578 N N . THR A 1 321 ? 25.688 -6.001 -39.782 1.00 98.00 321 THR A N 1
ATOM 2579 C CA . THR A 1 321 ? 25.305 -5.451 -41.079 1.00 98.00 321 THR A CA 1
ATOM 2580 C C . THR A 1 321 ? 24.562 -4.134 -40.886 1.00 98.00 321 THR A C 1
ATOM 2582 O O . THR A 1 321 ? 23.553 -4.089 -40.194 1.00 98.00 321 THR A O 1
ATOM 2585 N N . LEU A 1 322 ? 25.039 -3.062 -41.515 1.00 97.56 322 LEU A N 1
ATOM 2586 C CA . LEU A 1 322 ? 24.351 -1.777 -41.609 1.00 97.56 322 LEU A CA 1
ATOM 2587 C C . LEU A 1 322 ? 23.794 -1.607 -43.025 1.00 97.56 322 LEU A C 1
ATOM 2589 O O . LEU A 1 322 ? 24.561 -1.524 -43.979 1.00 97.56 322 LEU A O 1
ATOM 2593 N N . TYR A 1 323 ? 22.480 -1.517 -43.145 1.00 97.50 323 TYR A N 1
ATOM 2594 C CA . TYR A 1 323 ? 21.752 -1.090 -44.333 1.00 97.50 323 TYR A CA 1
ATOM 2595 C C . TYR A 1 323 ? 21.494 0.411 -44.215 1.00 97.50 323 TYR A C 1
ATOM 2597 O O . TYR A 1 323 ? 20.952 0.859 -43.208 1.00 97.50 323 TYR A O 1
ATOM 2605 N N . MET A 1 324 ? 21.898 1.189 -45.208 1.00 96.44 324 MET A N 1
ATOM 2606 C CA . MET A 1 324 ? 21.680 2.632 -45.241 1.00 96.44 324 MET A CA 1
ATOM 2607 C C . MET A 1 324 ? 20.448 2.959 -46.085 1.00 96.44 324 MET A C 1
ATOM 2609 O O . MET A 1 324 ? 20.148 2.272 -47.063 1.00 96.44 324 MET A O 1
ATOM 2613 N N . ALA A 1 325 ? 19.734 4.022 -45.723 1.00 95.06 325 ALA A N 1
ATOM 2614 C CA . ALA A 1 325 ? 18.511 4.448 -46.401 1.00 95.06 325 ALA A CA 1
ATOM 2615 C C . ALA A 1 325 ? 18.738 4.809 -47.882 1.00 95.06 325 ALA A C 1
ATOM 2617 O O . ALA A 1 325 ? 17.828 4.700 -48.699 1.00 95.06 325 ALA A O 1
ATOM 2618 N N . ASN A 1 326 ? 19.967 5.189 -48.244 1.00 92.81 326 ASN A N 1
ATOM 2619 C CA . ASN A 1 326 ? 20.383 5.437 -49.627 1.00 92.81 326 ASN A CA 1
ATOM 2620 C C . ASN A 1 326 ? 20.567 4.150 -50.467 1.00 92.81 326 ASN A C 1
ATOM 2622 O O . ASN A 1 326 ? 20.896 4.243 -51.646 1.00 92.81 326 ASN A O 1
ATOM 2626 N N . GLY A 1 327 ? 20.374 2.964 -49.878 1.00 92.25 327 GLY A N 1
ATOM 2627 C CA . GLY A 1 327 ? 20.553 1.663 -50.525 1.00 92.25 327 GLY A CA 1
ATOM 2628 C C . GLY A 1 327 ? 21.950 1.056 -50.367 1.00 92.25 327 GLY A C 1
ATOM 2629 O O . GLY A 1 327 ? 22.154 -0.088 -50.774 1.00 92.25 327 GLY A O 1
ATOM 2630 N N . ASP A 1 328 ? 22.903 1.771 -49.766 1.00 93.56 328 ASP A N 1
ATOM 2631 C CA . ASP A 1 328 ? 24.222 1.220 -49.466 1.00 93.56 328 ASP A CA 1
ATOM 2632 C C . ASP A 1 328 ? 24.148 0.198 -48.320 1.00 93.56 328 ASP A C 1
ATOM 2634 O O . ASP A 1 328 ? 23.261 0.227 -47.463 1.00 93.56 328 ASP A O 1
ATOM 2638 N N . LYS A 1 329 ? 25.123 -0.709 -48.257 1.00 95.06 329 LYS A N 1
ATOM 2639 C CA . LYS A 1 329 ? 25.197 -1.748 -47.226 1.00 95.06 329 LYS A CA 1
ATOM 2640 C C . LYS A 1 329 ? 26.632 -1.959 -46.771 1.00 95.06 329 LYS A C 1
ATOM 2642 O O . LYS A 1 329 ? 27.528 -2.115 -47.584 1.00 95.06 329 LYS A O 1
ATOM 2647 N N . TYR A 1 330 ? 26.860 -2.052 -45.470 1.00 94.50 330 TYR A N 1
ATOM 2648 C CA . TYR A 1 330 ? 28.142 -2.445 -44.892 1.00 94.50 330 TYR A CA 1
ATOM 2649 C C . TYR A 1 330 ? 27.981 -3.731 -44.083 1.00 94.50 330 TYR A C 1
ATOM 2651 O O . TYR A 1 330 ? 27.076 -3.816 -43.261 1.00 94.50 330 TYR A O 1
ATOM 2659 N N . ILE A 1 331 ? 28.864 -4.706 -44.285 1.00 96.06 331 ILE A N 1
ATOM 2660 C CA . ILE A 1 331 ? 28.936 -5.956 -43.517 1.00 96.06 331 ILE A CA 1
ATOM 2661 C C . ILE A 1 331 ? 30.343 -6.053 -42.937 1.00 96.06 331 ILE A C 1
ATOM 2663 O O . ILE A 1 331 ? 31.302 -6.066 -43.704 1.00 96.06 331 ILE A O 1
ATOM 2667 N N . GLY A 1 332 ? 30.502 -6.138 -41.620 1.00 94.75 332 GLY A N 1
ATOM 2668 C CA . GLY A 1 332 ? 31.839 -6.254 -41.038 1.00 94.75 332 GLY A CA 1
ATOM 2669 C C . GLY A 1 332 ? 31.870 -6.238 -39.521 1.00 94.75 332 GLY A C 1
ATOM 2670 O O . GLY A 1 332 ? 30.831 -6.337 -38.865 1.00 94.75 332 GLY A O 1
ATOM 2671 N N . GLU A 1 333 ? 33.083 -6.114 -38.989 1.00 94.75 333 GLU A N 1
ATOM 2672 C CA . GLU A 1 333 ? 33.331 -6.037 -37.553 1.00 94.75 333 GLU A CA 1
ATOM 2673 C C . GLU A 1 333 ? 33.016 -4.638 -36.988 1.00 94.75 333 GLU A C 1
ATOM 2675 O O . GLU A 1 333 ? 33.186 -3.599 -37.630 1.00 94.75 333 GLU A O 1
ATOM 2680 N N . TRP A 1 334 ? 32.562 -4.609 -35.740 1.00 95.00 334 TRP A N 1
ATOM 2681 C CA . TRP A 1 334 ? 32.195 -3.422 -34.983 1.00 95.00 334 TRP A CA 1
ATOM 2682 C C . TRP A 1 334 ? 32.857 -3.457 -33.612 1.00 95.00 334 TRP A C 1
ATOM 2684 O O . TRP A 1 334 ? 32.918 -4.490 -32.942 1.00 95.00 334 TRP A O 1
ATOM 2694 N N . LYS A 1 335 ? 33.343 -2.301 -33.171 1.00 95.38 335 LYS A N 1
ATOM 2695 C CA . LYS A 1 335 ? 33.899 -2.124 -31.833 1.00 95.38 335 LYS A CA 1
ATOM 2696 C C . LYS A 1 335 ? 33.525 -0.750 -31.310 1.00 95.38 335 LYS A C 1
ATOM 2698 O O . LYS A 1 335 ? 33.740 0.246 -31.994 1.00 95.38 335 LYS A O 1
ATOM 2703 N N . ASP A 1 336 ? 32.961 -0.708 -30.106 1.00 94.12 336 ASP A N 1
ATOM 2704 C CA . ASP A 1 336 ? 32.573 0.537 -29.436 1.00 94.12 336 ASP A CA 1
ATOM 2705 C C . ASP A 1 336 ? 31.649 1.440 -30.278 1.00 94.12 336 ASP A C 1
ATOM 2707 O O . ASP A 1 336 ? 31.685 2.664 -30.180 1.00 94.12 336 ASP A O 1
ATOM 2711 N N . GLY A 1 337 ? 30.777 0.835 -31.088 1.00 93.06 337 GLY A N 1
ATOM 2712 C CA . GLY A 1 337 ? 29.837 1.563 -31.937 1.00 93.06 337 GLY A CA 1
ATOM 2713 C C . GLY A 1 337 ? 30.394 1.955 -33.306 1.00 93.06 337 GLY A C 1
ATOM 2714 O O . GLY A 1 337 ? 29.616 2.405 -34.152 1.00 93.06 337 GLY A O 1
ATOM 2715 N N . GLU A 1 338 ? 31.683 1.739 -33.567 1.00 92.81 338 GLU A N 1
ATOM 2716 C CA . GLU A 1 338 ? 32.337 2.069 -34.831 1.00 92.81 338 GLU A CA 1
ATOM 2717 C C . GLU A 1 338 ? 32.658 0.837 -35.677 1.00 92.81 338 GLU A C 1
ATOM 2719 O O . GLU A 1 338 ? 32.983 -0.229 -35.157 1.00 92.81 338 GLU A O 1
ATOM 2724 N N . LYS A 1 339 ? 32.630 1.010 -37.005 1.00 92.44 339 LYS A N 1
ATOM 2725 C CA . LYS A 1 339 ? 33.171 0.034 -37.963 1.00 92.44 339 LYS A CA 1
ATOM 2726 C C . LYS A 1 339 ? 34.644 -0.220 -37.624 1.00 92.44 339 LYS A C 1
ATOM 2728 O O . LYS A 1 339 ? 35.404 0.751 -37.513 1.00 92.44 339 LYS A O 1
ATOM 2733 N N . SER A 1 340 ? 35.032 -1.480 -37.494 1.00 88.19 340 SER A N 1
ATOM 2734 C CA . SER A 1 340 ? 36.375 -1.945 -37.141 1.00 88.19 340 SER A CA 1
ATOM 2735 C C . SER A 1 340 ? 36.743 -3.175 -37.976 1.00 88.19 340 SER A C 1
ATOM 2737 O O . SER A 1 340 ? 35.908 -3.694 -38.710 1.00 88.19 340 SER A O 1
ATOM 2739 N N . GLY A 1 341 ? 37.994 -3.623 -37.891 1.00 84.94 341 GLY A N 1
ATOM 2740 C CA . GLY A 1 341 ? 38.445 -4.878 -38.491 1.00 84.94 341 GLY A CA 1
ATOM 2741 C C . GLY A 1 341 ? 38.157 -4.994 -39.988 1.00 84.94 341 GLY A C 1
ATOM 2742 O O . GLY A 1 341 ? 38.218 -4.005 -40.724 1.00 84.94 341 GLY A O 1
ATOM 2743 N N . LYS A 1 342 ? 37.865 -6.212 -40.451 1.00 84.19 342 LYS A N 1
ATOM 2744 C CA . LYS A 1 342 ? 37.503 -6.470 -41.849 1.00 84.19 342 LYS A CA 1
ATOM 2745 C C . LYS A 1 342 ? 36.035 -6.118 -42.103 1.00 84.19 342 LYS A C 1
ATOM 2747 O O . LYS A 1 342 ? 35.158 -6.476 -41.318 1.00 84.19 342 LYS A O 1
ATOM 2752 N N . GLY A 1 343 ? 35.748 -5.481 -43.237 1.00 89.94 343 GLY A N 1
ATOM 2753 C CA . GLY A 1 343 ? 34.375 -5.292 -43.693 1.00 89.94 343 GLY A CA 1
ATOM 2754 C C . GLY A 1 343 ? 34.255 -5.067 -45.194 1.00 89.94 343 GLY A C 1
ATOM 2755 O O . GLY A 1 343 ? 35.195 -4.628 -45.852 1.00 89.94 343 GLY A O 1
ATOM 2756 N N . ILE A 1 344 ? 33.068 -5.359 -45.718 1.00 89.88 344 ILE A N 1
ATOM 2757 C CA . ILE A 1 344 ? 32.695 -5.179 -47.117 1.00 89.88 344 ILE A CA 1
ATOM 2758 C C . ILE A 1 344 ? 31.598 -4.120 -47.190 1.00 89.88 344 ILE A C 1
ATOM 2760 O O . ILE A 1 344 ? 30.546 -4.251 -46.558 1.00 89.88 344 ILE A O 1
ATOM 2764 N N . TYR A 1 345 ? 31.846 -3.071 -47.963 1.00 90.81 345 TYR A N 1
ATOM 2765 C CA . TYR A 1 345 ? 30.873 -2.050 -48.318 1.00 90.81 345 TYR A CA 1
ATOM 2766 C C . TYR A 1 345 ? 30.329 -2.341 -49.718 1.00 90.81 345 TYR A C 1
ATOM 2768 O O . TYR A 1 345 ? 31.099 -2.521 -50.656 1.00 90.81 345 TYR A O 1
ATOM 2776 N N . TYR A 1 346 ? 29.012 -2.369 -49.857 1.00 89.75 346 TYR A N 1
ATOM 2777 C CA . TYR A 1 346 ? 28.281 -2.472 -51.111 1.00 89.75 346 TYR A CA 1
ATOM 2778 C C . TYR A 1 346 ? 27.615 -1.123 -51.360 1.00 89.75 346 TYR A C 1
ATOM 2780 O O . TYR A 1 346 ? 26.796 -0.676 -50.554 1.00 89.75 346 TYR A O 1
ATOM 2788 N N . PHE A 1 347 ? 27.979 -0.469 -52.453 1.00 88.31 347 PHE A N 1
ATOM 2789 C CA . PHE A 1 347 ? 27.340 0.761 -52.884 1.00 88.31 347 PHE A CA 1
ATOM 2790 C C . PHE A 1 347 ? 26.066 0.428 -53.660 1.00 88.31 347 PHE A C 1
ATOM 2792 O O . PHE A 1 347 ? 26.025 -0.513 -54.453 1.00 88.31 347 PHE A O 1
ATOM 2799 N N . SER A 1 348 ? 25.037 1.245 -53.474 1.00 86.75 348 SER A N 1
ATOM 2800 C CA . SER A 1 348 ? 23.757 1.191 -54.195 1.00 86.75 348 SER A CA 1
ATOM 2801 C C . SER A 1 348 ? 23.902 1.150 -55.726 1.00 86.75 348 SER A C 1
ATOM 2803 O O . SER A 1 348 ? 23.049 0.596 -56.414 1.00 86.75 348 SER A O 1
ATOM 2805 N N . HIS A 1 349 ? 25.002 1.686 -56.262 1.00 81.69 349 HIS A N 1
ATOM 2806 C CA . HIS A 1 349 ? 25.303 1.749 -57.695 1.00 81.69 349 HIS A CA 1
ATOM 2807 C C . HIS A 1 349 ? 26.038 0.501 -58.229 1.00 81.69 349 HIS A C 1
ATOM 2809 O O . HIS A 1 349 ? 26.374 0.451 -59.409 1.00 81.69 349 HIS A O 1
ATOM 2815 N N . GLY A 1 350 ? 26.268 -0.514 -57.385 1.00 77.06 350 GLY A N 1
ATOM 2816 C CA . GLY A 1 350 ? 26.839 -1.813 -57.764 1.00 77.06 350 GLY A CA 1
ATOM 2817 C C . GLY A 1 350 ? 28.314 -2.013 -57.404 1.00 77.06 350 GLY A C 1
ATOM 2818 O O . GLY A 1 350 ? 28.783 -3.151 -57.421 1.00 77.06 350 GLY A O 1
ATOM 2819 N N . ASP A 1 351 ? 29.030 -0.951 -57.031 1.00 79.44 351 ASP A N 1
ATOM 2820 C CA . ASP A 1 351 ? 30.429 -1.048 -56.609 1.00 79.44 351 ASP A CA 1
ATOM 2821 C C . ASP A 1 351 ? 30.568 -1.736 -55.243 1.00 79.44 351 ASP A C 1
ATOM 2823 O O . ASP A 1 351 ? 29.704 -1.628 -54.368 1.00 79.44 351 ASP A O 1
ATOM 2827 N N . THR A 1 352 ? 31.693 -2.419 -55.026 1.00 76.19 352 THR A N 1
ATOM 2828 C CA . THR A 1 352 ? 32.013 -3.058 -53.743 1.00 76.19 352 THR A CA 1
ATOM 2829 C C . THR A 1 352 ? 33.419 -2.709 -53.282 1.00 76.19 352 THR A C 1
ATOM 2831 O O . THR A 1 352 ? 34.362 -2.802 -54.066 1.00 76.19 352 THR A O 1
ATOM 2834 N N . TYR A 1 353 ? 33.574 -2.388 -52.000 1.00 79.94 353 TYR A N 1
ATOM 2835 C CA . TYR A 1 353 ? 34.860 -2.164 -51.344 1.00 79.94 353 TYR A CA 1
ATOM 2836 C C . TYR A 1 353 ? 35.079 -3.206 -50.239 1.00 79.94 353 TYR A C 1
ATOM 2838 O O . TYR A 1 353 ? 34.296 -3.262 -49.294 1.00 79.94 353 TYR A O 1
ATOM 2846 N N . ASP A 1 354 ? 36.137 -4.015 -50.343 1.00 79.12 354 ASP A N 1
ATOM 2847 C CA . ASP A 1 354 ? 36.600 -4.951 -49.301 1.00 79.12 354 ASP A CA 1
ATOM 2848 C C . ASP A 1 354 ? 37.882 -4.386 -48.676 1.00 79.12 354 ASP A C 1
ATOM 2850 O O . ASP A 1 354 ? 38.881 -4.198 -49.372 1.00 79.12 354 ASP A O 1
ATOM 2854 N N . GLY A 1 355 ? 37.855 -4.072 -47.378 1.00 69.62 355 GLY A N 1
ATOM 2855 C CA . GLY A 1 355 ? 38.987 -3.438 -46.707 1.00 69.62 355 GLY A CA 1
ATOM 2856 C C . GLY A 1 355 ? 39.026 -3.651 -45.195 1.00 69.62 355 GLY A C 1
ATOM 2857 O O . GLY A 1 355 ? 38.059 -4.084 -44.568 1.00 69.62 355 GLY A O 1
ATOM 2858 N N . TYR A 1 356 ? 40.180 -3.335 -44.601 1.00 62.56 356 TYR A N 1
ATOM 2859 C CA . TYR A 1 356 ? 40.426 -3.406 -43.159 1.00 62.56 356 TYR A CA 1
ATOM 2860 C C . TYR A 1 356 ? 40.416 -1.992 -42.559 1.00 62.56 356 TYR A C 1
ATOM 2862 O O . TYR A 1 356 ? 41.176 -1.131 -43.002 1.00 62.56 356 TYR A O 1
ATOM 2870 N N . LYS A 1 357 ? 39.590 -1.735 -41.540 1.00 54.44 357 LYS A N 1
ATOM 2871 C CA . LYS A 1 357 ? 39.583 -0.478 -40.779 1.00 54.44 357 LYS A CA 1
ATOM 2872 C C . LYS A 1 357 ? 40.196 -0.708 -39.397 1.00 54.44 357 LYS A C 1
ATOM 2874 O O . LYS A 1 357 ? 39.544 -1.215 -38.488 1.00 54.44 357 LYS A O 1
ATOM 2879 N N . VAL A 1 358 ? 41.452 -0.305 -39.223 1.00 41.47 358 VAL A N 1
ATOM 2880 C CA . VAL A 1 358 ? 42.095 -0.234 -37.902 1.00 41.47 358 VAL A CA 1
ATOM 2881 C C . VAL A 1 358 ? 41.883 1.175 -37.355 1.00 41.47 358 VAL A C 1
ATOM 2883 O O . VAL A 1 358 ? 42.024 2.153 -38.088 1.00 41.47 358 VAL A O 1
ATOM 2886 N N . ALA A 1 359 ? 41.492 1.277 -36.084 1.00 35.94 359 ALA A N 1
ATOM 2887 C CA . ALA A 1 359 ? 41.279 2.547 -35.399 1.00 35.94 359 ALA A CA 1
ATOM 2888 C C . ALA A 1 359 ? 42.409 3.553 -35.719 1.00 35.94 359 ALA A C 1
ATOM 2890 O O . ALA A 1 359 ? 43.589 3.256 -35.539 1.00 35.94 359 ALA A O 1
ATOM 2891 N N . CYS A 1 360 ? 42.001 4.724 -36.215 1.00 33.91 360 CYS A N 1
ATOM 2892 C CA . CYS A 1 360 ? 42.796 5.915 -36.543 1.00 33.91 360 CYS A CA 1
ATOM 2893 C C . CYS A 1 360 ? 43.624 5.984 -37.843 1.00 33.91 360 CYS A C 1
ATOM 2895 O O . CYS A 1 360 ? 44.193 7.046 -38.074 1.00 33.91 360 CYS A O 1
ATOM 2897 N N . PHE A 1 361 ? 43.631 5.003 -38.755 1.00 31.30 361 PHE A N 1
ATOM 2898 C CA . PHE A 1 361 ? 44.232 5.214 -40.090 1.00 31.30 361 PHE A CA 1
ATOM 2899 C C . PHE A 1 361 ? 43.465 4.490 -41.205 1.00 31.30 361 PHE A C 1
ATOM 2901 O O . PHE A 1 361 ? 43.200 3.292 -41.119 1.00 31.30 361 PHE A O 1
ATOM 2908 N N . TYR A 1 362 ? 43.136 5.213 -42.284 1.00 35.16 362 TYR A N 1
ATOM 2909 C CA . TYR A 1 362 ? 42.753 4.595 -43.554 1.00 35.16 362 TYR A CA 1
ATOM 2910 C C . TYR A 1 362 ? 44.002 3.930 -44.141 1.00 35.16 362 TYR A C 1
ATOM 2912 O O . TYR A 1 362 ? 44.887 4.616 -44.646 1.00 35.16 362 TYR A O 1
ATOM 2920 N N . ILE A 1 363 ? 44.093 2.603 -44.074 1.00 35.31 363 ILE A N 1
ATOM 2921 C CA . ILE A 1 363 ? 45.034 1.866 -44.919 1.00 35.31 363 ILE A CA 1
ATOM 2922 C C . ILE A 1 363 ? 44.314 1.658 -46.252 1.00 35.31 363 ILE A C 1
ATOM 2924 O O . ILE A 1 363 ? 43.427 0.814 -46.360 1.00 35.31 363 ILE A O 1
ATOM 2928 N N . LEU A 1 364 ? 44.654 2.485 -47.244 1.00 30.39 364 LEU A N 1
ATOM 2929 C CA . LEU A 1 364 ? 44.214 2.313 -48.627 1.00 30.39 364 LEU A CA 1
ATOM 2930 C C . LEU A 1 364 ? 44.802 1.002 -49.162 1.00 30.39 364 LEU A C 1
ATOM 2932 O O . LEU A 1 364 ? 45.988 0.928 -49.473 1.00 30.39 364 LEU A O 1
ATOM 2936 N N . TYR A 1 365 ? 43.972 -0.031 -49.263 1.00 32.78 365 TYR A N 1
ATOM 2937 C CA . TYR A 1 365 ? 44.216 -1.144 -50.172 1.00 32.78 365 TYR A CA 1
ATOM 2938 C C . TYR A 1 365 ? 43.268 -0.946 -51.355 1.00 32.78 365 TYR A C 1
ATOM 2940 O O . TYR A 1 365 ? 42.086 -1.277 -51.279 1.00 32.78 365 TYR A O 1
ATOM 2948 N N . GLU A 1 366 ? 43.757 -0.336 -52.436 1.00 31.34 366 GLU A N 1
ATOM 2949 C CA . GLU A 1 366 ? 43.002 -0.286 -53.688 1.00 31.34 366 GLU A CA 1
ATOM 2950 C C . GLU A 1 366 ? 43.002 -1.678 -54.322 1.00 31.34 366 GLU A C 1
ATOM 2952 O O . GLU A 1 366 ? 43.966 -2.117 -54.945 1.00 31.34 366 GLU A O 1
ATOM 2957 N N . GLY A 1 367 ? 41.897 -2.390 -54.133 1.00 35.19 367 GLY A N 1
ATOM 2958 C CA . GLY A 1 367 ? 41.548 -3.585 -54.886 1.00 35.19 367 GLY A CA 1
ATOM 2959 C C . GLY A 1 367 ? 40.289 -3.337 -55.705 1.00 35.19 367 GLY A C 1
ATOM 2960 O O . GLY A 1 367 ? 39.280 -3.996 -55.473 1.00 35.19 367 GLY A O 1
ATOM 2961 N N . ILE A 1 368 ? 40.317 -2.377 -56.636 1.00 31.88 368 ILE A N 1
ATOM 2962 C CA . ILE A 1 368 ? 39.233 -2.195 -57.612 1.00 31.88 368 ILE A CA 1
ATOM 2963 C C . ILE A 1 368 ? 39.221 -3.434 -58.515 1.00 31.88 368 ILE A C 1
ATOM 2965 O O . ILE A 1 368 ? 40.124 -3.634 -59.325 1.00 31.88 368 ILE A O 1
ATOM 2969 N N . LYS A 1 369 ? 38.202 -4.286 -58.384 1.00 31.27 369 LYS A N 1
ATOM 2970 C CA . LYS A 1 369 ? 37.899 -5.309 -59.392 1.00 31.27 369 LYS A CA 1
ATOM 2971 C C . LYS A 1 369 ? 36.842 -4.757 -60.342 1.00 31.27 369 LYS A C 1
ATOM 2973 O O . LYS A 1 369 ? 35.658 -5.005 -60.153 1.00 31.27 369 LYS A O 1
ATOM 2978 N N . SER A 1 370 ? 37.279 -4.031 -61.367 1.00 30.36 370 SER A N 1
ATOM 2979 C CA . SER A 1 370 ? 36.475 -3.774 -62.565 1.00 30.36 370 SER A CA 1
ATOM 2980 C C . SER A 1 370 ? 36.910 -4.726 -63.693 1.00 30.36 370 SER A C 1
ATOM 2982 O O . SER A 1 370 ? 38.094 -5.062 -63.802 1.00 30.36 370 SER A O 1
ATOM 2984 N N . PRO A 1 371 ? 35.989 -5.213 -64.543 1.00 33.53 371 PRO A N 1
ATOM 2985 C CA . PRO A 1 371 ? 36.352 -5.938 -65.745 1.00 33.53 371 PRO A CA 1
ATOM 2986 C C . PRO A 1 371 ? 36.554 -4.932 -66.886 1.00 33.53 371 PRO A C 1
ATOM 2988 O O . PRO A 1 371 ? 35.606 -4.258 -67.274 1.00 33.53 371 PRO A O 1
ATOM 2991 N N . SER A 1 372 ? 37.773 -4.887 -67.436 1.00 29.48 372 SER A N 1
ATOM 2992 C CA . SER A 1 372 ? 38.165 -4.420 -68.785 1.00 29.48 372 SER A CA 1
ATOM 2993 C C . SER A 1 372 ? 39.222 -3.297 -68.863 1.00 29.48 372 SER A C 1
ATOM 2995 O O . SER A 1 372 ? 39.029 -2.181 -68.408 1.00 29.48 372 SER A O 1
ATOM 2997 N N . LEU A 1 373 ? 40.317 -3.669 -69.546 1.00 26.73 373 LEU A N 1
ATOM 2998 C CA . LEU A 1 373 ? 41.258 -2.899 -70.375 1.00 26.73 373 LEU A CA 1
ATOM 2999 C C . LEU A 1 373 ? 42.161 -1.780 -69.799 1.00 26.73 373 LEU A C 1
ATOM 3001 O O . LEU A 1 373 ? 41.726 -0.744 -69.321 1.00 26.73 373 LEU A O 1
ATOM 3005 N N . ALA A 1 374 ? 43.448 -1.987 -70.123 1.00 26.08 374 ALA A N 1
ATOM 3006 C CA . ALA A 1 374 ? 44.549 -1.046 -70.343 1.00 26.08 374 ALA A CA 1
ATOM 3007 C C . ALA A 1 374 ? 45.296 -0.470 -69.123 1.00 26.08 374 ALA A C 1
ATOM 3009 O O . ALA A 1 374 ? 44.811 0.329 -68.332 1.00 26.08 374 ALA A O 1
ATOM 3010 N N . SER A 1 375 ? 46.563 -0.876 -69.063 1.00 29.19 375 SER A N 1
ATOM 3011 C CA . SER A 1 375 ? 47.642 -0.437 -68.188 1.00 29.19 375 SER A CA 1
ATOM 3012 C C . SER A 1 375 ? 47.798 1.083 -68.093 1.00 29.19 375 SER A C 1
ATOM 3014 O O . SER A 1 375 ? 48.116 1.728 -69.091 1.00 29.19 375 SER A O 1
ATOM 3016 N N . TYR A 1 376 ? 47.746 1.612 -66.873 1.00 25.91 376 TYR A N 1
ATOM 3017 C CA . TYR A 1 376 ? 48.433 2.847 -66.505 1.00 25.91 376 TYR A CA 1
ATOM 3018 C C . TYR A 1 376 ? 49.221 2.615 -65.211 1.00 25.91 376 TYR A C 1
ATOM 3020 O O . TYR A 1 376 ? 48.659 2.263 -64.177 1.00 25.91 376 TYR A O 1
ATOM 3028 N N . GLN A 1 377 ? 50.544 2.779 -65.288 1.00 26.67 377 GLN A N 1
ATOM 3029 C CA . GLN A 1 377 ? 51.404 2.948 -64.117 1.00 26.67 377 GLN A CA 1
ATOM 3030 C C . GLN A 1 377 ? 51.066 4.288 -63.462 1.00 26.67 377 GLN A C 1
ATOM 3032 O O . GLN A 1 377 ? 51.118 5.321 -64.129 1.00 26.67 377 GLN A O 1
ATOM 3037 N N . ILE A 1 378 ? 50.785 4.286 -62.160 1.00 25.50 378 ILE A N 1
ATOM 3038 C CA . ILE A 1 378 ? 50.728 5.512 -61.363 1.00 25.50 378 ILE A CA 1
ATOM 3039 C C . ILE A 1 378 ? 51.719 5.370 -60.206 1.00 25.50 378 ILE A C 1
ATOM 3041 O O . ILE A 1 378 ? 51.611 4.472 -59.375 1.00 25.50 378 ILE A O 1
ATOM 3045 N N . ASN A 1 379 ? 52.714 6.260 -60.204 1.00 25.78 379 ASN A N 1
ATOM 3046 C CA . ASN A 1 379 ? 53.662 6.470 -59.115 1.00 25.78 379 ASN A CA 1
ATOM 3047 C C . ASN A 1 379 ? 52.923 7.036 -57.895 1.00 25.78 379 ASN A C 1
ATOM 3049 O O . ASN A 1 379 ? 52.233 8.049 -58.004 1.00 25.78 379 ASN A O 1
ATOM 3053 N N . SER A 1 380 ? 53.096 6.416 -56.731 1.00 26.69 380 SER A N 1
ATOM 3054 C CA . SER A 1 380 ? 52.544 6.892 -55.465 1.00 26.69 380 SER A CA 1
ATOM 3055 C C . SER A 1 380 ? 53.509 7.864 -54.773 1.00 26.69 380 SER A C 1
ATOM 3057 O O . SER A 1 380 ? 54.596 7.489 -54.340 1.00 26.69 380 SER A O 1
ATOM 3059 N N . THR A 1 381 ? 53.090 9.124 -54.633 1.00 24.69 381 THR A N 1
ATOM 3060 C CA . THR A 1 381 ? 53.758 10.132 -53.792 1.00 24.69 381 THR A CA 1
ATOM 3061 C C . THR A 1 381 ? 52.921 10.343 -52.530 1.00 24.69 381 THR A C 1
ATOM 3063 O O . THR A 1 381 ? 51.761 10.740 -52.614 1.00 24.69 381 THR A O 1
ATOM 3066 N N . ILE A 1 382 ? 53.496 10.072 -51.355 1.00 29.16 382 ILE A N 1
ATOM 3067 C CA . ILE A 1 382 ? 52.842 10.238 -50.048 1.00 29.16 382 ILE A CA 1
ATOM 3068 C C . ILE A 1 382 ? 53.093 11.666 -49.540 1.00 29.16 382 ILE A C 1
ATOM 3070 O O . ILE A 1 382 ? 54.242 12.048 -49.328 1.00 29.16 382 ILE A O 1
ATOM 3074 N N . TYR A 1 383 ? 52.032 12.443 -49.302 1.00 23.12 383 TYR A N 1
ATOM 3075 C CA . TYR A 1 383 ? 52.103 13.713 -48.569 1.00 23.12 383 TYR A CA 1
ATOM 3076 C C . TYR A 1 383 ? 51.825 13.471 -47.079 1.00 23.12 383 TYR A C 1
ATOM 3078 O O . TYR A 1 383 ? 50.727 13.064 -46.708 1.00 23.12 383 TYR A O 1
ATOM 3086 N N . ILE A 1 384 ? 52.809 13.754 -46.222 1.00 28.47 384 ILE A N 1
ATOM 3087 C CA . ILE A 1 384 ? 52.642 13.811 -44.763 1.00 28.47 384 ILE A CA 1
ATOM 3088 C C . ILE A 1 384 ? 52.611 15.288 -44.370 1.00 28.47 384 ILE A C 1
ATOM 3090 O O . ILE A 1 384 ? 53.617 15.978 -44.517 1.00 28.47 384 ILE A O 1
ATOM 3094 N N . ASN A 1 385 ? 51.473 15.780 -43.874 1.00 23.56 385 ASN A N 1
ATOM 3095 C CA . ASN A 1 385 ? 51.400 17.098 -43.245 1.00 23.56 385 ASN A CA 1
ATOM 3096 C C . ASN A 1 385 ? 51.497 16.918 -41.724 1.00 23.56 385 ASN A C 1
ATOM 3098 O O . ASN A 1 385 ? 50.669 16.245 -41.111 1.00 23.56 385 ASN A O 1
ATOM 3102 N N . SER A 1 386 ? 52.570 17.449 -41.141 1.00 25.06 386 SER A N 1
ATOM 3103 C CA . SER A 1 386 ? 52.950 17.267 -39.742 1.00 25.06 386 SER A CA 1
ATOM 3104 C C . SER A 1 386 ? 52.299 18.313 -38.844 1.00 25.06 386 SER A C 1
ATOM 3106 O O . SER A 1 386 ? 52.477 19.499 -39.102 1.00 25.06 386 SER A O 1
ATOM 3108 N N . LEU A 1 387 ? 51.701 17.901 -37.725 1.00 25.44 387 LEU A N 1
ATOM 3109 C CA . LEU A 1 387 ? 51.679 18.693 -36.493 1.00 25.44 387 LEU A CA 1
ATOM 3110 C C . LEU A 1 387 ? 51.675 17.732 -35.292 1.00 25.44 387 LEU A C 1
ATOM 3112 O O . LEU A 1 387 ? 50.775 16.913 -35.151 1.00 25.44 387 LEU A O 1
ATOM 3116 N N . TYR A 1 388 ? 52.704 17.889 -34.453 1.00 27.56 388 TYR A N 1
ATOM 3117 C CA . TYR A 1 388 ? 53.080 17.155 -33.234 1.00 27.56 388 TYR A CA 1
ATOM 3118 C C . TYR A 1 388 ? 54.015 15.939 -33.388 1.00 27.56 388 TYR A C 1
ATOM 3120 O O . TYR A 1 388 ? 53.647 14.833 -33.768 1.00 27.56 388 TYR A O 1
ATOM 3128 N N . GLN A 1 389 ? 55.279 16.210 -33.045 1.00 26.86 389 GLN A N 1
ATOM 3129 C CA . GLN A 1 389 ? 56.397 15.287 -32.879 1.00 26.86 389 GLN A CA 1
ATOM 3130 C C . GLN A 1 389 ? 56.187 14.353 -31.676 1.00 26.86 389 GLN A C 1
ATOM 3132 O O . GLN A 1 389 ? 55.935 14.841 -30.579 1.00 26.86 389 GLN A O 1
ATOM 3137 N N . GLN A 1 390 ? 56.427 13.049 -31.854 1.00 26.00 390 GLN A N 1
ATOM 3138 C CA . GLN A 1 390 ? 57.451 12.291 -31.110 1.00 26.00 390 GLN A CA 1
ATOM 3139 C C . GLN A 1 390 ? 57.618 10.874 -31.705 1.00 26.00 390 GLN A C 1
ATOM 3141 O O . GLN A 1 390 ? 56.786 9.992 -31.541 1.00 26.00 390 GLN A O 1
ATOM 3146 N N . SER A 1 391 ? 58.714 10.731 -32.457 1.00 26.17 391 SER A N 1
ATOM 3147 C CA . SER A 1 391 ? 59.557 9.547 -32.714 1.00 26.17 391 SER A CA 1
ATOM 3148 C C . SER A 1 391 ? 58.993 8.128 -32.531 1.00 26.17 391 SER A C 1
ATOM 3150 O O . SER A 1 391 ? 58.933 7.636 -31.410 1.00 26.17 391 SER A O 1
ATOM 3152 N N . PHE A 1 392 ? 58.850 7.398 -33.646 1.00 24.38 392 PHE A N 1
ATOM 3153 C CA . PHE A 1 392 ? 59.217 5.976 -33.728 1.00 24.38 392 PHE A CA 1
ATOM 3154 C C . PHE A 1 392 ? 59.939 5.679 -35.051 1.00 24.38 392 PHE A C 1
ATOM 3156 O O . PHE A 1 392 ? 59.480 6.045 -36.131 1.00 24.38 392 PHE A O 1
ATOM 3163 N N . LEU A 1 393 ? 61.106 5.042 -34.934 1.00 23.00 393 LEU A N 1
ATOM 3164 C CA . LEU A 1 393 ? 61.974 4.594 -36.021 1.00 23.00 393 LEU A CA 1
ATOM 3165 C C . LEU A 1 393 ? 61.500 3.204 -36.480 1.00 23.00 393 LEU A C 1
ATOM 3167 O O . LEU A 1 393 ? 61.597 2.249 -35.713 1.00 23.00 393 LEU A O 1
ATOM 3171 N N . LEU A 1 394 ? 60.996 3.076 -37.710 1.00 23.72 394 LEU A N 1
ATOM 3172 C CA . LEU A 1 394 ? 60.698 1.779 -38.324 1.00 23.72 394 LEU A CA 1
ATOM 3173 C C . LEU A 1 394 ? 61.873 1.386 -39.232 1.00 23.72 394 LEU A C 1
ATOM 3175 O O . LEU A 1 394 ? 62.065 1.977 -40.292 1.00 23.72 394 LEU A O 1
ATOM 3179 N N . ILE A 1 395 ? 62.677 0.407 -38.811 1.00 25.69 395 ILE A N 1
ATOM 3180 C CA . ILE A 1 395 ? 63.694 -0.211 -39.672 1.00 25.69 395 ILE A CA 1
ATOM 3181 C C . ILE A 1 395 ? 62.999 -1.288 -40.506 1.00 25.69 395 ILE A C 1
ATOM 3183 O O . ILE A 1 395 ? 62.586 -2.324 -39.989 1.00 25.69 395 ILE A O 1
ATOM 3187 N N . ILE A 1 396 ? 62.877 -1.031 -41.806 1.00 26.77 396 ILE A N 1
ATOM 3188 C CA . ILE A 1 396 ? 62.576 -2.041 -42.821 1.00 26.77 396 ILE A CA 1
ATOM 3189 C C . ILE A 1 396 ? 63.895 -2.740 -43.155 1.00 26.77 396 ILE A C 1
ATOM 3191 O O . ILE A 1 396 ? 64.870 -2.063 -43.476 1.00 26.77 396 ILE A O 1
ATOM 3195 N N . ASN A 1 397 ? 63.936 -4.074 -43.140 1.00 23.88 397 ASN A N 1
ATOM 3196 C CA . ASN A 1 397 ? 64.928 -4.781 -43.946 1.00 23.88 397 ASN A CA 1
ATOM 3197 C C . ASN A 1 397 ? 64.411 -6.130 -44.454 1.00 23.88 397 ASN A C 1
ATOM 3199 O O . ASN A 1 397 ? 63.945 -6.976 -43.691 1.00 23.88 397 ASN A O 1
ATOM 3203 N N . GLN A 1 398 ? 64.495 -6.286 -45.773 1.00 26.97 398 GLN A N 1
ATOM 3204 C CA . GLN A 1 398 ? 64.145 -7.465 -46.555 1.00 26.97 398 GLN A CA 1
ATOM 3205 C C . GLN A 1 398 ? 65.425 -8.220 -46.986 1.00 26.97 398 GLN A C 1
ATOM 3207 O O . GLN A 1 398 ? 66.389 -7.592 -47.405 1.00 26.97 398 GLN A O 1
ATOM 3212 N N . HIS A 1 399 ? 65.339 -9.562 -46.962 1.00 27.25 399 HIS A N 1
ATOM 3213 C CA . HIS A 1 399 ? 66.063 -10.587 -47.757 1.00 27.25 399 HIS A CA 1
ATOM 3214 C C . HIS A 1 399 ? 67.582 -10.871 -47.557 1.00 27.25 399 HIS A C 1
ATOM 3216 O O . HIS A 1 399 ? 68.416 -10.042 -47.890 1.00 27.25 399 HIS A O 1
ATOM 3222 N N . PHE A 1 400 ? 67.969 -12.105 -47.153 1.00 24.58 400 PHE A N 1
ATOM 3223 C CA . PHE A 1 400 ? 68.432 -13.260 -47.987 1.00 24.58 400 PHE A CA 1
ATOM 3224 C C . PHE A 1 400 ? 69.103 -14.400 -47.150 1.00 24.58 400 PHE A C 1
ATOM 3226 O O . PHE A 1 400 ? 69.482 -14.205 -46.003 1.00 24.58 400 PHE A O 1
ATOM 3233 N N . HIS A 1 401 ? 69.176 -15.602 -47.752 1.00 24.25 401 HIS A N 1
ATOM 3234 C CA . HIS A 1 401 ? 69.582 -16.961 -47.300 1.00 24.25 401 HIS A CA 1
ATOM 3235 C C . HIS A 1 401 ? 70.939 -17.178 -46.574 1.00 24.25 401 HIS A C 1
ATOM 3237 O O . HIS A 1 401 ? 71.911 -16.526 -46.933 1.00 24.25 401 HIS A O 1
ATOM 3243 N N . PHE A 1 402 ? 71.049 -18.244 -45.740 1.00 22.27 402 PHE A N 1
ATOM 3244 C CA . PHE A 1 402 ? 71.902 -19.449 -45.972 1.00 22.27 402 PHE A CA 1
ATOM 3245 C C . PHE A 1 402 ? 71.677 -20.599 -44.946 1.00 22.27 402 PHE A C 1
ATOM 3247 O O . PHE A 1 402 ? 71.194 -20.386 -43.839 1.00 22.27 402 PHE A O 1
ATOM 3254 N N . ILE A 1 403 ? 72.003 -21.824 -45.382 1.00 23.38 403 ILE A N 1
ATOM 3255 C CA . ILE A 1 403 ? 71.729 -23.179 -44.842 1.00 23.38 403 ILE A CA 1
ATOM 3256 C C . ILE A 1 403 ? 72.895 -23.688 -43.946 1.00 23.38 403 ILE A C 1
ATOM 3258 O O . ILE A 1 403 ? 74.019 -23.253 -44.170 1.00 23.38 403 ILE A O 1
ATOM 3262 N N . ILE A 1 404 ? 72.645 -24.655 -43.027 1.00 21.39 404 ILE A N 1
ATOM 3263 C CA . ILE A 1 404 ? 73.420 -25.916 -42.744 1.00 21.39 404 ILE A CA 1
ATOM 3264 C C . ILE A 1 404 ? 73.339 -26.400 -41.261 1.00 21.39 404 ILE A C 1
ATOM 3266 O O . ILE A 1 404 ? 73.971 -25.867 -40.360 1.00 21.39 404 ILE A O 1
ATOM 3270 N N . THR A 1 405 ? 72.523 -27.453 -41.077 1.00 21.84 405 THR A N 1
ATOM 3271 C CA . THR A 1 405 ? 72.628 -28.735 -40.313 1.00 21.84 405 THR A CA 1
ATOM 3272 C C . THR A 1 405 ? 73.629 -28.988 -39.158 1.00 21.84 405 THR A C 1
ATOM 3274 O O . THR A 1 405 ? 74.830 -28.897 -39.388 1.00 21.84 405 THR A O 1
ATOM 3277 N N . HIS A 1 406 ? 73.144 -29.579 -38.040 1.00 22.77 406 HIS A N 1
ATOM 3278 C CA . HIS A 1 406 ? 73.477 -30.926 -37.456 1.00 22.77 406 HIS A CA 1
ATOM 3279 C C . HIS A 1 406 ? 72.669 -31.153 -36.136 1.00 22.77 406 HIS A C 1
ATOM 3281 O O . HIS A 1 406 ? 72.641 -30.255 -35.305 1.00 22.77 406 HIS A O 1
ATOM 3287 N N . PHE A 1 407 ? 71.783 -32.167 -35.996 1.00 21.38 407 PHE A N 1
ATOM 3288 C CA . PHE A 1 407 ? 71.987 -33.569 -35.507 1.00 21.38 407 PHE A CA 1
ATOM 3289 C C . PHE A 1 407 ? 72.570 -33.655 -34.062 1.00 21.38 407 PHE A C 1
ATOM 3291 O O . PHE A 1 407 ? 73.557 -32.984 -33.811 1.00 21.38 407 PHE A O 1
ATOM 3298 N N . HIS A 1 408 ? 72.120 -34.445 -33.058 1.00 22.66 408 HIS A N 1
ATOM 3299 C CA . HIS A 1 408 ? 71.160 -35.566 -32.921 1.00 22.66 408 HIS A CA 1
ATOM 3300 C C . HIS A 1 408 ? 70.932 -35.923 -31.405 1.00 22.66 408 HIS A C 1
ATOM 3302 O O . HIS A 1 408 ? 71.888 -35.808 -30.651 1.00 22.66 408 HIS A O 1
ATOM 3308 N N . LEU A 1 409 ? 69.718 -36.404 -31.025 1.00 22.16 409 LEU A N 1
ATOM 3309 C CA . LEU A 1 409 ? 69.295 -37.392 -29.965 1.00 22.16 409 LEU A CA 1
ATOM 3310 C C . LEU A 1 409 ? 69.832 -37.281 -28.499 1.00 22.16 409 LEU A C 1
ATOM 3312 O O . LEU A 1 409 ? 71.014 -37.079 -28.292 1.00 22.16 409 LEU A O 1
ATOM 3316 N N . ASN A 1 410 ? 69.080 -37.503 -27.399 1.00 21.80 410 ASN A N 1
ATOM 3317 C CA . ASN A 1 410 ? 68.034 -38.510 -27.134 1.00 21.80 410 ASN A CA 1
ATOM 3318 C C . ASN A 1 410 ? 67.231 -38.245 -25.810 1.00 21.80 410 ASN A C 1
ATOM 3320 O O . ASN A 1 410 ? 67.821 -37.809 -24.829 1.00 21.80 410 ASN A O 1
ATOM 3324 N N . GLN A 1 411 ? 65.923 -38.581 -25.821 1.00 25.06 411 GLN A N 1
ATOM 3325 C CA . GLN A 1 411 ? 64.975 -39.053 -24.759 1.00 25.06 411 GLN A CA 1
ATOM 3326 C C . GLN A 1 411 ? 64.858 -38.364 -23.366 1.00 25.06 411 GLN A C 1
ATOM 3328 O O . GLN A 1 411 ? 65.778 -38.376 -22.564 1.00 25.06 411 GLN A O 1
ATOM 3333 N N . GLN A 1 412 ? 63.732 -37.675 -23.086 1.00 22.78 412 GLN A N 1
ATOM 3334 C CA . GLN A 1 412 ? 62.475 -38.099 -22.393 1.00 22.78 412 GLN A CA 1
ATOM 3335 C C . GLN A 1 412 ? 62.513 -38.103 -20.842 1.00 22.78 412 GLN A C 1
ATOM 3337 O O . GLN A 1 412 ? 63.061 -39.024 -20.256 1.00 22.78 412 GLN A O 1
ATOM 3342 N N . PHE A 1 413 ? 61.819 -37.152 -20.184 1.00 21.66 413 PHE A N 1
ATOM 3343 C CA . PHE A 1 413 ? 60.551 -37.389 -19.450 1.00 21.66 413 PHE A CA 1
ATOM 3344 C C . PHE A 1 413 ? 59.946 -36.103 -18.821 1.00 21.66 413 PHE A C 1
ATOM 3346 O O . PHE A 1 413 ? 60.641 -35.299 -18.213 1.00 21.66 413 PHE A O 1
ATOM 3353 N N . SER A 1 414 ? 58.617 -35.999 -18.966 1.00 22.70 414 SER A N 1
ATOM 3354 C CA . SER A 1 414 ? 57.581 -35.350 -18.129 1.00 22.70 414 SER A CA 1
ATOM 3355 C C . SER A 1 414 ? 57.589 -33.855 -17.741 1.00 22.70 414 SER A C 1
ATOM 3357 O O . SER A 1 414 ? 58.374 -33.399 -16.922 1.00 22.70 414 SER A O 1
ATOM 3359 N N . GLN A 1 415 ? 56.475 -33.231 -18.161 1.00 23.45 415 GLN A N 1
ATOM 3360 C CA . GLN A 1 415 ? 55.606 -32.273 -17.451 1.00 23.45 415 GLN A CA 1
ATOM 3361 C C . GLN A 1 415 ? 55.954 -30.771 -17.459 1.00 23.45 415 GLN A C 1
ATOM 3363 O O . GLN A 1 415 ? 56.719 -30.263 -16.652 1.00 23.45 415 GLN A O 1
ATOM 3368 N N . ASN A 1 416 ? 55.241 -30.074 -18.358 1.00 24.45 416 ASN A N 1
ATOM 3369 C CA . ASN A 1 416 ? 54.557 -28.787 -18.179 1.00 24.45 416 ASN A CA 1
ATOM 3370 C C . ASN A 1 416 ? 55.157 -27.802 -17.166 1.00 24.45 416 ASN A C 1
ATOM 3372 O O . ASN A 1 416 ? 54.784 -27.818 -15.998 1.00 24.45 416 ASN A O 1
ATOM 3376 N N . PHE A 1 417 ? 55.916 -26.827 -17.670 1.00 22.91 417 PHE A N 1
ATOM 3377 C CA . PHE A 1 417 ? 55.977 -25.490 -17.083 1.00 22.91 417 PHE A CA 1
ATOM 3378 C C . PHE A 1 417 ? 56.071 -24.427 -18.185 1.00 22.91 417 PHE A C 1
ATOM 3380 O O . PHE A 1 417 ? 57.048 -24.352 -18.926 1.00 22.91 417 PHE A O 1
ATOM 3387 N N . CYS A 1 418 ? 55.024 -23.604 -18.272 1.00 22.31 418 CYS A N 1
ATOM 3388 C CA . CYS A 1 418 ? 55.051 -22.291 -18.903 1.00 22.31 418 CYS A CA 1
ATOM 3389 C C . CYS A 1 418 ? 55.802 -21.316 -17.992 1.00 22.31 418 CYS A C 1
ATOM 3391 O O . CYS A 1 418 ? 55.436 -21.146 -16.833 1.00 22.31 418 CYS A O 1
ATOM 3393 N N . TYR A 1 419 ? 56.799 -20.643 -18.551 1.00 23.14 419 TYR A N 1
ATOM 3394 C CA . TYR A 1 419 ? 57.433 -19.418 -18.064 1.00 23.14 419 TYR A CA 1
ATOM 3395 C C . TYR A 1 419 ? 58.188 -18.841 -19.282 1.00 23.14 419 TYR A C 1
ATOM 3397 O O . TYR A 1 419 ? 58.694 -19.619 -20.082 1.00 23.14 419 TYR A O 1
ATOM 3405 N N . LEU A 1 420 ? 58.336 -17.547 -19.560 1.00 22.45 420 LEU A N 1
ATOM 3406 C CA . LEU A 1 420 ? 57.954 -16.265 -18.959 1.00 22.45 420 LEU A CA 1
ATOM 3407 C C . LEU A 1 420 ? 58.438 -15.199 -19.977 1.00 22.45 420 LEU A C 1
ATOM 3409 O O . LEU A 1 420 ? 59.396 -15.458 -20.701 1.00 22.45 420 LEU A O 1
ATOM 3413 N N . ASN A 1 421 ? 57.832 -14.013 -20.008 1.00 21.14 421 ASN A N 1
ATOM 3414 C CA . ASN A 1 421 ? 58.539 -12.718 -20.096 1.00 21.14 421 ASN A CA 1
ATOM 3415 C C . ASN A 1 421 ? 57.491 -11.618 -19.840 1.00 21.14 421 ASN A C 1
ATOM 3417 O O . ASN A 1 421 ? 56.639 -11.375 -20.686 1.00 21.14 421 ASN A O 1
ATOM 3421 N N . GLN A 1 422 ? 57.262 -11.176 -18.599 1.00 24.31 422 GLN A N 1
ATOM 3422 C CA . GLN A 1 422 ? 58.029 -10.205 -17.796 1.00 24.31 422 GLN A CA 1
ATOM 3423 C C . GLN A 1 422 ? 58.225 -8.846 -18.478 1.00 24.31 422 GLN A C 1
ATOM 3425 O O . GLN A 1 422 ? 59.019 -8.723 -19.402 1.00 24.31 422 GLN A O 1
ATOM 3430 N N . LEU A 1 423 ? 57.571 -7.823 -17.915 1.00 20.52 423 LEU A N 1
ATOM 3431 C CA . LEU A 1 423 ? 58.231 -6.613 -17.412 1.00 20.52 423 LEU A CA 1
ATOM 3432 C C . LEU A 1 423 ? 57.233 -5.773 -16.599 1.00 20.52 423 LEU A C 1
ATOM 3434 O O . LEU A 1 423 ? 56.326 -5.180 -17.162 1.00 20.52 423 LEU A O 1
ATOM 3438 N N . TYR A 1 424 ? 57.398 -5.771 -15.274 1.00 22.98 424 TYR A N 1
ATOM 3439 C CA . TYR A 1 424 ? 57.512 -4.567 -14.439 1.00 22.98 424 TYR A CA 1
ATOM 3440 C C . TYR A 1 424 ? 57.985 -5.006 -13.042 1.00 22.98 424 TYR A C 1
ATOM 3442 O O . TYR A 1 424 ? 57.297 -5.741 -12.337 1.00 22.98 424 TYR A O 1
ATOM 3450 N N . ILE A 1 425 ? 59.200 -4.585 -12.679 1.00 21.94 425 ILE A N 1
ATOM 3451 C CA . ILE A 1 425 ? 59.791 -4.698 -11.339 1.00 21.94 425 ILE A CA 1
ATOM 3452 C C . ILE A 1 425 ? 59.996 -3.274 -10.806 1.00 21.94 425 ILE A C 1
ATOM 3454 O O . ILE A 1 425 ? 60.314 -2.368 -11.574 1.00 21.94 425 ILE A O 1
ATOM 3458 N N . TYR A 1 426 ? 59.895 -3.181 -9.477 1.00 21.94 426 TYR A N 1
ATOM 3459 C CA . TYR A 1 426 ? 60.220 -2.104 -8.532 1.00 21.94 426 TYR A CA 1
ATOM 3460 C C . TYR A 1 426 ? 59.018 -1.236 -8.120 1.00 21.94 426 TYR A C 1
ATOM 3462 O O . TYR A 1 426 ? 58.381 -0.613 -8.953 1.00 21.94 426 TYR A O 1
ATOM 3470 N N . SER A 1 427 ? 58.633 -1.150 -6.842 1.00 24.12 427 SER A N 1
ATOM 3471 C CA . 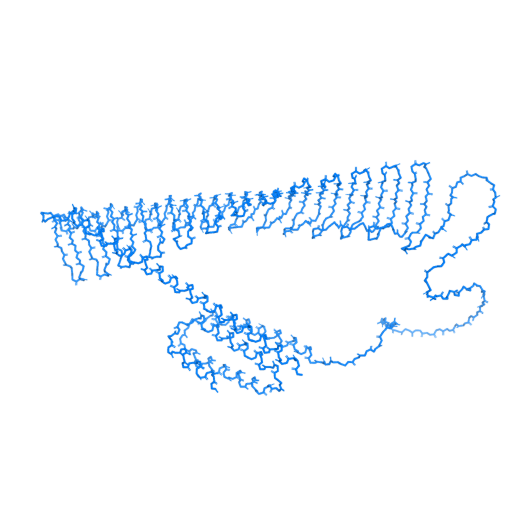SER A 1 427 ? 59.339 -1.518 -5.606 1.00 24.12 427 SER A CA 1
ATOM 3472 C C . SER A 1 427 ? 58.371 -1.798 -4.450 1.00 24.12 427 SER A C 1
ATOM 3474 O O . SER A 1 427 ? 57.481 -1.007 -4.146 1.00 24.12 427 SER A O 1
ATOM 3476 N N . SER A 1 428 ? 58.628 -2.924 -3.792 1.00 25.06 428 SER A N 1
ATOM 3477 C CA . SER A 1 428 ? 58.155 -3.382 -2.488 1.00 25.06 428 SER A CA 1
ATOM 3478 C C . SER A 1 428 ? 58.482 -2.424 -1.341 1.00 25.06 428 SER A C 1
ATOM 3480 O O . SER A 1 428 ? 59.596 -1.914 -1.308 1.00 25.06 428 SER A O 1
ATOM 3482 N N . PHE A 1 429 ? 57.574 -2.296 -0.369 1.00 27.41 429 PHE A N 1
ATOM 3483 C CA . PHE A 1 429 ? 57.812 -2.470 1.080 1.00 27.41 429 PHE A CA 1
ATOM 3484 C C . PHE A 1 429 ? 56.530 -2.064 1.827 1.00 27.41 429 PHE A C 1
ATOM 3486 O O . PHE A 1 429 ? 56.374 -0.889 2.105 1.00 27.41 429 PHE A O 1
ATOM 3493 N N . PHE A 1 430 ? 55.603 -2.989 2.134 1.00 24.81 430 PHE A N 1
ATOM 3494 C CA . PHE A 1 430 ? 54.720 -2.891 3.319 1.00 24.81 430 PHE A CA 1
ATOM 3495 C C . PHE A 1 430 ? 53.928 -4.198 3.585 1.00 24.81 430 PHE A C 1
ATOM 3497 O O . PHE A 1 430 ? 52.940 -4.505 2.932 1.00 24.81 430 PHE A O 1
ATOM 3504 N N . ASN A 1 431 ? 54.405 -4.921 4.606 1.00 29.42 431 ASN A N 1
ATOM 3505 C CA . ASN A 1 431 ? 53.733 -5.747 5.624 1.00 29.42 431 ASN A CA 1
ATOM 3506 C C . ASN A 1 431 ? 52.804 -6.945 5.305 1.00 29.42 431 ASN A C 1
ATOM 3508 O O . ASN A 1 431 ? 51.632 -6.804 4.969 1.00 29.42 431 ASN A O 1
ATOM 3512 N N . HIS A 1 432 ? 53.276 -8.119 5.752 1.00 31.36 432 HIS A N 1
ATOM 3513 C CA . HIS A 1 432 ? 52.526 -9.345 6.082 1.00 31.36 432 HIS A CA 1
ATOM 3514 C C . HIS A 1 432 ? 51.413 -9.174 7.152 1.00 31.36 432 HIS A C 1
ATOM 3516 O O . HIS A 1 432 ? 50.615 -10.084 7.355 1.00 31.36 432 HIS A O 1
ATOM 3522 N N . ASN A 1 433 ? 51.301 -8.014 7.812 1.00 30.91 433 ASN A N 1
ATOM 3523 C CA . ASN A 1 433 ? 50.322 -7.769 8.886 1.00 30.91 433 ASN A CA 1
ATOM 3524 C C . ASN A 1 433 ? 48.871 -7.558 8.405 1.00 30.91 433 ASN A C 1
ATOM 3526 O O . ASN A 1 433 ? 47.943 -7.702 9.196 1.00 30.91 433 ASN A O 1
ATOM 3530 N N . LEU A 1 434 ? 48.643 -7.245 7.123 1.00 33.94 434 LEU A N 1
ATOM 3531 C CA . LEU A 1 434 ? 47.289 -7.029 6.583 1.00 33.94 434 LEU A CA 1
ATOM 3532 C C . LEU A 1 434 ? 46.521 -8.337 6.343 1.00 33.94 434 LEU A C 1
ATOM 3534 O O . LEU A 1 434 ? 45.304 -8.368 6.494 1.00 33.94 434 LEU A O 1
ATOM 3538 N N . GLN A 1 435 ? 47.216 -9.431 6.030 1.00 30.89 435 GLN A N 1
ATOM 3539 C CA . GLN A 1 435 ? 46.582 -10.718 5.724 1.00 30.89 435 GLN A CA 1
ATOM 3540 C C . GLN A 1 435 ? 46.092 -11.439 6.995 1.00 30.89 435 GLN A C 1
ATOM 3542 O O . GLN A 1 435 ? 45.042 -12.080 6.982 1.00 30.89 435 GLN A O 1
ATOM 3547 N N . ILE A 1 436 ? 46.790 -11.233 8.119 1.00 35.31 436 ILE A N 1
ATOM 3548 C CA . ILE A 1 436 ? 46.383 -11.699 9.455 1.00 35.31 436 ILE A CA 1
ATOM 3549 C C . ILE A 1 436 ? 45.172 -10.892 9.967 1.00 35.31 436 ILE A C 1
ATOM 3551 O O . ILE A 1 436 ? 44.284 -11.451 10.609 1.00 35.31 436 ILE A O 1
ATOM 3555 N N . LEU A 1 437 ? 45.073 -9.602 9.616 1.00 35.16 437 LEU A N 1
ATOM 3556 C CA . LEU A 1 437 ? 43.959 -8.727 10.007 1.00 35.16 437 LEU A CA 1
ATOM 3557 C C . LEU A 1 437 ? 42.610 -9.171 9.407 1.00 35.16 437 LEU A C 1
ATOM 3559 O O . LEU A 1 437 ? 41.598 -9.192 10.109 1.00 35.16 437 LEU A O 1
ATOM 3563 N N . TYR A 1 438 ? 42.602 -9.573 8.130 1.00 36.91 438 TYR A N 1
ATOM 3564 C CA . TYR A 1 438 ? 41.390 -10.045 7.448 1.00 36.91 438 TYR A CA 1
ATOM 3565 C C . TYR A 1 438 ? 40.935 -11.430 7.932 1.00 36.91 438 TYR A C 1
ATOM 3567 O O . TYR A 1 438 ? 39.733 -11.672 8.043 1.00 36.91 438 TYR A O 1
ATOM 3575 N N . GLN A 1 439 ? 41.868 -12.321 8.292 1.00 32.50 439 GLN A N 1
ATOM 3576 C CA . GLN A 1 439 ? 41.525 -13.621 8.883 1.00 32.50 439 GLN A CA 1
ATOM 3577 C C . GLN A 1 439 ? 40.959 -13.487 10.309 1.00 32.50 439 GLN A C 1
ATOM 3579 O O . GLN A 1 439 ? 40.034 -14.216 10.667 1.00 32.50 439 GLN A O 1
ATOM 3584 N N . PHE A 1 440 ? 41.430 -12.514 11.100 1.00 36.44 440 PHE A N 1
ATOM 3585 C CA . PHE A 1 440 ? 40.896 -12.252 12.443 1.00 36.44 440 PHE A CA 1
ATOM 3586 C C . PHE A 1 440 ? 39.527 -11.555 12.437 1.00 36.44 440 PHE A C 1
ATOM 3588 O O . PHE A 1 440 ? 38.677 -11.894 13.261 1.00 36.44 440 PHE A O 1
ATOM 3595 N N . GLN A 1 441 ? 39.264 -10.638 11.496 1.00 37.25 441 GLN A N 1
ATOM 3596 C CA . GLN A 1 441 ? 37.936 -10.021 11.350 1.00 37.25 441 GLN A CA 1
ATOM 3597 C C . GLN A 1 441 ? 36.853 -11.045 10.982 1.00 37.25 441 GLN A C 1
ATOM 3599 O O . GLN A 1 441 ? 35.739 -10.974 11.502 1.00 37.25 441 GLN A O 1
ATOM 3604 N N . PHE A 1 442 ? 37.188 -12.037 10.153 1.00 34.03 442 PHE A N 1
ATOM 3605 C CA . PHE A 1 442 ? 36.260 -13.107 9.776 1.00 34.03 442 PHE A CA 1
ATOM 3606 C C . PHE A 1 442 ? 35.975 -14.083 10.930 1.00 34.03 442 PHE A C 1
ATOM 3608 O O . PHE A 1 442 ? 34.826 -14.476 11.136 1.00 34.03 442 PHE A O 1
ATOM 3615 N N . ALA A 1 443 ? 36.991 -14.429 11.728 1.00 33.91 443 ALA A N 1
ATOM 3616 C CA . ALA A 1 443 ? 36.826 -15.290 12.901 1.00 33.91 443 ALA A CA 1
ATOM 3617 C C . ALA A 1 443 ? 36.002 -14.614 14.017 1.00 33.91 443 ALA A C 1
ATOM 3619 O O . ALA A 1 443 ? 35.180 -15.264 14.662 1.00 33.91 443 ALA A O 1
ATOM 3620 N N . PHE A 1 444 ? 36.164 -13.300 14.207 1.00 39.59 444 PHE A N 1
ATOM 3621 C CA . PHE A 1 444 ? 35.410 -12.528 15.201 1.00 39.59 444 PHE A CA 1
ATOM 3622 C C . PHE A 1 444 ? 33.924 -12.388 14.830 1.00 39.59 444 PHE A C 1
ATOM 3624 O O . PHE A 1 444 ? 33.058 -12.493 15.696 1.00 39.59 444 PHE A O 1
ATOM 3631 N N . PHE A 1 445 ? 33.618 -12.237 13.537 1.00 36.56 445 PHE A N 1
ATOM 3632 C CA . PHE A 1 445 ? 32.243 -12.185 13.032 1.00 36.56 445 PHE A CA 1
ATOM 3633 C C . PHE A 1 445 ? 31.509 -13.530 13.206 1.00 36.56 445 PHE A C 1
ATOM 3635 O O . PHE A 1 445 ? 30.358 -13.563 13.641 1.00 36.56 445 PHE A O 1
ATOM 3642 N N . PHE A 1 446 ? 32.195 -14.656 12.971 1.00 35.50 446 PHE A N 1
ATOM 3643 C CA . PHE A 1 446 ? 31.639 -15.994 13.216 1.00 35.50 446 PHE A CA 1
ATOM 3644 C C . PHE A 1 446 ? 31.439 -16.303 14.706 1.00 35.50 446 PHE A C 1
ATOM 3646 O O . PHE A 1 446 ? 30.436 -16.915 15.079 1.00 35.50 446 PHE A O 1
ATOM 3653 N N . PHE A 1 447 ? 32.340 -15.831 15.571 1.00 37.16 447 PHE A N 1
ATOM 3654 C CA . PHE A 1 447 ? 32.189 -15.956 17.021 1.00 37.16 447 PHE A CA 1
ATOM 3655 C C . PHE A 1 447 ? 30.995 -15.133 17.542 1.00 37.16 447 PHE A C 1
ATOM 3657 O O 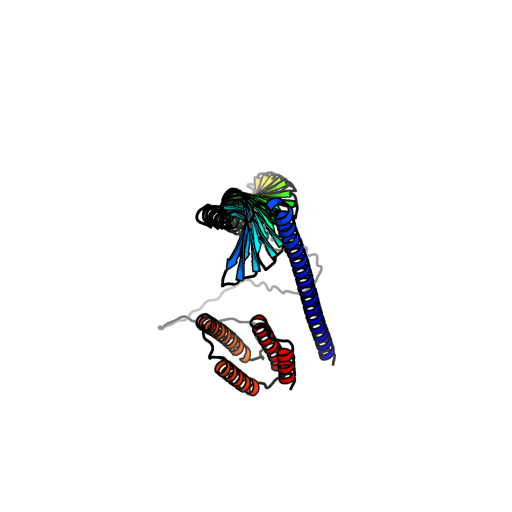. PHE A 1 447 ? 30.240 -15.611 18.389 1.00 37.16 447 PHE A O 1
ATOM 3664 N N . GLN A 1 448 ? 30.752 -13.940 16.981 1.00 38.75 448 GLN A N 1
ATOM 3665 C CA . GLN A 1 448 ? 29.568 -13.125 17.288 1.00 38.75 448 GLN A CA 1
ATOM 3666 C C . GLN A 1 448 ? 28.256 -13.797 16.860 1.00 38.75 448 GLN A C 1
ATOM 3668 O O . GLN A 1 448 ? 27.290 -13.755 17.619 1.00 38.75 448 GLN A O 1
ATOM 3673 N N . LEU A 1 449 ? 28.230 -14.472 15.705 1.00 34.75 449 LEU A N 1
ATOM 3674 C CA . LEU A 1 449 ? 27.079 -15.257 15.236 1.00 34.75 449 LEU A CA 1
ATOM 3675 C C . LEU A 1 449 ? 26.795 -16.481 16.125 1.00 34.75 449 LEU A C 1
ATOM 3677 O O . LEU A 1 449 ? 25.635 -16.763 16.429 1.00 34.75 449 LEU A O 1
ATOM 3681 N N . GLN A 1 450 ? 27.834 -17.169 16.610 1.00 33.03 450 GLN A N 1
ATOM 3682 C CA . GLN A 1 450 ? 27.671 -18.282 17.554 1.00 33.03 450 GLN A CA 1
ATOM 3683 C C . GLN A 1 450 ? 27.187 -17.815 18.935 1.00 33.03 450 GLN A C 1
ATOM 3685 O O . GLN A 1 450 ? 26.293 -18.441 19.506 1.00 33.03 450 GLN A O 1
ATOM 3690 N N . LEU A 1 451 ? 27.680 -16.682 19.446 1.00 37.06 451 LEU A N 1
ATOM 3691 C CA . LEU A 1 451 ? 27.161 -16.073 20.677 1.00 37.06 451 LEU A CA 1
ATOM 3692 C C . LEU A 1 451 ? 25.706 -15.609 20.529 1.00 37.06 451 LEU A C 1
ATOM 3694 O O . LEU A 1 451 ? 24.914 -15.815 21.446 1.00 37.06 451 LEU A O 1
ATOM 3698 N N . PHE A 1 452 ? 25.328 -15.064 19.369 1.00 36.59 452 PHE A N 1
ATOM 3699 C CA . PHE A 1 452 ? 23.942 -14.686 19.070 1.00 36.59 452 PHE A CA 1
ATOM 3700 C C . PHE A 1 452 ? 22.997 -15.891 19.141 1.00 36.59 452 PHE A C 1
ATOM 3702 O O . PHE A 1 452 ? 21.939 -15.806 19.759 1.00 36.59 452 PHE A O 1
ATOM 3709 N N . SER A 1 453 ? 23.418 -17.038 18.594 1.00 32.09 453 SER A N 1
ATOM 3710 C CA . SER A 1 453 ? 22.642 -18.284 18.656 1.00 32.09 453 SER A CA 1
ATOM 3711 C C . SER A 1 453 ? 22.517 -18.858 20.076 1.00 32.09 453 SER A C 1
ATOM 3713 O O . SER A 1 453 ? 21.519 -19.498 20.398 1.00 32.09 453 SER A O 1
ATOM 3715 N N . TYR A 1 454 ? 23.489 -18.578 20.951 1.00 34.31 454 TYR A N 1
ATOM 3716 C CA . TYR A 1 454 ? 23.494 -19.041 22.341 1.00 34.31 454 TYR A CA 1
ATOM 3717 C C . TYR A 1 454 ? 22.626 -18.160 23.261 1.00 34.31 454 TYR A C 1
ATOM 3719 O O . TYR A 1 454 ? 22.008 -18.656 24.202 1.00 34.31 454 TYR A O 1
ATOM 3727 N N . PHE A 1 455 ? 22.530 -16.854 22.979 1.00 37.84 455 PHE A N 1
ATOM 3728 C CA . PHE A 1 455 ? 21.716 -15.911 23.759 1.00 37.84 455 PHE A CA 1
ATOM 3729 C C . PHE A 1 455 ? 20.210 -16.017 23.489 1.00 37.84 455 PHE A C 1
ATOM 3731 O O . PHE A 1 455 ? 19.416 -15.695 24.372 1.00 37.84 455 PHE A O 1
ATOM 3738 N N . SER A 1 456 ? 19.796 -16.534 22.329 1.00 35.25 456 SER A N 1
ATOM 3739 C CA . SER A 1 456 ? 18.378 -16.770 22.017 1.00 35.25 456 SER A CA 1
ATOM 3740 C C . SER A 1 456 ? 17.754 -17.960 22.766 1.00 35.25 456 SER A C 1
ATOM 3742 O O . SER A 1 456 ? 16.550 -18.167 22.645 1.00 35.25 456 SER A O 1
ATOM 3744 N N . PHE A 1 457 ? 18.530 -18.730 23.545 1.00 31.23 457 PHE A N 1
ATOM 3745 C CA . PHE A 1 457 ? 18.065 -19.983 24.163 1.00 31.23 457 PHE A CA 1
ATOM 3746 C C . PHE A 1 457 ? 17.952 -19.975 25.700 1.00 31.23 457 PHE A C 1
ATOM 3748 O O . PHE A 1 457 ? 17.485 -20.952 26.278 1.00 31.23 457 PHE A O 1
ATOM 3755 N N . CYS A 1 458 ? 18.326 -18.894 26.394 1.00 29.06 458 CYS A N 1
ATOM 3756 C CA . CYS A 1 458 ? 18.383 -18.886 27.863 1.00 29.06 458 CYS A CA 1
ATOM 3757 C C . CYS A 1 458 ? 17.496 -17.802 28.496 1.00 29.06 458 CYS A C 1
ATOM 3759 O O . CYS A 1 458 ? 17.957 -16.713 28.832 1.00 29.06 458 CYS A O 1
ATOM 3761 N N . GLN A 1 459 ? 16.229 -18.134 28.755 1.00 36.09 459 GLN A N 1
ATOM 3762 C CA . GLN A 1 459 ? 15.477 -17.524 29.855 1.00 36.09 459 GLN A CA 1
ATOM 3763 C C . GLN A 1 459 ? 15.934 -18.182 31.167 1.00 36.09 459 GLN A C 1
ATOM 3765 O O . GLN A 1 459 ? 15.699 -19.374 31.319 1.00 36.09 459 GLN A O 1
ATOM 3770 N N . LEU A 1 460 ? 16.589 -17.441 32.081 1.00 32.16 460 LEU A N 1
ATOM 3771 C CA . LEU A 1 460 ? 16.491 -17.549 33.561 1.00 32.16 460 LEU A CA 1
ATOM 3772 C C . LEU A 1 460 ? 17.676 -16.875 34.304 1.00 32.16 460 LEU A C 1
ATOM 3774 O O . LEU A 1 460 ? 18.807 -17.351 34.334 1.00 32.16 460 LEU A O 1
ATOM 3778 N N . ASN A 1 461 ? 17.352 -15.744 34.934 1.00 36.72 461 ASN A N 1
ATOM 3779 C CA . ASN A 1 461 ? 17.776 -15.131 36.209 1.00 36.72 461 ASN A CA 1
ATOM 3780 C C . ASN A 1 461 ? 19.093 -15.433 36.984 1.00 36.72 461 ASN A C 1
ATOM 3782 O O . ASN A 1 461 ? 19.193 -14.966 38.115 1.00 36.72 461 ASN A O 1
ATOM 3786 N N . TYR A 1 462 ? 20.140 -16.083 36.458 1.00 39.59 462 TYR A N 1
ATOM 3787 C CA . TYR A 1 462 ? 21.395 -16.287 37.233 1.00 39.59 462 TYR A CA 1
ATOM 3788 C C . TYR A 1 462 ? 22.721 -15.882 36.556 1.00 39.59 462 TYR A C 1
ATOM 3790 O O . TYR A 1 462 ? 23.796 -16.189 37.070 1.00 39.59 462 TYR A O 1
ATOM 3798 N N . GLN A 1 463 ? 22.698 -15.133 35.448 1.00 39.91 463 GLN A N 1
ATOM 3799 C CA . GLN A 1 463 ? 23.913 -14.891 34.645 1.00 39.91 463 GLN A CA 1
ATOM 3800 C C . GLN A 1 463 ? 24.667 -13.563 34.861 1.00 39.91 463 GLN A C 1
ATOM 3802 O O . GLN A 1 463 ? 25.757 -13.403 34.311 1.00 39.91 463 GLN A O 1
ATOM 3807 N N . TYR A 1 464 ? 24.196 -12.634 35.701 1.00 41.25 464 TYR A N 1
ATOM 3808 C CA . TYR A 1 464 ? 24.835 -11.309 35.826 1.00 41.25 464 TYR A CA 1
ATOM 3809 C C . TYR A 1 464 ? 26.310 -11.358 36.268 1.00 41.25 464 TYR A C 1
ATOM 3811 O O . TYR A 1 464 ? 27.137 -10.605 35.757 1.00 41.25 464 TYR A O 1
ATOM 3819 N N . LYS A 1 465 ? 26.682 -12.282 37.167 1.00 37.47 465 LYS A N 1
ATOM 3820 C CA . LYS A 1 465 ? 28.080 -12.426 37.619 1.00 37.47 465 LYS A CA 1
ATOM 3821 C C . LYS A 1 465 ? 28.986 -13.054 36.558 1.00 37.47 465 LYS A C 1
ATOM 3823 O O . LYS A 1 465 ? 30.131 -12.639 36.432 1.00 37.47 465 LYS A O 1
ATOM 3828 N N . ILE A 1 466 ? 28.479 -14.010 35.780 1.00 42.75 466 ILE A N 1
ATOM 3829 C CA . ILE A 1 466 ? 29.258 -14.708 34.746 1.00 42.75 466 ILE A CA 1
ATOM 3830 C C . ILE A 1 466 ? 29.520 -13.774 33.561 1.00 42.75 466 ILE A C 1
ATOM 3832 O O . ILE A 1 466 ? 30.650 -13.694 33.088 1.00 42.75 466 ILE A O 1
ATOM 3836 N N . ILE A 1 467 ? 28.519 -12.986 33.156 1.00 46.38 467 ILE A N 1
ATOM 3837 C CA . ILE A 1 467 ? 28.653 -11.990 32.083 1.00 46.38 467 ILE A CA 1
ATOM 3838 C C . ILE A 1 467 ? 29.692 -10.921 32.458 1.00 46.38 467 ILE A C 1
ATOM 3840 O O . ILE A 1 467 ? 30.581 -10.625 31.663 1.00 46.38 467 ILE A O 1
ATOM 3844 N N . ILE A 1 468 ? 29.660 -10.404 33.692 1.00 45.62 468 ILE A N 1
ATOM 3845 C CA . ILE A 1 468 ? 30.643 -9.415 34.168 1.00 45.62 468 ILE A CA 1
ATOM 3846 C C . ILE A 1 468 ? 32.062 -10.009 34.248 1.00 45.62 468 ILE A C 1
ATOM 3848 O O . ILE A 1 468 ? 33.029 -9.320 33.924 1.00 45.62 468 ILE A O 1
ATOM 3852 N N . ILE A 1 469 ? 32.209 -11.279 34.645 1.00 44.41 469 ILE A N 1
ATOM 3853 C CA . ILE A 1 469 ? 33.512 -11.965 34.704 1.00 44.41 469 ILE A CA 1
ATOM 3854 C C . ILE A 1 469 ? 34.087 -12.181 33.299 1.00 44.41 469 ILE A C 1
ATOM 3856 O O . ILE A 1 469 ? 35.269 -11.916 33.085 1.00 44.41 469 ILE A O 1
ATOM 3860 N N . ILE A 1 470 ? 33.261 -12.593 32.334 1.00 46.44 470 ILE A N 1
ATOM 3861 C CA . ILE A 1 470 ? 33.681 -12.790 30.939 1.00 46.44 470 ILE A CA 1
ATOM 3862 C C . ILE A 1 470 ? 34.070 -11.449 30.305 1.00 46.44 470 ILE A C 1
ATOM 3864 O O . ILE A 1 470 ? 35.123 -11.355 29.680 1.00 46.44 470 ILE A O 1
ATOM 3868 N N . ILE A 1 471 ? 33.291 -10.388 30.537 1.00 48.75 471 ILE A N 1
ATOM 3869 C CA . ILE A 1 471 ? 33.609 -9.036 30.054 1.00 48.75 471 ILE A CA 1
ATOM 3870 C C . ILE A 1 471 ? 34.919 -8.528 30.671 1.00 48.75 471 ILE A C 1
ATOM 3872 O O . ILE A 1 471 ? 35.772 -8.022 29.945 1.00 48.75 471 ILE A O 1
ATOM 3876 N N . LYS A 1 472 ? 35.138 -8.723 31.980 1.00 44.88 472 LYS A N 1
ATOM 3877 C CA . LYS A 1 472 ? 36.416 -8.387 32.633 1.00 44.88 472 LYS A CA 1
ATOM 3878 C C . LYS A 1 472 ? 37.590 -9.168 32.047 1.00 44.88 472 LYS A C 1
ATOM 3880 O O . LYS A 1 472 ? 38.642 -8.583 31.822 1.00 44.88 472 LYS A O 1
ATOM 3885 N N . PHE A 1 473 ? 37.423 -10.463 31.790 1.00 45.12 473 PHE A N 1
ATOM 3886 C CA . PHE A 1 473 ? 38.484 -11.304 31.237 1.00 45.12 473 PHE A CA 1
ATOM 3887 C C . PHE A 1 473 ? 38.859 -10.879 29.810 1.00 45.12 473 PHE A C 1
ATOM 3889 O O . PHE A 1 473 ? 40.041 -10.744 29.499 1.00 45.12 473 PHE A O 1
ATOM 3896 N N . VAL A 1 474 ? 37.863 -10.578 28.971 1.00 48.62 474 VAL A N 1
ATOM 3897 C CA . VAL A 1 474 ? 38.065 -10.079 27.601 1.00 48.62 474 VAL A CA 1
ATOM 3898 C C . VAL A 1 474 ? 38.704 -8.686 27.608 1.00 48.62 474 VAL A C 1
ATOM 3900 O O . VAL A 1 474 ? 39.643 -8.447 26.853 1.00 48.62 474 VAL A O 1
ATOM 3903 N N . LEU A 1 475 ? 38.274 -7.789 28.503 1.00 45.97 475 LEU A N 1
ATOM 3904 C CA . LEU A 1 475 ? 38.861 -6.453 28.656 1.00 45.97 475 LEU A CA 1
ATOM 3905 C C . LEU A 1 475 ? 40.323 -6.506 29.116 1.00 45.97 475 LEU A C 1
ATOM 3907 O 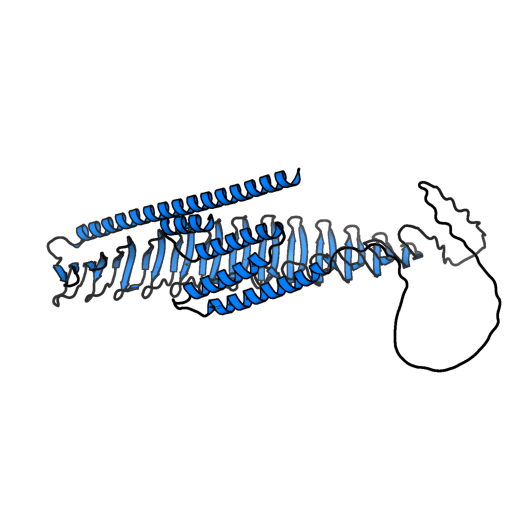O . LEU A 1 475 ? 41.153 -5.798 28.558 1.00 45.97 475 LEU A O 1
ATOM 3911 N N . ILE A 1 476 ? 40.663 -7.365 30.082 1.00 45.28 476 ILE A N 1
ATOM 3912 C CA . ILE A 1 476 ? 42.038 -7.511 30.591 1.00 45.28 476 ILE A CA 1
ATOM 3913 C C . ILE A 1 476 ? 42.973 -8.076 29.512 1.00 45.28 476 ILE A C 1
ATOM 3915 O O . ILE A 1 476 ? 44.087 -7.580 29.345 1.00 45.28 476 ILE A O 1
ATOM 3919 N N . GLN A 1 477 ? 42.523 -9.072 28.741 1.00 42.84 477 GLN A N 1
ATOM 3920 C CA . GLN A 1 477 ? 43.306 -9.626 27.629 1.00 42.84 477 GLN A CA 1
ATOM 3921 C C . GLN A 1 477 ? 43.510 -8.603 26.499 1.00 42.84 477 GLN A C 1
ATOM 3923 O O . GLN A 1 477 ? 44.569 -8.578 25.877 1.00 42.84 477 GLN A O 1
ATOM 3928 N N . TYR A 1 478 ? 42.535 -7.718 26.269 1.00 44.03 478 TYR A N 1
ATOM 3929 C CA . TYR A 1 478 ? 42.608 -6.692 25.226 1.00 44.03 478 TYR A CA 1
ATOM 3930 C C . TYR A 1 478 ? 43.445 -5.467 25.641 1.00 44.03 478 TYR A C 1
ATOM 3932 O O . TYR A 1 478 ? 44.197 -4.939 24.826 1.00 44.03 478 TYR A O 1
ATOM 3940 N N . ILE A 1 479 ? 43.387 -5.049 26.914 1.00 44.12 479 ILE A N 1
ATOM 3941 C CA . ILE A 1 479 ? 44.205 -3.953 27.477 1.00 44.12 479 ILE A CA 1
ATOM 3942 C C . ILE A 1 479 ? 45.702 -4.285 27.412 1.00 44.12 479 ILE A C 1
ATOM 3944 O O . ILE A 1 479 ? 46.508 -3.414 27.089 1.00 44.12 479 ILE A O 1
ATOM 3948 N N . ASN A 1 480 ? 46.075 -5.551 27.620 1.00 42.38 480 ASN A N 1
ATOM 3949 C CA . ASN A 1 480 ? 47.467 -6.003 27.525 1.00 42.38 480 ASN A CA 1
ATOM 3950 C C . ASN A 1 480 ? 48.034 -5.993 26.088 1.00 42.38 480 ASN A C 1
ATOM 3952 O O . ASN A 1 480 ? 49.237 -6.179 25.914 1.00 42.38 480 ASN A O 1
ATOM 3956 N N . TYR A 1 481 ? 47.204 -5.761 25.063 1.00 42.22 481 TYR A N 1
ATOM 3957 C CA . TYR A 1 481 ? 47.591 -5.812 23.646 1.00 42.22 481 TYR A CA 1
ATOM 3958 C C . TYR A 1 481 ? 47.695 -4.421 22.978 1.00 42.22 481 TYR A C 1
ATOM 3960 O O . TYR A 1 481 ? 48.061 -4.310 21.807 1.00 42.22 481 TYR A O 1
ATOM 3968 N N . ILE A 1 482 ? 47.391 -3.330 23.693 1.00 44.78 482 ILE A N 1
ATOM 3969 C CA . ILE A 1 482 ? 47.381 -1.972 23.125 1.00 44.78 482 ILE A CA 1
ATOM 3970 C C . ILE A 1 482 ? 48.794 -1.370 23.157 1.00 44.78 482 ILE A C 1
ATOM 3972 O O . ILE A 1 482 ? 49.244 -0.868 24.182 1.00 44.78 482 ILE A O 1
ATOM 3976 N N . GLN A 1 483 ? 49.477 -1.355 22.008 1.00 44.12 483 GLN A N 1
ATOM 3977 C CA . GLN A 1 483 ? 50.731 -0.605 21.814 1.00 44.12 483 GLN A CA 1
ATOM 3978 C C . GLN A 1 483 ? 50.603 0.614 20.876 1.00 44.12 483 GLN A C 1
ATOM 3980 O O . GLN A 1 483 ? 51.611 1.240 20.556 1.00 44.12 483 GLN A O 1
ATOM 3985 N N . ALA A 1 484 ? 49.394 1.022 20.457 1.00 46.09 484 ALA A N 1
ATOM 3986 C CA . ALA A 1 484 ? 49.230 2.215 19.614 1.00 46.09 484 ALA A CA 1
ATOM 3987 C C . ALA A 1 484 ? 47.913 2.998 19.847 1.00 46.09 484 ALA A C 1
ATOM 3989 O O . ALA A 1 484 ? 46.859 2.395 20.068 1.00 46.09 484 ALA A O 1
ATOM 3990 N N . PRO A 1 485 ? 47.938 4.345 19.736 1.00 44.69 485 PRO A N 1
ATOM 3991 C CA . PRO A 1 485 ? 46.814 5.237 20.062 1.00 44.69 485 PRO A CA 1
ATOM 3992 C C . PRO A 1 485 ? 45.577 5.088 19.155 1.00 44.69 485 PRO A C 1
ATOM 3994 O O . PRO A 1 485 ? 44.485 5.510 19.531 1.00 44.69 485 PRO A O 1
ATOM 3997 N N . THR A 1 486 ? 45.699 4.449 17.990 1.00 47.66 486 THR A N 1
ATOM 3998 C CA . THR A 1 486 ? 44.576 4.143 17.084 1.00 47.66 486 THR A CA 1
ATOM 3999 C C . THR A 1 486 ? 43.610 3.097 17.651 1.00 47.66 486 THR A C 1
ATOM 4001 O O . THR A 1 486 ? 42.427 3.113 17.314 1.00 47.66 486 THR A O 1
ATOM 4004 N N . HIS A 1 487 ? 44.065 2.235 18.565 1.00 48.19 487 HIS A N 1
ATOM 4005 C CA . HIS A 1 487 ? 43.225 1.212 19.198 1.00 48.19 487 HIS A CA 1
ATOM 4006 C C . HIS A 1 487 ? 42.318 1.774 20.304 1.00 48.19 487 HIS A C 1
ATOM 4008 O O . HIS A 1 487 ? 41.280 1.185 20.600 1.00 48.19 487 HIS A O 1
ATOM 4014 N N . LEU A 1 488 ? 42.650 2.948 20.856 1.00 47.53 488 LEU A N 1
ATOM 4015 C CA . LEU A 1 488 ? 41.839 3.630 21.871 1.00 47.53 488 LEU A CA 1
ATOM 4016 C C . LEU A 1 488 ? 40.533 4.191 21.276 1.00 47.53 488 LEU A C 1
ATOM 4018 O O . LEU A 1 488 ? 39.493 4.184 21.926 1.00 47.53 488 LEU A O 1
ATOM 4022 N N . PHE A 1 489 ? 40.565 4.624 20.013 1.00 45.69 489 PHE A N 1
ATOM 4023 C CA . PHE A 1 489 ? 39.395 5.151 19.301 1.00 45.69 489 PHE A CA 1
ATOM 4024 C C . PHE A 1 489 ? 38.350 4.061 19.021 1.00 45.69 489 PHE A C 1
ATOM 4026 O O . PHE A 1 489 ? 37.164 4.248 19.295 1.00 45.69 489 PHE A O 1
ATOM 4033 N N . LEU A 1 490 ? 38.801 2.892 18.551 1.00 47.97 490 LEU A N 1
ATOM 4034 C CA . LEU A 1 490 ? 37.935 1.733 18.316 1.00 47.97 490 LEU A CA 1
ATOM 4035 C C . LEU A 1 490 ? 37.366 1.186 19.637 1.00 47.97 490 LEU A C 1
ATOM 4037 O O . LEU A 1 490 ? 36.202 0.802 19.702 1.00 47.97 490 LEU A O 1
ATOM 4041 N N . PHE A 1 491 ? 38.164 1.219 20.709 1.00 48.47 491 PHE A N 1
ATOM 4042 C CA . PHE A 1 491 ? 37.737 0.837 22.054 1.00 48.47 491 PHE A CA 1
ATOM 4043 C C . PHE A 1 491 ? 36.599 1.720 22.586 1.00 48.47 491 PHE A C 1
ATOM 4045 O O . PHE A 1 491 ? 35.602 1.196 23.085 1.00 48.47 491 PHE A O 1
ATOM 4052 N N . VAL A 1 492 ? 36.700 3.046 22.439 1.00 51.16 492 VAL A N 1
ATOM 4053 C CA . VAL A 1 492 ? 35.647 3.981 22.876 1.00 51.16 492 VAL A CA 1
ATOM 4054 C C . VAL A 1 492 ? 34.368 3.785 22.059 1.00 51.16 492 VAL A C 1
ATOM 4056 O O . VAL A 1 492 ? 33.281 3.747 22.631 1.00 51.16 492 VAL A O 1
ATOM 4059 N N . GLN A 1 493 ? 34.476 3.582 20.742 1.00 49.81 493 GLN A N 1
ATOM 4060 C CA . GLN A 1 493 ? 33.313 3.328 19.884 1.00 49.81 493 GLN A CA 1
ATOM 4061 C C . GLN A 1 493 ? 32.594 2.022 20.239 1.00 49.81 493 GLN A C 1
ATOM 4063 O O . GLN A 1 493 ? 31.372 2.017 20.362 1.00 49.81 493 GLN A O 1
ATOM 4068 N N . ILE A 1 494 ? 33.338 0.933 20.450 1.00 50.56 494 ILE A N 1
ATOM 4069 C CA . ILE A 1 494 ? 32.764 -0.368 20.819 1.00 50.56 494 ILE A CA 1
ATOM 4070 C C . ILE A 1 494 ? 32.148 -0.307 22.223 1.00 50.56 494 ILE A C 1
ATOM 4072 O O . ILE A 1 494 ? 31.047 -0.815 22.428 1.00 50.56 494 ILE A O 1
ATOM 4076 N N . SER A 1 495 ? 32.801 0.371 23.170 1.00 53.25 495 SER A N 1
ATOM 4077 C CA . SER A 1 495 ? 32.285 0.538 24.534 1.00 53.25 495 SER A CA 1
ATOM 4078 C C . SER A 1 495 ? 30.979 1.334 24.557 1.00 53.25 495 SER A C 1
ATOM 4080 O O . SER A 1 495 ? 30.044 0.937 25.247 1.00 53.25 495 SER A O 1
ATOM 4082 N N . LEU A 1 496 ? 30.873 2.400 23.754 1.00 50.44 496 LEU A N 1
ATOM 4083 C CA . LEU A 1 496 ? 29.647 3.193 23.606 1.00 50.44 496 LEU A CA 1
ATOM 4084 C C . LEU A 1 496 ? 28.517 2.404 22.930 1.00 50.44 496 LEU A C 1
ATOM 4086 O O . LEU A 1 496 ? 27.365 2.527 23.340 1.00 50.44 496 LEU A O 1
ATOM 4090 N N . LEU A 1 497 ? 28.833 1.565 21.937 1.00 48.50 497 LEU A N 1
ATOM 4091 C CA . LEU A 1 497 ? 27.846 0.715 21.259 1.00 48.50 497 LEU A CA 1
ATOM 4092 C C . LEU A 1 497 ? 27.287 -0.369 22.189 1.00 48.50 497 LEU A C 1
ATOM 4094 O O . LEU A 1 497 ? 26.080 -0.604 22.209 1.00 48.50 497 LEU A O 1
ATOM 4098 N N . ILE A 1 498 ? 28.153 -0.993 22.993 1.00 50.66 498 ILE A N 1
ATOM 4099 C CA . ILE A 1 498 ? 27.749 -1.972 24.009 1.00 50.66 498 ILE A CA 1
ATOM 4100 C C . ILE A 1 498 ? 26.905 -1.288 25.093 1.00 50.66 498 ILE A C 1
ATOM 4102 O O . ILE A 1 498 ? 25.880 -1.837 25.496 1.00 50.66 498 ILE A O 1
ATOM 4106 N N . PHE A 1 499 ? 27.277 -0.073 25.514 1.00 50.34 499 PHE A N 1
ATOM 4107 C CA . PHE A 1 499 ? 26.495 0.719 26.468 1.00 50.34 499 PHE A CA 1
ATOM 4108 C C . PHE A 1 499 ? 25.101 1.062 25.936 1.00 50.34 499 PHE A C 1
ATOM 4110 O O . PHE A 1 499 ? 24.118 0.865 26.644 1.00 50.34 499 PHE A O 1
ATOM 4117 N N . TYR A 1 500 ? 25.008 1.526 24.686 1.00 50.31 500 TYR A N 1
ATOM 4118 C CA . TYR A 1 500 ? 23.747 1.835 24.006 1.00 50.31 500 TYR A CA 1
ATOM 4119 C C . TYR A 1 500 ? 22.841 0.601 23.889 1.00 50.31 500 TYR A C 1
ATOM 4121 O O . TYR A 1 500 ? 21.650 0.673 24.192 1.00 50.31 500 TYR A O 1
ATOM 4129 N N . TYR A 1 501 ? 23.415 -0.552 23.528 1.00 46.16 501 TYR A N 1
ATOM 4130 C CA . TYR A 1 501 ? 22.678 -1.810 23.416 1.00 46.16 501 TYR A CA 1
ATOM 4131 C C . TYR A 1 501 ? 22.130 -2.279 24.774 1.00 46.16 501 TYR A C 1
ATOM 4133 O O . TYR A 1 501 ? 20.947 -2.606 24.878 1.00 46.16 501 TYR A O 1
ATOM 4141 N N . PHE A 1 502 ? 22.935 -2.219 25.841 1.00 45.00 502 PHE A N 1
ATOM 4142 C CA . PHE A 1 502 ? 22.475 -2.531 27.201 1.00 45.00 502 PHE A CA 1
ATOM 4143 C C . PHE A 1 502 ? 21.399 -1.558 27.706 1.00 45.00 502 PHE A C 1
ATOM 4145 O O . PHE A 1 502 ? 20.461 -1.987 28.377 1.00 45.00 502 PHE A O 1
ATOM 4152 N N . PHE A 1 503 ? 21.490 -0.274 27.348 1.00 48.50 503 PHE A N 1
ATOM 4153 C CA . PHE A 1 503 ? 20.486 0.737 27.695 1.00 48.50 503 PHE A CA 1
ATOM 4154 C C . PHE A 1 503 ? 19.144 0.515 26.994 1.00 48.50 503 PHE A C 1
ATOM 4156 O O . PHE A 1 503 ? 18.095 0.755 27.585 1.00 48.50 503 PHE A O 1
ATOM 4163 N N . SER A 1 504 ? 19.168 0.038 25.746 1.00 45.69 504 SER A N 1
ATOM 4164 C CA . SER A 1 504 ? 17.950 -0.245 24.976 1.00 45.69 504 SER A CA 1
ATOM 4165 C C . SER A 1 504 ? 17.153 -1.442 25.512 1.00 45.69 504 SER A C 1
ATOM 4167 O O . SER A 1 504 ? 15.961 -1.555 25.241 1.00 45.69 504 SER A O 1
ATOM 4169 N N . LEU A 1 505 ? 17.797 -2.314 26.299 1.00 39.03 505 LEU A N 1
ATOM 4170 C CA . LEU A 1 505 ? 17.210 -3.557 26.801 1.00 39.03 505 LEU A CA 1
ATOM 4171 C C . LEU A 1 505 ? 16.682 -3.471 28.244 1.00 39.03 505 LEU A C 1
ATOM 4173 O O . LEU A 1 505 ? 15.913 -4.344 28.639 1.00 39.03 505 LEU A O 1
ATOM 4177 N N . TYR A 1 506 ? 17.041 -2.446 29.032 1.00 41.97 506 TYR A N 1
ATOM 4178 C CA . TYR A 1 506 ? 16.675 -2.374 30.455 1.00 41.97 506 TYR A CA 1
ATOM 4179 C C . TYR A 1 506 ? 16.280 -0.953 30.902 1.00 41.97 506 TYR A C 1
ATOM 4181 O O . TYR A 1 506 ? 17.060 -0.009 30.794 1.00 41.97 506 TYR A O 1
ATOM 4189 N N . GLN A 1 507 ? 15.066 -0.801 31.454 1.00 42.88 507 GLN A N 1
ATOM 4190 C CA . GLN A 1 507 ? 14.587 0.441 32.080 1.00 42.88 507 GLN A CA 1
ATOM 4191 C C . GLN A 1 507 ? 15.325 0.697 33.405 1.00 42.88 507 GLN A C 1
ATOM 4193 O O . GLN A 1 507 ? 14.919 0.213 34.461 1.00 42.88 507 GLN A O 1
ATOM 4198 N N . TYR A 1 508 ? 16.409 1.469 33.363 1.00 46.84 508 TYR A N 1
ATOM 4199 C CA . TYR A 1 508 ? 17.094 1.935 34.571 1.00 46.84 508 TYR A CA 1
ATOM 4200 C C . TYR A 1 508 ? 16.461 3.218 35.119 1.00 46.84 508 TYR A C 1
ATOM 4202 O O . TYR A 1 508 ? 16.069 4.114 34.371 1.00 46.84 508 TYR A O 1
ATOM 4210 N N . SER A 1 509 ? 16.403 3.333 36.447 1.00 46.91 509 SER A N 1
ATOM 4211 C CA . SER A 1 509 ? 16.021 4.585 37.112 1.00 46.91 509 SER A CA 1
ATOM 4212 C C . SER A 1 509 ? 17.156 5.617 37.039 1.00 46.91 509 SER A C 1
ATOM 4214 O O . SER A 1 509 ? 18.335 5.261 37.071 1.00 46.91 509 SER A O 1
ATOM 4216 N N . TYR A 1 510 ? 16.807 6.907 36.986 1.00 42.09 510 TYR A N 1
ATOM 4217 C CA . TYR A 1 510 ? 17.732 8.046 36.841 1.00 42.09 510 TYR A CA 1
ATOM 4218 C C . TYR A 1 510 ? 18.967 7.993 37.771 1.00 42.09 510 TYR A C 1
ATOM 4220 O O . TYR A 1 510 ? 20.085 8.281 37.347 1.00 42.09 510 TYR A O 1
ATOM 4228 N N . ASN A 1 511 ? 18.800 7.538 39.018 1.00 35.75 511 ASN A N 1
ATOM 4229 C CA . ASN A 1 511 ? 19.895 7.445 39.992 1.00 35.75 511 ASN A CA 1
ATOM 4230 C C . ASN A 1 511 ? 20.885 6.302 39.706 1.00 35.75 511 ASN A C 1
ATOM 4232 O O . ASN A 1 511 ? 22.067 6.425 40.017 1.00 35.75 511 ASN A O 1
ATOM 4236 N N . GLN A 1 512 ? 20.440 5.208 39.082 1.00 43.34 512 GLN A N 1
ATOM 4237 C CA . GLN A 1 512 ? 21.329 4.110 38.681 1.00 43.34 512 GLN A CA 1
ATOM 4238 C C . GLN A 1 512 ? 22.199 4.515 37.485 1.00 43.34 512 GLN A C 1
ATOM 4240 O O . GLN A 1 512 ? 23.363 4.130 37.406 1.00 43.34 512 GLN A O 1
ATOM 4245 N N . ILE A 1 513 ? 21.662 5.364 36.606 1.00 44.81 513 ILE A N 1
ATOM 4246 C CA . ILE A 1 513 ? 22.359 5.908 35.436 1.00 44.81 513 ILE A CA 1
ATOM 4247 C C . ILE A 1 513 ? 23.520 6.818 35.865 1.00 44.81 513 ILE A C 1
ATOM 4249 O O . ILE A 1 513 ? 24.628 6.695 35.345 1.00 44.81 513 ILE A O 1
ATOM 4253 N N . LEU A 1 514 ? 23.297 7.678 36.863 1.00 39.88 514 LEU A N 1
ATOM 4254 C CA . LEU A 1 514 ? 24.316 8.590 37.396 1.00 39.88 514 LEU A CA 1
ATOM 4255 C C . LEU A 1 514 ? 25.502 7.854 38.036 1.00 39.88 514 LEU A C 1
ATOM 4257 O O . LEU A 1 514 ? 26.651 8.194 37.760 1.00 39.88 514 LEU A O 1
ATOM 4261 N N . ILE A 1 515 ? 25.239 6.805 38.822 1.00 42.31 515 ILE A N 1
ATOM 4262 C CA . ILE A 1 515 ? 26.287 6.007 39.483 1.00 42.31 515 ILE A CA 1
ATOM 4263 C C . ILE A 1 515 ? 27.141 5.255 38.453 1.00 42.31 515 ILE A C 1
ATOM 4265 O O . ILE A 1 515 ? 28.363 5.190 38.583 1.00 42.31 515 ILE A O 1
ATOM 4269 N N . ILE A 1 516 ? 26.513 4.715 37.405 1.00 41.53 516 ILE A N 1
ATOM 4270 C CA . ILE A 1 516 ? 27.205 3.959 36.355 1.00 41.53 516 ILE A CA 1
ATOM 4271 C C . ILE A 1 516 ? 28.087 4.881 35.501 1.00 41.53 516 ILE A C 1
ATOM 4273 O O . ILE A 1 516 ? 29.235 4.536 35.223 1.00 41.53 516 ILE A O 1
ATOM 4277 N N . ILE A 1 517 ? 27.605 6.072 35.132 1.00 41.41 517 ILE A N 1
ATOM 4278 C CA . ILE A 1 517 ? 28.398 7.060 34.379 1.00 41.41 517 ILE A CA 1
ATOM 4279 C C . ILE A 1 517 ? 29.601 7.534 35.204 1.00 41.41 517 ILE A C 1
ATOM 4281 O O . ILE A 1 517 ? 30.713 7.610 34.685 1.00 41.41 517 ILE A O 1
ATOM 4285 N N . GLN A 1 518 ? 29.403 7.788 36.499 1.00 35.78 518 GLN A N 1
ATOM 4286 C CA . GLN A 1 518 ? 30.465 8.237 37.398 1.00 35.78 518 GLN A CA 1
ATOM 4287 C C . GLN A 1 518 ? 31.557 7.169 37.587 1.00 35.78 518 GLN A C 1
ATOM 4289 O O . GLN A 1 518 ? 32.737 7.507 37.605 1.00 35.78 518 GLN A O 1
ATOM 4294 N N . HIS A 1 519 ? 31.181 5.885 37.625 1.00 40.38 519 HIS A N 1
ATOM 4295 C CA . HIS A 1 519 ? 32.121 4.758 37.656 1.00 40.38 519 HIS A CA 1
ATOM 4296 C C . HIS A 1 519 ? 32.830 4.480 36.326 1.00 40.38 519 HIS A C 1
ATOM 4298 O O . HIS A 1 519 ? 33.864 3.827 36.330 1.00 40.38 519 HIS A O 1
ATOM 4304 N N . SER A 1 520 ? 32.262 4.924 35.204 1.00 39.69 520 SER A N 1
ATOM 4305 C CA . SER A 1 520 ? 32.842 4.735 33.865 1.00 39.69 520 SER A CA 1
ATOM 4306 C C . SER A 1 520 ? 33.820 5.854 33.486 1.00 39.69 520 SER A C 1
ATOM 4308 O O . SER A 1 520 ? 34.622 5.690 32.572 1.00 39.69 520 SER A O 1
ATOM 4310 N N . LEU A 1 521 ? 33.700 7.011 34.147 1.00 37.22 521 LEU A N 1
ATOM 4311 C CA . LEU A 1 521 ? 34.582 8.172 33.996 1.00 37.22 521 LEU A CA 1
ATOM 4312 C C . LEU A 1 521 ? 35.823 8.111 34.904 1.00 37.22 521 LEU A C 1
ATOM 4314 O O . LEU A 1 521 ? 36.809 8.781 34.596 1.00 37.22 521 LEU A O 1
ATOM 4318 N N . GLN A 1 522 ? 35.756 7.361 36.010 1.00 33.62 522 GLN A N 1
ATOM 4319 C CA . GLN A 1 522 ? 36.908 6.977 36.841 1.00 33.62 522 GLN A CA 1
ATOM 4320 C C . GLN A 1 522 ? 37.677 5.830 36.193 1.00 33.62 522 GLN A C 1
ATOM 4322 O O . GLN A 1 522 ? 38.926 5.874 36.271 1.00 33.62 522 GLN A O 1
#

Sequence (522 aa):
MNTIGVVKLALNKVFFYSIQLSINLLMITTASQNITSSIQEKLMEERKRLITSFEQKFLGEEQARQAQYADQATYNGQMNEKQNKQGVGKYLFPNGDVYIGQWSNDLFNGEGVYLFNNGERYEGHLLNGKKHGVGIYYYANGNMYNGEWINDLKHGKGKYNYYLQGETYDGEWQFGERHGRGTYLYSLGDKYDGLWERGLKLGRGLVEFASGARYEGQFASDKATGQGIMIYVNNDKYEGQWNDGLKHGFGMYTMADGSRYEGNWMNDEREGQGSFLYASGDKYEGMYSKNVKSGYGTYIASNGDRYEGEWANDKRQGNGTLYMANGDKYIGEWKDGEKSGKGIYYFSHGDTYDGYKVACFYILYEGIKSPSLASYQINSTIYINSLYQQSFLLIINQHFHFIITHFHLNQQFSQNFCYLNQLYIYSSFFNHNLQILYQFQFAFFFFQLQLFSYFSFCQLNYQYKIIIIIIKFVLIQYINYIQAPTHLFLFVQISLLIFYYFFSLYQYSYNQILIIIQHSLQ